Protein 5ZZ9 (pdb70)

Nearest PDB structures (foldseek):
  5zz9-assembly3_C  TM=1.000E+00  e=6.427E-20  Mus musculus
  2p8v-assembly1_A  TM=9.861E-01  e=2.280E-17  Homo sapiens
  1ddw-assembly1_A  TM=9.905E-01  e=2.159E-17  Rattus norvegicus
  1ddv-assembly1_A  TM=9.970E-01  e=4.533E-16  Rattus norvegicus
  1i2h-assembly1_A  TM=9.419E-01  e=3.851E-16  Rattus norvegicus

GO terms:
  GO:0032426 stereocilium tip (C, IDA)
  GO:0007605 sensory perception of sound (P, IMP)
  GO:0045177 apical part of cell (C, IDA)
  GO:0003779 actin binding (F, IDA)
  GO:0030160 synaptic receptor adaptor activity (F, IDA)
  GO:0008277 regulation of G protein-coupled receptor signaling pathway (P, IDA)
  GO:0007216 G protein-coupled glutamate receptor signaling pathway (P, TAS)
  GO:0005737 cytoplasm (C, IMP)
  GO:0019722 calcium-mediated signaling (P, IMP)
  GO:0048148 behavioral response to cocaine (P, IMP)
  GO:0005515 protein binding (F, IPI)
  GO:0098978 glutamatergic synapse (C, IDA)
  GO:0014069 postsynaptic density (C, IDA)

CATH classification: 2.30.29.30

Organism: Mus musculus (NCBI:txid10090)

Secondary structure (DSSP, 8-state):
-EEEEEEEEEEEEEE-TTTSS-EEES-SS-EEEEEEEETTTTEEEEEEEETTEEEEEEEE-TT--EEEEETTEEEEEETTTTEEEEEE-SSHHHHHHHHHHHHHHHHHHHHHH-/-EEEEEEEEEEEEEE-TTTSSSEEES-SS-EEEEEEEETTTTEEEEEEEETTEEEEEEEE-TT--EEE-SSSEEEEEETTTTEEEEEE-SSHHHHHHHHHHHHHHHHHHHHHH-/-EEEEEEEEEEEEE-TTTSS-EEES-SS-EEEEEEEETTTTEEEEEEEETTEEEEEEEE-TT--EEE-SSSEEEEEETTTTEEEEEE-SSHHHHHHHHHHHHHHHHHHHHHH-/---PPPPGGGPPPP-/----SSPPPPPGGGPPP--/-PPPPGGGS---

Structure (mmCIF, N/CA/C/O backbone):
data_5ZZ9
#
_entry.id   5ZZ9
#
_cell.length_a   45.337
_cell.length_b   47.808
_cell.length_c   50.415
_cell.angle_alpha   70.440
_cell.angle_beta   83.560
_cell.angle_gamma   90.390
#
_symmetry.space_group_name_H-M   'P 1'
#
loop_
_entity.id
_entity.type
_entity.pdbx_description
1 polymer 'Homer protein homolog 2'
2 polymer 'Peptide from Drebrin'
3 water water
#
loop_
_atom_site.group_PDB
_atom_site.id
_atom_site.type_symbol
_atom_site.label_atom_id
_atom_site.label_alt_id
_atom_site.label_comp_id
_atom_site.label_asym_id
_atom_site.label_entity_id
_atom_site.label_seq_id
_atom_site.pdbx_PDB_ins_code
_atom_site.Cartn_x
_atom_site.Cartn_y
_atom_site.Cartn_z
_atom_site.occupancy
_atom_site.B_iso_or_equiv
_atom_site.auth_seq_id
_atom_site.auth_comp_id
_atom_site.auth_asym_id
_atom_site.auth_atom_id
_atom_site.pdbx_PDB_model_num
ATOM 1 N N . GLY A 1 10 ? -2.457 42.188 -33.499 1.00 80.24 8 GLY A N 1
ATOM 2 C CA . GLY A 1 10 ? -3.804 41.989 -32.998 1.00 80.10 8 GLY A CA 1
ATOM 3 C C . GLY A 1 10 ? -3.858 41.528 -31.554 1.00 78.47 8 GLY A C 1
ATOM 4 O O . GLY A 1 10 ? -4.906 41.101 -31.072 1.00 79.24 8 GLY A O 1
ATOM 5 N N . GLU A 1 11 ? -2.723 41.597 -30.861 1.00 76.47 9 GLU A N 1
ATOM 6 C CA . GLU A 1 11 ? -2.643 41.140 -29.478 1.00 75.99 9 GLU A CA 1
ATOM 7 C C . GLU A 1 11 ? -1.744 42.085 -28.697 1.00 74.72 9 GLU A C 1
ATOM 8 O O . GLU A 1 11 ? -0.565 42.235 -29.032 1.00 77.15 9 GLU A O 1
ATOM 14 N N . GLN A 1 12 ? -2.294 42.723 -27.663 1.00 71.29 10 GLN A N 1
ATOM 15 C CA . GLN A 1 12 ? -1.531 43.688 -26.886 1.00 69.29 10 GLN A CA 1
ATOM 16 C C . GLN A 1 12 ? -1.177 43.126 -25.519 1.00 63.91 10 GLN A C 1
ATOM 17 O O . GLN A 1 12 ? -2.055 42.600 -24.822 1.00 61.10 10 GLN A O 1
ATOM 19 N N . PRO A 1 13 ? 0.090 43.206 -25.113 1.00 59.14 11 PRO A N 1
ATOM 20 C CA . PRO A 1 13 ? 0.466 42.740 -23.774 1.00 55.12 11 PRO A CA 1
ATOM 21 C C . PRO A 1 13 ? -0.002 43.715 -22.707 1.00 52.87 11 PRO A C 1
ATOM 22 O O . PRO A 1 13 ? 0.133 44.933 -22.846 1.00 55.87 11 PRO A O 1
ATOM 26 N N . ILE A 1 14 ? -0.561 43.163 -21.635 1.00 47.51 12 ILE A N 1
ATOM 27 C CA . ILE A 1 14 ? -1.156 43.956 -20.570 1.00 45.89 12 ILE A CA 1
ATOM 28 C C . ILE A 1 14 ? -0.246 44.024 -19.353 1.00 41.28 12 ILE A C 1
ATOM 29 O O . ILE A 1 14 ? -0.101 45.081 -18.738 1.00 41.55 12 ILE A O 1
ATOM 34 N N . PHE A 1 15 ? 0.400 42.911 -19.023 1.00 40.44 13 PHE A N 1
ATOM 35 C CA . PHE A 1 15 ? 1.179 42.774 -17.803 1.00 39.95 13 PHE A CA 1
ATOM 36 C C . PHE A 1 15 ? 2.055 41.545 -17.956 1.00 41.62 13 PHE A C 1
ATOM 37 O O . PHE A 1 15 ? 1.580 40.499 -18.401 1.00 42.70 13 PHE A O 1
ATOM 45 N N . THR A 1 16 ? 3.323 41.671 -17.585 1.00 42.83 14 THR A N 1
ATOM 46 C CA . THR A 1 16 ? 4.264 40.572 -17.724 1.00 42.49 14 THR A CA 1
ATOM 47 C C . THR A 1 16 ? 5.042 40.381 -16.433 1.00 42.19 14 THR A C 1
ATOM 48 O O . THR A 1 16 ? 5.428 41.352 -15.775 1.00 45.50 14 THR A O 1
ATOM 52 N N . THR A 1 17 ? 5.256 39.119 -16.077 1.00 38.60 15 THR A N 1
ATOM 53 C CA . THR A 1 17 ? 5.992 38.748 -14.881 1.00 37.35 15 THR A CA 1
ATOM 54 C C . THR A 1 17 ? 6.708 37.438 -15.169 1.00 36.17 15 THR A C 1
ATOM 55 O O . THR A 1 17 ? 6.596 36.875 -16.262 1.00 34.77 15 THR A O 1
ATOM 59 N N . ARG A 1 18 ? 7.454 36.946 -14.186 1.00 39.75 16 ARG A N 1
ATOM 60 C CA . ARG A 1 18 ? 8.099 35.653 -14.333 1.00 45.72 16 ARG A CA 1
ATOM 61 C C . ARG A 1 18 ? 7.819 34.795 -13.109 1.00 44.18 16 ARG A C 1
ATOM 62 O O . ARG A 1 18 ? 7.768 35.295 -11.981 1.00 44.98 16 ARG A O 1
ATOM 70 N N . ALA A 1 19 ? 7.616 33.502 -13.347 1.00 42.61 17 ALA A N 1
ATOM 71 C CA . ALA A 1 19 ? 7.228 32.578 -12.293 1.00 39.04 17 ALA A CA 1
ATOM 72 C C . ALA A 1 19 ? 7.598 31.164 -12.712 1.00 41.46 17 ALA A C 1
ATOM 73 O O . ALA A 1 19 ? 7.789 30.875 -13.897 1.00 42.57 17 ALA A O 1
ATOM 75 N N . HIS A 1 20 ? 7.700 30.288 -11.719 1.00 39.78 18 HIS A N 1
ATOM 76 C CA . HIS A 1 20 ? 7.722 28.858 -11.979 1.00 39.23 18 HIS A CA 1
ATOM 77 C C . HIS A 1 20 ? 6.292 28.359 -12.125 1.00 36.23 18 HIS A C 1
ATOM 78 O O . HIS A 1 20 ? 5.430 28.674 -11.301 1.00 32.47 18 HIS A O 1
ATOM 85 N N . VAL A 1 21 ? 6.044 27.578 -13.168 1.00 33.98 19 VAL A N 1
ATOM 86 C CA . VAL A 1 21 ? 4.695 27.136 -13.496 1.00 34.00 19 VAL A CA 1
ATOM 87 C C . VAL A 1 21 ? 4.534 25.685 -13.086 1.00 41.33 19 VAL A C 1
ATOM 88 O O . VAL A 1 21 ? 5.418 24.844 -13.329 1.00 41.98 19 VAL A O 1
ATOM 92 N N . PHE A 1 22 ? 3.395 25.390 -12.471 1.00 42.60 20 PHE A N 1
ATOM 93 C CA . PHE A 1 22 ? 3.047 24.048 -12.038 1.00 41.34 20 PHE A CA 1
ATOM 94 C C . PHE A 1 22 ? 1.623 23.741 -12.478 1.00 45.06 20 PHE A C 1
ATOM 95 O O . PHE A 1 22 ? 0.800 24.645 -12.684 1.00 38.12 20 PHE A O 1
ATOM 103 N N . GLN A 1 23 ? 1.333 22.452 -12.611 1.00 36.64 21 GLN A N 1
ATOM 104 C CA . GLN A 1 23 ? -0.020 21.970 -12.828 1.00 38.11 21 GLN A CA 1
ATOM 105 C C . GLN A 1 23 ? -0.309 20.880 -11.806 1.00 46.35 21 GLN A C 1
ATOM 106 O O . GLN A 1 23 ? 0.565 20.065 -11.496 1.00 43.80 21 GLN A O 1
ATOM 112 N N . ILE A 1 24 ? -1.536 20.860 -11.285 1.00 46.19 22 ILE A N 1
ATOM 113 C CA . ILE A 1 24 ? -1.893 19.852 -10.296 1.00 52.66 22 ILE A CA 1
ATOM 114 C C . ILE A 1 24 ? -1.956 18.483 -10.962 1.00 58.67 22 ILE A C 1
ATOM 115 O O . ILE A 1 24 ? -2.392 18.351 -12.115 1.00 58.07 22 ILE A O 1
ATOM 120 N N . ASP A 1 25 ? -1.476 17.466 -10.258 1.00 67.71 23 ASP A N 1
ATOM 121 C CA . ASP A 1 25 ? -1.546 16.101 -10.763 1.00 78.10 23 ASP A CA 1
ATOM 122 C C . ASP A 1 25 ? -3.016 15.702 -10.854 1.00 87.41 23 ASP A C 1
ATOM 123 O O . ASP A 1 25 ? -3.728 15.765 -9.840 1.00 89.88 23 ASP A O 1
ATOM 128 N N . PRO A 1 26 ? -3.512 15.311 -12.031 1.00 93.84 24 PRO A N 1
ATOM 129 C CA . PRO A 1 26 ? -4.951 15.015 -12.158 1.00 96.60 24 PRO A CA 1
ATOM 130 C C . PRO A 1 26 ? -5.439 13.908 -11.237 1.00 100.88 24 PRO A C 1
ATOM 131 O O . PRO A 1 26 ? -6.559 13.993 -10.718 1.00 102.05 24 PRO A O 1
ATOM 135 N N . SER A 1 27 ? -4.630 12.872 -11.011 1.00 100.93 25 SER A N 1
ATOM 136 C CA . SER A 1 27 ? -5.094 11.724 -10.239 1.00 104.15 25 SER A CA 1
ATOM 137 C C . SER A 1 27 ? -5.245 12.074 -8.762 1.00 102.19 25 SER A C 1
ATOM 138 O O . SER A 1 27 ? -6.347 12.011 -8.204 1.00 105.82 25 SER A O 1
ATOM 141 N N . THR A 1 28 ? -4.146 12.461 -8.112 1.00 96.93 26 THR A N 1
ATOM 142 C CA . THR A 1 28 ? -4.179 12.694 -6.671 1.00 93.36 26 THR A CA 1
ATOM 143 C C . THR A 1 28 ? -4.860 14.006 -6.299 1.00 86.89 26 THR A C 1
ATOM 144 O O . THR A 1 28 ? -5.428 14.109 -5.205 1.00 85.28 26 THR A O 1
ATOM 148 N N . LYS A 1 29 ? -4.800 15.016 -7.171 1.00 81.37 27 LYS A N 1
ATOM 149 C CA . LYS A 1 29 ? -5.312 16.359 -6.894 1.00 75.27 27 LYS A CA 1
ATOM 150 C C . LYS A 1 29 ? -4.635 17.002 -5.688 1.00 73.93 27 LYS A C 1
ATOM 151 O O . LYS A 1 29 ? -5.150 17.976 -5.129 1.00 75.23 27 LYS A O 1
ATOM 153 N N . LYS A 1 30 ? -3.487 16.468 -5.268 1.00 74.09 28 LYS A N 1
ATOM 154 C CA . LYS A 1 30 ? -2.791 16.962 -4.091 1.00 71.20 28 LYS A CA 1
ATOM 155 C C . LYS A 1 30 ? -1.326 17.292 -4.336 1.00 70.25 28 LYS A C 1
ATOM 156 O O . LYS A 1 30 ? -0.658 17.767 -3.411 1.00 70.30 28 LYS A O 1
ATOM 158 N N . ASN A 1 31 ? -0.802 17.057 -5.538 1.00 69.23 29 ASN A N 1
ATOM 159 C CA . ASN A 1 31 ? 0.611 17.261 -5.819 1.00 65.98 29 ASN A CA 1
ATOM 160 C C . ASN A 1 31 ? 0.786 18.199 -7.007 1.00 61.78 29 ASN A C 1
ATOM 161 O O . ASN A 1 31 ? -0.001 18.172 -7.959 1.00 60.77 29 ASN A O 1
ATOM 166 N N . TRP A 1 32 ? 1.835 19.017 -6.948 1.00 58.34 30 TRP A N 1
ATOM 167 C CA . TRP A 1 32 ? 2.166 19.975 -7.995 1.00 53.62 30 TRP A CA 1
ATOM 168 C C . TRP A 1 32 ? 3.240 19.395 -8.907 1.00 56.47 30 TRP A C 1
ATOM 169 O O . TRP A 1 32 ? 4.316 19.005 -8.440 1.00 61.08 30 TRP A O 1
ATOM 180 N N . VAL A 1 33 ? 2.946 19.345 -10.200 1.00 54.36 31 VAL A N 1
ATOM 181 C CA . VAL A 1 33 ? 3.878 18.862 -11.215 1.00 50.23 31 VAL A CA 1
ATOM 182 C C . VAL A 1 33 ? 4.483 20.077 -11.910 1.00 48.82 31 VAL A C 1
ATOM 183 O O . VAL A 1 33 ? 3.729 20.908 -12.440 1.00 47.00 31 VAL A O 1
ATOM 187 N N . PRO A 1 34 ? 5.808 20.230 -11.925 1.00 47.46 32 PRO A N 1
ATOM 188 C CA . PRO A 1 34 ? 6.401 21.405 -12.582 1.00 46.21 32 PRO A CA 1
ATOM 189 C C . PRO A 1 34 ? 6.148 21.376 -14.083 1.00 52.23 32 PRO A C 1
ATOM 190 O O . PRO A 1 34 ? 6.464 20.398 -14.765 1.00 57.00 32 PRO A O 1
ATOM 194 N N . ALA A 1 35 ? 5.573 22.463 -14.593 1.00 51.55 33 ALA A N 1
ATOM 195 C CA . ALA A 1 35 ? 5.294 22.608 -16.014 1.00 54.19 33 ALA A CA 1
ATOM 196 C C . ALA A 1 35 ? 6.399 23.349 -16.749 1.00 59.14 33 ALA A C 1
ATOM 197 O O . ALA A 1 35 ? 6.261 23.624 -17.945 1.00 63.14 33 ALA A O 1
ATOM 199 N N . SER A 1 36 ? 7.486 23.675 -16.056 1.00 63.38 34 SER A N 1
ATOM 200 C CA . SER A 1 36 ? 8.628 24.353 -16.643 1.00 67.74 34 SER A CA 1
ATOM 201 C C . SER A 1 36 ? 9.864 23.972 -15.844 1.00 70.65 34 SER A C 1
ATOM 202 O O . SER A 1 36 ? 9.787 23.749 -14.633 1.00 68.44 34 SER A O 1
ATOM 205 N N . LYS A 1 37 ? 11.006 23.899 -16.528 1.00 81.99 35 LYS A N 1
ATOM 206 C CA . LYS A 1 37 ? 12.245 23.560 -15.836 1.00 83.90 35 LYS A CA 1
ATOM 207 C C . LYS A 1 37 ? 12.742 24.740 -15.011 1.00 82.35 35 LYS A C 1
ATOM 208 O O . LYS A 1 37 ? 13.057 24.599 -13.823 1.00 83.06 35 LYS A O 1
ATOM 210 N N . GLN A 1 38 ? 12.818 25.910 -15.630 1.00 73.76 36 GLN A N 1
ATOM 211 C CA . GLN A 1 38 ? 13.191 27.158 -14.987 1.00 65.62 36 GLN A CA 1
ATOM 212 C C . GLN A 1 38 ? 11.968 28.067 -14.922 1.00 58.60 36 GLN A C 1
ATOM 213 O O . GLN A 1 38 ? 10.861 27.691 -15.318 1.00 58.83 36 GLN A O 1
ATOM 215 N N . ALA A 1 39 ? 12.174 29.273 -14.402 1.00 53.39 37 ALA A N 1
ATOM 216 C CA . ALA A 1 39 ? 11.135 30.288 -14.476 1.00 51.10 37 ALA A CA 1
ATOM 217 C C . ALA A 1 39 ? 10.861 30.650 -15.932 1.00 52.07 37 ALA A C 1
ATOM 218 O O . ALA A 1 39 ? 11.752 30.604 -16.785 1.00 56.34 37 ALA A O 1
ATOM 220 N N . VAL A 1 40 ? 9.610 31.009 -16.216 1.00 41.54 38 VAL A N 1
ATOM 221 C CA . VAL A 1 40 ? 9.186 31.348 -17.566 1.00 42.10 38 VAL A CA 1
ATOM 222 C C . VAL A 1 40 ? 8.408 32.653 -17.511 1.00 40.34 38 VAL A C 1
ATOM 223 O O . VAL A 1 40 ? 7.890 33.054 -16.468 1.00 41.69 38 VAL A O 1
ATOM 227 N N . THR A 1 41 ? 8.306 33.303 -18.663 1.00 41.00 39 THR A N 1
ATOM 228 C CA . THR A 1 41 ? 7.534 34.532 -18.759 1.00 39.37 39 THR A CA 1
ATOM 229 C C . THR A 1 41 ? 6.045 34.218 -18.766 1.00 37.61 39 THR A C 1
ATOM 230 O O . THR A 1 41 ? 5.589 33.328 -19.490 1.00 39.51 39 THR A O 1
ATOM 234 N N . VAL A 1 42 ? 5.291 34.949 -17.950 1.00 31.73 40 VAL A N 1
ATOM 235 C CA . VAL A 1 42 ? 3.841 34.830 -17.875 1.00 30.90 40 VAL A CA 1
ATOM 236 C C . VAL A 1 42 ? 3.250 36.212 -18.110 1.00 33.55 40 VAL A C 1
ATOM 237 O O . VAL A 1 42 ? 3.638 37.180 -17.445 1.00 35.13 40 VAL A O 1
ATOM 241 N N . SER A 1 43 ? 2.322 36.310 -19.057 1.00 33.57 41 SER A N 1
ATOM 242 C CA . SER A 1 43 ? 1.764 37.596 -19.440 1.00 34.30 41 SER A CA 1
ATOM 243 C C . SER A 1 43 ? 0.247 37.524 -19.532 1.00 34.53 41 SER A C 1
ATOM 244 O O . SER A 1 43 ? -0.325 36.495 -19.903 1.00 36.55 41 SER A O 1
ATOM 247 N N . TYR A 1 44 ? -0.395 38.640 -19.199 1.00 31.37 42 TYR A N 1
ATOM 248 C CA . TYR A 1 44 ? -1.788 38.863 -19.554 1.00 32.96 42 TYR A CA 1
ATOM 249 C C . TYR A 1 44 ? -1.848 39.547 -20.913 1.00 36.31 42 TYR A C 1
ATOM 250 O O . TYR A 1 44 ? -1.054 40.448 -21.203 1.00 33.98 42 TYR A O 1
ATOM 259 N N . PHE A 1 45 ? -2.789 39.114 -21.743 1.00 36.78 43 PHE A N 1
ATOM 260 C CA . PHE A 1 45 ? -2.999 39.701 -23.055 1.00 35.83 43 PHE A CA 1
ATOM 261 C C . PHE A 1 45 ? -4.469 40.045 -23.226 1.00 36.33 43 PHE A C 1
ATOM 262 O O . PHE A 1 45 ? -5.348 39.340 -22.725 1.00 37.89 43 PHE A O 1
ATOM 270 N N . TYR A 1 46 ? -4.731 41.132 -23.942 1.00 38.46 44 TYR A N 1
ATOM 271 C CA . TYR A 1 46 ? -6.062 41.410 -24.461 1.00 38.55 44 TYR A CA 1
ATOM 272 C C . TYR A 1 46 ? -6.071 41.036 -25.937 1.00 39.56 44 TYR A C 1
ATOM 273 O O . TYR A 1 46 ? -5.252 41.539 -26.715 1.00 38.18 44 TYR A O 1
ATOM 282 N N . ASP A 1 47 ? -6.999 40.162 -26.315 1.00 37.42 45 ASP A N 1
ATOM 283 C CA . ASP A 1 47 ? -7.124 39.688 -27.691 1.00 40.94 45 ASP A CA 1
ATOM 284 C C . ASP A 1 47 ? -8.146 40.581 -28.390 1.00 41.15 45 ASP A C 1
ATOM 285 O O . ASP A 1 47 ? -9.354 40.412 -28.211 1.00 42.88 45 ASP A O 1
ATOM 290 N N . VAL A 1 48 ? -7.661 41.543 -29.186 1.00 41.20 46 VAL A N 1
ATOM 291 C CA . VAL A 1 48 ? -8.573 42.472 -29.853 1.00 48.21 46 VAL A CA 1
ATOM 292 C C . VAL A 1 48 ? -9.452 41.753 -30.872 1.00 53.51 46 VAL A C 1
ATOM 293 O O . VAL A 1 48 ? -10.579 42.185 -31.140 1.00 56.26 46 VAL A O 1
ATOM 297 N N . THR A 1 49 ? -8.964 40.657 -31.457 1.00 55.70 47 THR A N 1
ATOM 298 C CA . THR A 1 49 ? -9.769 39.909 -32.418 1.00 54.93 47 THR A CA 1
ATOM 299 C C . THR A 1 49 ? -10.956 39.231 -31.734 1.00 50.07 47 THR A C 1
ATOM 300 O O . THR A 1 49 ? -12.073 39.247 -32.263 1.00 52.48 47 THR A O 1
ATOM 304 N N . ARG A 1 50 ? -10.742 38.633 -30.557 1.00 45.07 48 ARG A N 1
ATOM 305 C CA . ARG A 1 50 ? -11.779 37.859 -29.878 1.00 45.45 48 ARG A CA 1
ATOM 306 C C . ARG A 1 50 ? -12.461 38.621 -28.746 1.00 42.93 48 ARG A C 1
ATOM 307 O O . ARG A 1 50 ? -13.404 38.091 -28.149 1.00 44.46 48 ARG A O 1
ATOM 315 N N . ASN A 1 51 ? -12.019 39.844 -28.443 1.00 38.12 49 ASN A N 1
ATOM 316 C CA . ASN A 1 51 ? -12.520 40.615 -27.299 1.00 40.94 49 ASN A CA 1
ATOM 317 C C . ASN A 1 51 ? -12.460 39.800 -26.004 1.00 40.35 49 ASN A C 1
ATOM 318 O O . ASN A 1 51 ? -13.456 39.617 -25.300 1.00 39.90 49 ASN A O 1
ATOM 323 N N . SER A 1 52 ? -11.276 39.271 -25.708 1.00 40.18 50 SER A N 1
ATOM 324 C CA . SER A 1 52 ? -11.109 38.442 -24.524 1.00 41.26 50 SER A CA 1
ATOM 325 C C . SER A 1 52 ? -9.711 38.644 -23.963 1.00 38.69 50 SER A C 1
ATOM 326 O O . SER A 1 52 ? -8.794 39.087 -24.660 1.00 38.92 50 SER A O 1
ATOM 329 N N . TYR A 1 53 ? -9.564 38.319 -22.685 1.00 39.99 51 TYR A N 1
ATOM 330 C CA . TYR A 1 53 ? -8.292 38.413 -21.987 1.00 40.62 51 TYR A CA 1
ATOM 331 C C . TYR A 1 53 ? -7.734 37.013 -21.784 1.00 36.55 51 TYR A C 1
ATOM 332 O O . TYR A 1 53 ? -8.487 36.069 -21.531 1.00 35.55 51 TYR A O 1
ATOM 341 N N . ARG A 1 54 ? -6.415 36.878 -21.898 1.00 39.57 52 ARG A N 1
ATOM 342 C CA . ARG A 1 54 ? -5.786 35.574 -21.776 1.00 40.48 52 ARG A CA 1
ATOM 343 C C . ARG A 1 54 ? -4.503 35.688 -20.968 1.00 38.09 52 ARG A C 1
ATOM 344 O O . ARG A 1 54 ? -3.827 36.721 -20.982 1.00 34.57 52 ARG A O 1
ATOM 352 N N . ILE A 1 55 ? -4.180 34.609 -20.260 1.00 34.54 53 ILE A N 1
ATOM 353 C CA . ILE A 1 55 ? -2.871 34.428 -19.649 1.00 32.62 53 ILE A CA 1
ATOM 354 C C . ILE A 1 55 ? -2.085 33.486 -20.544 1.00 33.39 53 ILE A C 1
ATOM 355 O O . ILE A 1 55 ? -2.542 32.377 -20.848 1.00 30.70 53 ILE A O 1
ATOM 360 N N . ILE A 1 56 ? -0.906 33.925 -20.969 1.00 35.74 54 ILE A N 1
ATOM 361 C CA . ILE A 1 56 ? -0.102 33.191 -21.933 1.00 38.03 54 ILE A CA 1
ATOM 362 C C . ILE A 1 56 ? 1.296 33.022 -21.362 1.00 36.44 54 ILE A C 1
ATOM 363 O O . ILE A 1 56 ? 1.943 34.009 -20.993 1.00 36.17 54 ILE A O 1
ATOM 368 N N . SER A 1 57 ? 1.767 31.778 -21.311 1.00 36.84 55 SER A N 1
ATOM 369 C CA . SER A 1 57 ? 3.139 31.465 -20.944 1.00 37.03 55 SER A CA 1
ATOM 370 C C . SER A 1 57 ? 3.681 30.459 -21.945 1.00 36.94 55 SER A C 1
ATOM 371 O O . SER A 1 57 ? 3.014 29.468 -22.261 1.00 35.23 55 SER A O 1
ATOM 374 N N . VAL A 1 58 ? 4.879 30.729 -22.450 1.00 40.08 56 VAL A N 1
ATOM 375 C CA . VAL A 1 58 ? 5.476 29.968 -23.537 1.00 44.87 56 VAL A CA 1
ATOM 376 C C . VAL A 1 58 ? 6.932 29.708 -23.175 1.00 43.05 56 VAL A C 1
ATOM 377 O O . VAL A 1 58 ? 7.637 30.615 -22.719 1.00 40.51 56 VAL A O 1
ATOM 381 N N . ASP A 1 59 ? 7.385 28.475 -23.390 1.00 47.86 57 ASP A N 1
ATOM 382 C CA . ASP A 1 59 ? 8.781 28.092 -23.186 1.00 50.92 57 ASP A CA 1
ATOM 383 C C . ASP A 1 59 ? 9.303 27.548 -24.512 1.00 52.52 57 ASP A C 1
ATOM 384 O O . ASP A 1 59 ? 9.330 26.336 -24.736 1.00 56.30 57 ASP A O 1
ATOM 389 N N . GLY A 1 60 ? 9.713 28.455 -25.395 1.00 52.37 58 GLY A N 1
ATOM 390 C CA . GLY A 1 60 ? 10.152 28.070 -26.721 1.00 51.45 58 GLY A CA 1
ATOM 391 C C . GLY A 1 60 ? 8.971 27.700 -27.596 1.00 48.06 58 GLY A C 1
ATOM 392 O O . GLY A 1 60 ? 8.056 28.509 -27.773 1.00 48.06 58 GLY A O 1
ATOM 393 N N . ALA A 1 61 ? 8.979 26.498 -28.164 1.00 40.43 59 ALA A N 1
ATOM 394 C CA . ALA A 1 61 ? 7.871 26.033 -28.984 1.00 44.47 59 ALA A CA 1
ATOM 395 C C . ALA A 1 61 ? 6.821 25.282 -28.176 1.00 45.28 59 ALA A C 1
ATOM 396 O O . ALA A 1 61 ? 5.921 24.673 -28.766 1.00 46.15 59 ALA A O 1
ATOM 398 N N . LYS A 1 62 ? 6.916 25.306 -26.850 1.00 42.73 60 LYS A N 1
ATOM 399 C CA . LYS A 1 62 ? 5.954 24.647 -25.978 1.00 42.53 60 LYS A CA 1
ATOM 400 C C . LYS A 1 62 ? 5.095 25.704 -25.298 1.00 38.53 60 LYS A C 1
ATOM 401 O O . LYS A 1 62 ? 5.611 26.540 -24.548 1.00 36.27 60 LYS A O 1
ATOM 403 N N . VAL A 1 63 ? 3.793 25.661 -25.556 1.00 40.16 61 VAL A N 1
ATOM 404 C CA . VAL A 1 63 ? 2.838 26.582 -24.950 1.00 39.28 61 VAL A CA 1
ATOM 405 C C . 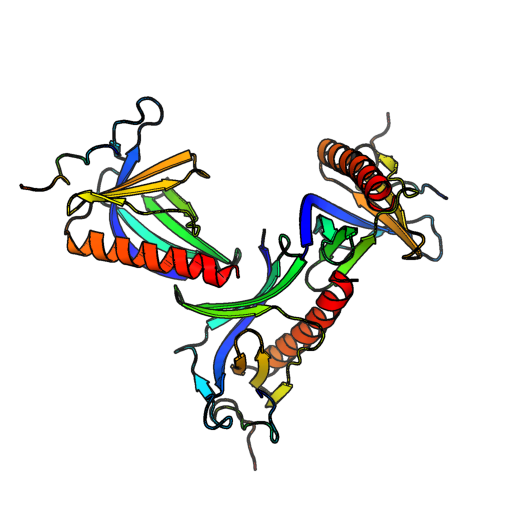VAL A 1 63 ? 2.417 25.990 -23.610 1.00 39.94 61 VAL A C 1
ATOM 406 O O . VAL A 1 63 ? 1.703 24.986 -23.564 1.00 43.73 61 VAL A O 1
ATOM 410 N N . ILE A 1 64 ? 2.855 26.610 -22.517 1.00 39.68 62 ILE A N 1
ATOM 411 C CA . ILE A 1 64 ? 2.586 26.062 -21.192 1.00 40.29 62 ILE A CA 1
ATOM 412 C C . ILE A 1 64 ? 1.243 26.534 -20.657 1.00 36.64 62 ILE A C 1
ATOM 413 O O . ILE A 1 64 ? 0.485 25.746 -20.084 1.00 37.05 62 ILE A O 1
ATOM 418 N N . ILE A 1 65 ? 0.915 27.809 -20.840 1.00 33.09 63 ILE A N 1
ATOM 419 C CA . ILE A 1 65 ? -0.363 28.353 -20.404 1.00 33.75 63 ILE A CA 1
ATOM 420 C C . ILE A 1 65 ? -0.980 29.130 -21.557 1.00 33.66 63 ILE A C 1
ATOM 421 O O . ILE A 1 65 ? -0.321 29.981 -22.164 1.00 36.38 63 ILE A O 1
ATOM 426 N N . ASN A 1 66 ? -2.248 28.837 -21.855 1.00 32.96 64 ASN A N 1
ATOM 427 C CA . ASN A 1 66 ? -3.077 29.670 -22.724 1.00 32.70 64 ASN A CA 1
ATOM 428 C C . ASN A 1 66 ? -4.476 29.608 -22.108 1.00 33.46 64 ASN A C 1
ATOM 429 O O . ASN A 1 66 ? -5.344 28.848 -22.543 1.00 36.74 64 ASN A O 1
ATOM 434 N N . SER A 1 67 ? -4.689 30.418 -21.076 1.00 29.06 65 SER A N 1
ATOM 435 C CA . SER A 1 67 ? -5.915 30.396 -20.292 1.00 32.26 65 SER A CA 1
ATOM 436 C C . SER A 1 67 ? -6.712 31.655 -20.598 1.00 37.49 65 SER A C 1
ATOM 437 O O . SER A 1 67 ? -6.226 32.770 -20.379 1.00 39.58 65 SER A O 1
ATOM 440 N N . THR A 1 68 ? -7.929 31.476 -21.103 1.00 34.72 66 THR A N 1
ATOM 441 C CA . THR A 1 68 ? -8.833 32.597 -21.303 1.00 38.27 66 THR A CA 1
ATOM 442 C C . THR A 1 68 ? -9.525 32.892 -19.981 1.00 39.45 66 THR A C 1
ATOM 443 O O . THR A 1 68 ? -10.063 31.985 -19.337 1.00 36.05 66 THR A O 1
ATOM 447 N N . ILE A 1 69 ? -9.510 34.158 -19.579 1.00 38.33 67 ILE A N 1
ATOM 448 C CA . ILE A 1 69 ? -9.958 34.574 -18.257 1.00 41.15 67 ILE A CA 1
ATOM 449 C C . ILE A 1 69 ? -11.409 35.025 -18.345 1.00 44.30 67 ILE A C 1
ATOM 450 O O . ILE A 1 69 ? -11.734 35.969 -19.076 1.00 43.75 67 ILE A O 1
ATOM 455 N N . THR A 1 70 ? -12.274 34.355 -17.597 1.00 42.12 68 THR A N 1
ATOM 456 C CA . THR A 1 70 ? -13.682 34.691 -17.477 1.00 41.66 68 THR A CA 1
ATOM 457 C C . THR A 1 70 ? -13.977 35.227 -16.080 1.00 40.46 68 THR A C 1
ATOM 458 O O . THR A 1 70 ? -13.179 35.037 -15.156 1.00 38.73 68 THR A O 1
ATOM 462 N N . PRO A 1 71 ? -15.108 35.918 -15.888 1.00 41.95 69 PRO A N 1
ATOM 463 C CA . PRO A 1 71 ? -15.384 36.492 -14.559 1.00 42.11 69 PRO A CA 1
ATOM 464 C C . PRO A 1 71 ? -15.442 35.466 -13.438 1.00 43.94 69 PRO A C 1
ATOM 465 O O . PRO A 1 71 ? -15.051 35.784 -12.308 1.00 46.28 69 PRO A O 1
ATOM 469 N N . ASN A 1 72 ? -15.907 34.243 -13.715 1.00 42.93 70 ASN A N 1
ATOM 470 C CA . ASN A 1 72 ? -16.056 33.235 -12.669 1.00 47.58 70 ASN A CA 1
ATOM 471 C C . ASN A 1 72 ? -14.727 32.678 -12.166 1.00 45.67 70 ASN A C 1
ATOM 472 O O . ASN A 1 72 ? -14.675 32.170 -11.040 1.00 49.80 70 ASN A O 1
ATOM 477 N N . MET A 1 73 ? -13.660 32.756 -12.955 1.00 39.06 71 MET A N 1
ATOM 478 C CA . MET A 1 73 ? -12.409 32.128 -12.551 1.00 40.43 71 MET A CA 1
ATOM 479 C C . MET A 1 73 ? -11.785 32.914 -11.406 1.00 41.10 71 MET A C 1
ATOM 480 O O . MET A 1 73 ? -11.919 34.135 -11.321 1.00 41.56 71 MET A O 1
ATOM 485 N N . THR A 1 74 ? -11.100 32.201 -10.516 1.00 41.99 72 THR A N 1
ATOM 486 C CA . THR A 1 74 ? -10.509 32.805 -9.332 1.00 46.53 72 THR A CA 1
ATOM 487 C C . THR A 1 74 ? -9.056 32.386 -9.180 1.00 43.37 72 THR A C 1
ATOM 488 O O . THR A 1 74 ? -8.701 31.225 -9.402 1.00 41.60 72 THR A O 1
ATOM 492 N N . PHE A 1 75 ? -8.230 33.343 -8.776 1.00 43.92 73 PHE A N 1
ATOM 493 C CA . PHE A 1 75 ? -6.843 33.100 -8.410 1.00 39.87 73 PHE A CA 1
ATOM 494 C C . PHE A 1 75 ? -6.778 33.024 -6.892 1.00 38.13 73 PHE A C 1
ATOM 495 O O . PHE A 1 75 ? -7.153 33.981 -6.208 1.00 39.04 73 PHE A O 1
ATOM 503 N N . THR A 1 76 ? -6.321 31.893 -6.364 1.00 35.69 74 THR A N 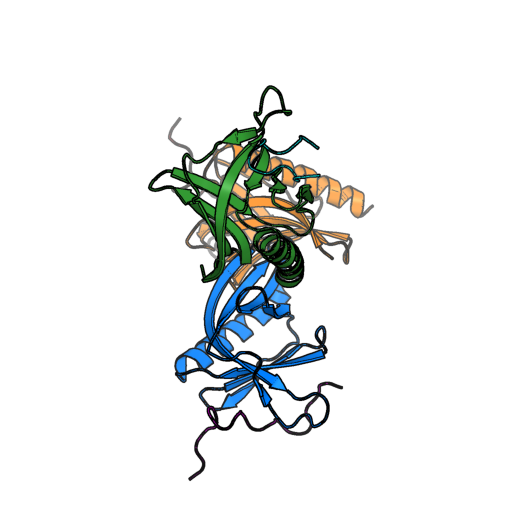1
ATOM 504 C CA . THR A 1 76 ? -6.297 31.678 -4.925 1.00 34.66 74 THR A CA 1
ATOM 505 C C . THR A 1 76 ? -4.845 31.621 -4.483 1.00 36.79 74 THR A C 1
ATOM 506 O O . THR A 1 76 ? -4.083 30.762 -4.940 1.00 37.34 74 THR A O 1
ATOM 510 N N . LYS A 1 77 ? -4.466 32.548 -3.610 1.00 36.43 75 LYS A N 1
ATOM 511 C CA . LYS A 1 77 ? -3.121 32.570 -3.061 1.00 36.69 75 LYS A CA 1
ATOM 512 C C . LYS A 1 77 ? -3.040 31.555 -1.928 1.00 37.91 75 LYS A C 1
ATOM 513 O O . LYS A 1 77 ? -3.844 31.592 -0.990 1.00 36.93 75 LYS A O 1
ATOM 519 N N . THR A 1 78 ? -2.074 30.647 -2.021 1.00 37.97 76 THR A N 1
ATOM 520 C CA . THR A 1 78 ? -1.881 29.608 -1.023 1.00 40.12 76 THR A CA 1
ATOM 521 C C . THR A 1 78 ? -0.576 29.764 -0.262 1.00 38.85 76 THR A C 1
ATOM 522 O O . THR A 1 78 ? -0.249 28.908 0.566 1.00 39.44 76 THR A O 1
ATOM 526 N N . SER A 1 79 ? 0.182 30.817 -0.538 1.00 39.59 77 SER A N 1
ATOM 527 C CA . SER A 1 79 ? 1.364 31.183 0.229 1.00 36.92 77 SER A CA 1
ATOM 528 C C . SER A 1 79 ? 1.697 32.618 -0.147 1.00 37.48 77 SER A C 1
ATOM 529 O O . SER A 1 79 ? 1.091 33.192 -1.054 1.00 36.98 77 SER A O 1
ATOM 532 N N . GLN A 1 80 ? 2.689 33.191 0.531 1.00 38.64 78 GLN A N 1
ATOM 533 C CA . GLN A 1 80 ? 3.076 34.551 0.188 1.00 44.12 78 GLN A CA 1
ATOM 534 C C . GLN A 1 80 ? 3.709 34.653 -1.192 1.00 45.50 78 GLN A C 1
ATOM 535 O O . GLN A 1 80 ? 3.876 35.771 -1.690 1.00 45.45 78 GLN A O 1
ATOM 541 N N . LYS A 1 81 ? 4.079 33.526 -1.811 1.00 41.13 79 LYS A N 1
ATOM 542 C CA . LYS A 1 81 ? 4.743 33.535 -3.109 1.00 36.64 79 LYS A CA 1
ATOM 543 C C . LYS A 1 81 ? 4.127 32.561 -4.109 1.00 38.18 79 LYS A C 1
ATOM 544 O O . LYS A 1 81 ? 4.723 32.326 -5.168 1.00 39.76 79 LYS A O 1
ATOM 550 N N . PHE A 1 82 ? 2.952 32.002 -3.824 1.00 37.97 80 PHE A N 1
ATOM 551 C CA . PHE A 1 82 ? 2.358 31.002 -4.697 1.00 33.05 80 PHE A CA 1
ATOM 552 C C . PHE A 1 82 ? 0.848 31.170 -4.722 1.00 32.05 80 PHE A C 1
ATOM 553 O O . PHE A 1 82 ? 0.227 31.429 -3.688 1.00 35.62 80 PHE A O 1
ATOM 561 N N . GLY A 1 83 ? 0.265 31.027 -5.912 1.00 33.82 81 GLY A N 1
ATOM 562 C CA . GLY A 1 83 ? -1.176 31.036 -6.062 1.00 35.75 81 GLY A CA 1
ATOM 563 C C . GLY A 1 83 ? -1.594 30.166 -7.226 1.00 34.34 81 GLY A C 1
ATOM 564 O O . GLY A 1 83 ? -0.773 29.752 -8.048 1.00 36.54 81 GLY A O 1
ATOM 565 N N . GLN A 1 84 ? -2.897 29.913 -7.305 1.00 34.42 82 GLN A N 1
ATOM 566 C CA . GLN A 1 84 ? -3.403 28.938 -8.256 1.00 33.34 82 GLN A CA 1
ATOM 567 C C . GLN A 1 84 ? -4.760 29.374 -8.782 1.00 33.03 82 GLN A C 1
ATOM 568 O O . GLN A 1 84 ? -5.514 30.072 -8.099 1.00 33.86 82 GLN A O 1
ATOM 574 N N . TRP A 1 85 ? -5.060 28.959 -10.012 1.00 29.60 83 TRP A N 1
ATOM 575 C CA . TRP A 1 85 ? -6.380 29.149 -10.594 1.00 31.37 83 TRP A CA 1
ATOM 576 C C . TRP A 1 85 ? -6.745 27.933 -11.429 1.00 33.58 83 TRP A C 1
ATOM 577 O O . TRP A 1 85 ? -5.886 27.342 -12.089 1.00 31.49 83 TRP A O 1
ATOM 588 N N . ALA A 1 86 ? -8.023 27.571 -11.403 1.00 32.51 84 ALA A N 1
ATOM 589 C CA . ALA A 1 86 ? -8.522 26.453 -12.187 1.00 36.47 84 ALA A CA 1
ATOM 590 C C . ALA A 1 86 ? -8.870 26.919 -13.593 1.00 41.18 84 ALA A C 1
ATOM 591 O O . ALA A 1 86 ? -9.392 28.020 -13.786 1.00 45.96 84 ALA A O 1
ATOM 593 N N . ASP A 1 87 ? -8.584 26.067 -14.574 1.00 41.27 85 ASP A N 1
ATOM 594 C CA . ASP A 1 87 ? -8.924 26.326 -15.971 1.00 39.11 85 ASP A CA 1
ATOM 595 C C . ASP A 1 87 ? -9.685 25.093 -16.443 1.00 41.27 85 ASP A C 1
ATOM 596 O O . ASP A 1 87 ? -9.080 24.069 -16.775 1.00 43.50 85 ASP A O 1
ATOM 601 N N . SER A 1 88 ? -11.015 25.201 -16.474 1.00 42.76 86 SER A N 1
ATOM 602 C CA . SER A 1 88 ? -11.843 24.064 -16.851 1.00 47.45 86 SER A CA 1
ATOM 603 C C . SER A 1 88 ? -11.703 23.727 -18.328 1.00 47.86 86 SER A C 1
ATOM 604 O O . SER A 1 88 ? -11.842 22.557 -18.705 1.00 51.56 86 SER A O 1
ATOM 607 N N . ARG A 1 89 ? -11.442 24.724 -19.179 1.00 45.66 87 ARG A N 1
ATOM 608 C CA . ARG A 1 89 ? -11.303 24.439 -20.603 1.00 48.10 87 ARG A CA 1
ATOM 609 C C . ARG A 1 89 ? -10.128 23.502 -20.862 1.00 47.73 87 ARG A C 1
ATOM 610 O O . ARG A 1 89 ? -10.230 22.575 -21.676 1.00 50.13 87 ARG A O 1
ATOM 618 N N . ALA A 1 90 ? -9.003 23.732 -20.185 1.00 44.37 88 ALA A N 1
ATOM 619 C CA . ALA A 1 90 ? -7.859 22.833 -20.262 1.00 42.43 88 ALA A CA 1
ATOM 620 C C . ALA A 1 90 ? -7.942 21.707 -19.244 1.00 42.32 88 ALA A C 1
ATOM 621 O O . ALA A 1 90 ? -7.070 20.833 -19.234 1.00 45.55 88 ALA A O 1
ATOM 623 N N . ASN A 1 91 ? -8.979 21.706 -18.409 1.00 40.15 89 ASN A N 1
ATOM 624 C CA . ASN A 1 91 ? -9.177 20.716 -17.355 1.00 41.97 89 ASN A CA 1
ATOM 625 C C . ASN A 1 91 ? -7.913 20.536 -16.516 1.00 41.88 89 ASN A C 1
ATOM 626 O O . ASN A 1 91 ? -7.353 19.442 -16.399 1.00 42.63 89 ASN A O 1
ATOM 631 N N . THR A 1 92 ? -7.457 21.642 -15.943 1.00 36.95 90 THR A N 1
ATOM 632 C CA . THR A 1 92 ? -6.275 21.608 -15.098 1.00 42.35 90 THR A CA 1
ATOM 633 C C . THR A 1 92 ? -6.315 22.806 -14.163 1.00 41.25 90 THR A C 1
ATOM 634 O O . THR A 1 92 ? -7.148 23.707 -14.303 1.00 41.66 90 THR A O 1
ATOM 638 N N . VAL A 1 93 ? -5.398 22.799 -13.202 1.00 37.69 91 VAL A N 1
ATOM 639 C CA . VAL A 1 93 ? -5.197 23.905 -12.279 1.00 35.53 91 VAL A CA 1
ATOM 640 C C . VAL A 1 93 ? -3.753 24.357 -12.417 1.00 35.60 91 VAL A C 1
ATOM 641 O O . VAL A 1 93 ? -2.829 23.550 -12.267 1.00 33.77 91 VAL A O 1
ATOM 645 N N . PHE A 1 94 ? -3.558 25.643 -12.678 1.00 30.89 92 PHE A N 1
ATOM 646 C CA . PHE A 1 94 ? -2.227 26.206 -12.829 1.00 33.94 92 PHE A CA 1
ATOM 647 C C . PHE A 1 94 ? -1.795 26.818 -11.509 1.00 35.32 92 PHE A C 1
ATOM 648 O O . PHE A 1 94 ? -2.580 27.492 -10.838 1.00 40.22 92 PHE A O 1
ATOM 656 N N . GLY A 1 95 ? -0.546 26.584 -11.146 1.00 35.23 93 GLY A N 1
ATOM 657 C CA . GLY A 1 95 ? 0.066 27.239 -10.001 1.00 34.96 93 GLY A CA 1
ATOM 658 C C . GLY A 1 95 ? 1.300 27.998 -10.445 1.00 32.00 93 GLY A C 1
ATOM 659 O O . GLY A 1 95 ? 2.047 27.527 -11.304 1.00 33.24 93 GLY A O 1
ATOM 660 N N . LEU A 1 96 ? 1.512 29.167 -9.851 1.00 30.07 94 LEU A N 1
ATOM 661 C CA . LEU A 1 96 ? 2.663 29.999 -10.170 1.00 30.66 94 LEU A CA 1
ATOM 662 C C . LEU A 1 96 ? 3.437 30.278 -8.894 1.00 30.79 94 LEU A C 1
ATOM 663 O O . LEU A 1 96 ? 2.858 30.721 -7.897 1.00 32.60 94 LEU A O 1
ATOM 668 N N . GLY A 1 97 ? 4.745 30.041 -8.937 1.00 32.44 95 GLY A N 1
ATOM 669 C CA . GLY A 1 97 ? 5.609 30.340 -7.815 1.00 37.40 95 GLY A CA 1
ATOM 670 C C . GLY A 1 97 ? 6.540 31.491 -8.131 1.00 41.96 95 GLY A C 1
ATOM 671 O O . GLY A 1 97 ? 7.283 31.446 -9.116 1.00 42.90 95 GLY A O 1
ATOM 672 N N . PHE A 1 98 ? 6.515 32.524 -7.295 1.00 39.63 96 PHE A N 1
ATOM 673 C CA . PHE A 1 98 ? 7.269 33.745 -7.527 1.00 42.10 96 PHE A CA 1
ATOM 674 C C . PHE A 1 98 ? 8.452 33.836 -6.573 1.00 45.28 96 PHE A C 1
ATOM 675 O O . PHE A 1 98 ? 8.468 33.221 -5.504 1.00 47.04 96 PHE A O 1
ATOM 683 N N . SER A 1 99 ? 9.443 34.635 -6.973 1.00 45.91 97 SER A N 1
ATOM 684 C CA . SER A 1 99 ? 10.633 34.847 -6.159 1.00 47.90 97 SER A CA 1
ATOM 685 C C . SER A 1 99 ? 10.467 35.947 -5.122 1.00 47.39 97 SER A C 1
ATOM 686 O O . SER A 1 99 ? 11.264 36.009 -4.179 1.00 53.11 97 SER A O 1
ATOM 689 N N . SER A 1 100 ? 9.456 36.804 -5.262 1.00 41.20 98 SER A N 1
ATOM 690 C CA . SER A 1 100 ? 9.163 37.816 -4.258 1.00 43.02 98 SER A CA 1
ATOM 69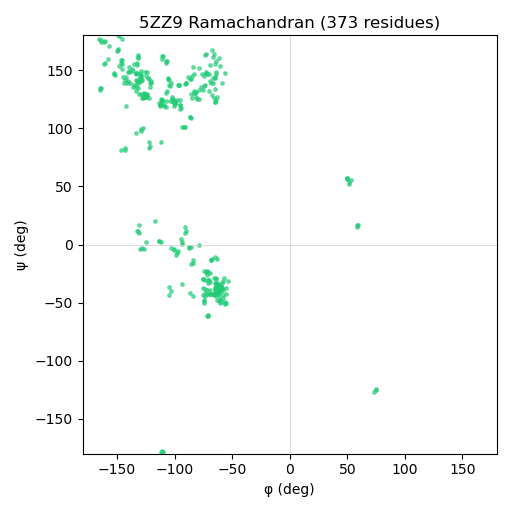1 C C . SER A 1 100 ? 7.664 37.864 -4.010 1.00 38.90 98 SER A C 1
ATOM 692 O O . SER A 1 100 ? 6.861 37.584 -4.904 1.00 36.62 98 SER A O 1
ATOM 695 N N . GLU A 1 101 ? 7.302 38.219 -2.775 1.00 37.66 99 GLU A N 1
ATOM 696 C CA . GLU A 1 101 ? 5.897 38.305 -2.392 1.00 35.28 99 GLU A CA 1
ATOM 697 C C . GLU A 1 101 ? 5.165 39.357 -3.213 1.00 35.12 99 GLU A C 1
ATOM 698 O O . GLU A 1 101 ? 3.983 39.194 -3.539 1.00 39.03 99 GLU A O 1
ATOM 704 N N . LEU A 1 102 ? 5.855 40.450 -3.548 1.00 35.91 100 LEU A N 1
ATOM 705 C CA . LEU A 1 102 ? 5.233 41.532 -4.304 1.00 34.47 100 LEU A CA 1
ATOM 706 C C . LEU A 1 102 ? 4.813 41.083 -5.699 1.00 38.93 100 LEU A C 1
ATOM 707 O O . LEU A 1 102 ? 3.764 41.504 -6.200 1.00 41.19 100 LEU A O 1
ATOM 709 N N . GLN A 1 103 ? 5.612 40.230 -6.347 1.00 39.98 101 GLN A N 1
ATOM 710 C CA . GLN A 1 103 ? 5.210 39.732 -7.660 1.00 34.97 101 GLN A CA 1
ATOM 711 C C . GLN A 1 103 ? 3.916 38.935 -7.570 1.00 38.44 101 GLN A C 1
ATOM 712 O O . GLN A 1 103 ? 3.052 39.037 -8.450 1.00 40.88 101 GLN A O 1
ATOM 718 N N . LEU A 1 104 ? 3.773 38.119 -6.525 1.00 41.47 102 LEU A N 1
ATOM 719 C CA . LEU A 1 104 ? 2.526 37.390 -6.324 1.00 38.73 102 LEU A CA 1
ATOM 720 C C . LEU A 1 104 ? 1.361 38.350 -6.133 1.00 35.59 102 LEU A C 1
ATOM 721 O O . LEU A 1 104 ? 0.304 38.198 -6.758 1.00 36.47 102 LEU A O 1
ATOM 726 N N . THR A 1 105 ? 1.539 39.342 -5.256 1.00 36.11 103 THR A N 1
ATOM 727 C CA . THR A 1 105 ? 0.495 40.331 -5.013 1.00 37.03 103 THR A CA 1
ATOM 728 C C . THR A 1 105 ? 0.088 41.020 -6.307 1.00 37.13 103 THR A C 1
ATOM 729 O O . THR A 1 105 ? -1.103 41.125 -6.622 1.00 40.30 103 THR A O 1
ATOM 733 N N . LYS A 1 106 ? 1.073 41.496 -7.072 1.00 36.78 104 LYS A N 1
ATOM 734 C CA . LYS A 1 106 ? 0.771 42.199 -8.313 1.00 39.89 104 LYS A CA 1
ATOM 735 C C . LYS A 1 106 ? 0.070 41.284 -9.308 1.00 39.66 104 LYS A C 1
ATOM 736 O O . LYS A 1 106 ? -0.844 41.715 -10.021 1.00 39.95 104 LYS A O 1
ATOM 738 N N . PHE A 1 107 ? 0.483 40.015 -9.377 1.00 37.64 105 PHE A N 1
ATOM 739 C CA . PHE A 1 107 ? -0.211 39.070 -10.247 1.00 37.64 105 PHE A CA 1
ATOM 740 C C . PHE A 1 107 ? -1.641 38.825 -9.796 1.00 36.09 105 PHE A C 1
ATOM 741 O O . PHE A 1 107 ? -2.558 38.754 -10.624 1.00 34.12 105 PHE A O 1
ATOM 749 N N . ALA A 1 108 ? -1.854 38.675 -8.492 1.00 34.85 106 ALA A N 1
ATOM 750 C CA . ALA A 1 108 ? -3.209 38.441 -8.007 1.00 33.73 106 ALA A CA 1
ATOM 751 C C . ALA A 1 108 ? -4.092 39.644 -8.249 1.00 33.46 106 ALA A C 1
ATOM 752 O O . ALA A 1 108 ? -5.255 39.511 -8.646 1.00 33.72 106 ALA A O 1
ATOM 754 N N . GLU A 1 109 ? -3.565 40.834 -7.986 1.00 34.37 107 GLU A N 1
ATOM 755 C CA . GLU A 1 109 ? -4.344 42.041 -8.245 1.00 38.80 107 GLU A CA 1
ATOM 756 C C . GLU A 1 109 ? -4.669 42.204 -9.716 1.00 37.29 107 GLU A C 1
ATOM 757 O O . GLU A 1 109 ? -5.755 42.675 -10.056 1.00 33.48 107 GLU A O 1
ATOM 763 N N . LYS A 1 110 ? -3.714 41.891 -10.602 1.00 35.26 108 LYS A N 1
ATOM 764 C CA . LYS A 1 110 ? -3.977 41.953 -12.039 1.00 36.80 108 LYS A CA 1
ATOM 765 C C . LYS A 1 110 ? -5.046 40.949 -12.438 1.00 37.67 108 LYS A C 1
ATOM 766 O O . LYS A 1 110 ? -5.887 41.224 -13.303 1.00 42.26 108 LYS A O 1
ATOM 772 N N . PHE A 1 111 ? -5.012 39.765 -11.823 1.00 38.65 109 PHE A N 1
ATOM 773 C CA . PHE A 1 111 ? -6.004 38.735 -12.110 1.00 34.29 109 PHE A CA 1
ATOM 774 C C . PHE A 1 111 ? -7.416 39.227 -11.816 1.00 35.28 109 PHE A C 1
ATOM 775 O O . PHE A 1 111 ? -8.322 39.089 -12.646 1.00 31.32 109 PHE A O 1
ATOM 783 N N . GLN A 1 112 ? -7.620 39.810 -10.630 1.00 37.04 110 GLN A N 1
ATOM 784 C CA . GLN A 1 112 ? -8.943 40.305 -10.265 1.00 46.26 110 GLN A CA 1
ATOM 785 C C . GLN A 1 112 ? -9.372 41.435 -11.190 1.00 41.66 110 GLN A C 1
ATOM 786 O O . GLN A 1 112 ? -10.542 41.519 -11.582 1.00 42.45 110 GLN A O 1
ATOM 792 N N . GLU A 1 113 ? -8.436 42.334 -11.518 1.00 41.96 111 GLU A N 1
ATOM 793 C CA . GLU A 1 113 ? -8.712 43.402 -12.473 1.00 44.86 111 GLU A CA 1
ATOM 794 C C . GLU A 1 113 ? -9.203 42.834 -13.795 1.00 40.16 111 GLU A C 1
ATOM 795 O O . GLU A 1 113 ? -10.140 43.366 -14.403 1.00 36.19 111 GLU A O 1
ATOM 801 N N . VAL A 1 114 ? -8.566 41.759 -14.261 1.00 33.62 112 VAL A N 1
ATOM 802 C CA . VAL A 1 114 ? -8.890 41.182 -15.559 1.00 34.46 112 VAL A CA 1
ATOM 803 C C . VAL A 1 114 ? -10.253 40.503 -15.511 1.00 38.15 112 VAL A C 1
ATOM 804 O O . VAL A 1 114 ? -10.995 40.514 -16.504 1.00 42.50 112 VAL A O 1
ATOM 808 N N . ARG A 1 115 ? -10.621 39.926 -14.361 1.00 37.80 113 ARG A N 1
ATOM 809 C CA . ARG A 1 115 ? -11.939 39.308 -14.239 1.00 33.91 113 ARG A CA 1
ATOM 810 C C . ARG A 1 115 ? -13.061 40.319 -14.441 1.00 36.21 113 ARG A C 1
ATOM 811 O O . ARG A 1 115 ? -14.067 40.013 -15.091 1.00 36.15 113 ARG A O 1
ATOM 819 N N . GLU A 1 116 ? -12.908 41.533 -13.911 1.00 39.85 114 GLU A N 1
ATOM 820 C CA . GLU A 1 116 ? -13.955 42.528 -14.115 1.00 44.84 114 GLU A CA 1
ATOM 821 C C . GLU A 1 116 ? -13.925 43.086 -15.528 1.00 40.79 114 GLU A C 1
ATOM 822 O O . GLU A 1 116 ? -14.980 43.363 -16.111 1.00 40.26 114 GLU A O 1
ATOM 828 N N . ALA A 1 117 ? -12.728 43.281 -16.079 1.00 36.17 115 ALA A N 1
ATOM 829 C CA . ALA A 1 117 ? -12.620 43.684 -17.474 1.00 34.58 115 ALA A CA 1
ATOM 830 C C . ALA A 1 117 ? -13.294 42.665 -18.379 1.00 36.85 115 ALA A C 1
ATOM 831 O O . ALA A 1 117 ? -13.944 43.028 -19.364 1.00 38.66 115 ALA A O 1
ATOM 833 N N . ALA A 1 118 ? -13.149 41.378 -18.054 1.00 35.72 116 ALA A N 1
ATOM 834 C CA . ALA A 1 118 ? -13.756 40.331 -18.866 1.00 37.32 116 ALA A CA 1
ATOM 835 C C . ALA A 1 118 ? -15.277 40.406 -18.818 1.00 40.77 116 ALA A C 1
ATOM 836 O O . ALA A 1 118 ? -15.949 40.176 -19.830 1.00 40.91 116 ALA A O 1
ATOM 838 N N . ARG A 1 119 ? -15.838 40.734 -17.651 1.00 41.27 117 ARG A N 1
ATOM 839 C CA . ARG A 1 119 ? -17.287 40.834 -17.529 1.00 46.91 117 ARG A CA 1
ATOM 840 C C . ARG A 1 119 ? -17.810 42.114 -18.165 1.00 49.73 117 ARG A C 1
ATOM 841 O O . ARG A 1 119 ? -18.828 42.092 -18.866 1.00 53.67 117 ARG A O 1
ATOM 843 N N . LEU A 1 120 ? -17.123 43.235 -17.927 1.00 50.44 118 LEU A N 1
ATOM 844 C CA . LEU A 1 120 ? -17.486 44.495 -18.568 1.00 50.46 118 LEU A CA 1
ATOM 845 C C . LEU A 1 120 ? -17.337 44.432 -20.083 1.00 49.22 118 LEU A C 1
ATOM 846 O O . LEU A 1 120 ? -18.119 45.059 -20.807 1.00 46.63 118 LEU A O 1
ATOM 851 N N . ALA A 1 121 ? -16.344 43.691 -20.582 1.00 49.15 119 ALA A N 1
ATOM 852 C CA . ALA A 1 121 ? -16.133 43.606 -22.023 1.00 49.08 119 ALA A CA 1
ATOM 853 C C . ALA A 1 121 ? -17.217 42.802 -22.723 1.00 54.04 119 ALA A C 1
ATOM 854 O O . ALA A 1 121 ? -17.437 43.000 -23.922 1.00 55.02 119 ALA A O 1
ATOM 856 N N . ARG A 1 122 ? -17.900 41.909 -22.009 1.00 56.46 120 ARG A N 1
ATOM 857 C CA . ARG A 1 122 ? -18.957 41.103 -22.601 1.00 60.88 120 ARG A CA 1
ATOM 858 C C . ARG A 1 122 ? -20.359 41.650 -22.358 1.00 68.11 120 ARG A C 1
ATOM 859 O O . ARG A 1 122 ? -21.316 41.098 -22.911 1.00 72.10 120 ARG A O 1
ATOM 861 N N . ASP A 1 123 ? -20.511 42.689 -21.537 1.00 72.14 121 ASP A N 1
ATOM 862 C CA . ASP A 1 123 ? -21.792 43.390 -21.389 1.00 80.17 121 ASP A CA 1
ATOM 863 C C . ASP A 1 123 ? -22.397 43.795 -22.733 1.00 85.36 121 ASP A C 1
ATOM 864 O O . ASP A 1 123 ? -23.137 43.032 -23.354 1.00 90.14 121 ASP A O 1
ATOM 869 N N . GLY B 1 10 ? -17.788 33.721 -30.980 1.00 90.04 8 GLY B N 1
ATOM 870 C CA . GLY B 1 10 ? -18.863 34.473 -30.362 1.00 89.67 8 GLY B CA 1
ATOM 871 C C . GLY B 1 10 ? -18.981 35.896 -30.871 1.00 88.47 8 GLY B C 1
ATOM 872 O O . GLY B 1 10 ? -20.083 36.385 -31.118 1.00 90.63 8 GLY B O 1
ATOM 873 N N . GLU B 1 11 ? -17.842 36.568 -31.021 1.00 84.29 9 GLU B N 1
ATOM 874 C CA . GLU B 1 11 ? -17.803 37.959 -31.453 1.00 78.54 9 GLU B CA 1
ATOM 875 C C . GLU B 1 11 ? -16.873 38.106 -32.647 1.00 76.25 9 GLU B C 1
ATOM 876 O O . GLU B 1 11 ? -15.723 37.657 -32.601 1.00 78.93 9 GLU B O 1
ATOM 882 N N . GLN B 1 12 ? -17.370 38.734 -33.712 1.00 73.41 10 GLN B N 1
ATOM 883 C CA . GLN B 1 12 ? -16.601 38.906 -34.935 1.00 73.09 10 GLN B CA 1
ATOM 884 C C . GLN B 1 12 ? -16.176 40.358 -35.082 1.00 68.80 10 GLN B C 1
ATOM 885 O O . GLN B 1 12 ? -17.033 41.256 -35.083 1.00 66.03 10 GLN B O 1
ATOM 887 N N . PRO B 1 13 ? -14.878 40.632 -35.205 1.00 68.28 11 PRO B N 1
ATOM 888 C CA . PRO B 1 13 ? -14.428 42.019 -35.370 1.00 62.64 11 PRO B CA 1
ATOM 889 C C . PRO B 1 13 ? -14.824 42.545 -36.742 1.00 61.91 11 PRO B C 1
ATOM 890 O O . PRO B 1 13 ? -14.622 41.880 -37.760 1.00 67.80 11 PRO B O 1
ATOM 894 N N . ILE B 1 14 ? -15.400 43.742 -36.758 1.00 55.84 12 ILE B N 1
ATOM 895 C CA . ILE B 1 14 ? -15.935 44.330 -37.976 1.00 54.97 12 ILE B CA 1
ATOM 896 C C . ILE B 1 14 ? -15.026 45.424 -38.514 1.00 51.37 12 ILE B C 1
ATOM 897 O O . ILE B 1 14 ? -14.843 45.545 -39.726 1.00 53.64 12 ILE B O 1
ATOM 902 N N . PHE B 1 15 ? -14.420 46.197 -37.618 1.00 46.41 13 PHE B N 1
ATOM 903 C CA . PHE B 1 15 ? -13.601 47.334 -38.002 1.00 45.08 13 PHE B CA 1
ATOM 904 C C . PHE B 1 15 ? -12.782 47.737 -36.786 1.00 42.56 13 PHE B C 1
ATOM 905 O O . PHE B 1 15 ? -13.327 47.855 -35.685 1.00 44.36 13 PHE B O 1
ATOM 913 N N . THR B 1 16 ? -11.484 47.956 -36.966 1.00 40.60 14 THR B N 1
ATOM 914 C CA . THR B 1 16 ? -10.603 48.284 -35.857 1.00 43.35 14 THR B CA 1
ATOM 915 C C . THR B 1 16 ? -9.796 49.523 -36.211 1.00 43.23 14 THR B C 1
ATOM 916 O O . THR B 1 16 ? -9.349 49.682 -37.351 1.00 45.15 14 THR B O 1
ATOM 920 N N . THR B 1 17 ? -9.612 50.398 -35.226 1.00 41.00 15 THR B N 1
ATOM 921 C CA . THR B 1 17 ? -8.882 51.641 -35.422 1.00 39.48 15 THR B CA 1
ATOM 922 C C . THR B 1 17 ? -8.193 52.024 -34.120 1.00 37.80 15 THR B C 1
ATOM 923 O O . THR B 1 17 ? -8.297 51.326 -33.107 1.00 39.76 15 THR B O 1
ATOM 927 N N . ARG B 1 18 ? -7.485 53.149 -34.159 1.00 40.08 16 ARG B N 1
ATOM 928 C CA . ARG B 1 18 ? -6.778 53.687 -33.007 1.00 44.32 16 ARG B CA 1
ATOM 929 C C . ARG B 1 18 ? -7.301 55.085 -32.711 1.00 42.68 16 ARG B C 1
ATOM 930 O O . ARG B 1 18 ? -7.540 55.872 -33.632 1.00 43.30 16 ARG B O 1
ATOM 938 N N . ALA B 1 19 ? -7.487 55.397 -31.431 1.00 39.55 17 ALA B N 1
ATOM 939 C CA . ALA B 1 19 ? -7.986 56.720 -31.084 1.00 37.69 17 ALA B CA 1
ATOM 940 C C . ALA B 1 19 ? -7.704 57.031 -29.624 1.00 39.78 17 ALA B C 1
ATOM 941 O O . ALA B 1 19 ? -7.560 56.132 -28.790 1.00 38.43 17 ALA B O 1
ATOM 943 N N . HIS B 1 20 ? -7.643 58.329 -29.329 1.00 37.06 18 HIS B N 1
ATOM 944 C CA . HIS B 1 20 ? -7.719 58.804 -27.956 1.00 36.47 18 HIS B CA 1
ATOM 945 C C . HIS B 1 20 ? -9.185 58.857 -27.553 1.00 35.48 18 HIS B C 1
ATOM 946 O O . HIS B 1 20 ? -10.016 59.410 -28.282 1.00 35.46 18 HIS B O 1
ATOM 953 N N . VAL B 1 21 ? -9.502 58.299 -26.393 1.00 33.93 19 VAL B N 1
ATOM 954 C CA . VAL B 1 21 ? -10.883 58.143 -25.952 1.00 36.36 19 VAL B CA 1
ATOM 955 C C . VAL B 1 21 ? -11.211 59.190 -24.903 1.00 38.01 19 VAL B C 1
ATOM 956 O O . VAL B 1 21 ? -10.402 59.478 -24.012 1.00 38.33 19 VAL B O 1
ATOM 960 N N . PHE B 1 22 ? -12.409 59.758 -25.008 1.00 38.38 20 PHE B N 1
ATOM 961 C CA . PHE B 1 22 ? -12.889 60.727 -24.042 1.00 38.01 20 PHE B CA 1
ATOM 962 C C . PHE B 1 22 ? -14.328 60.384 -23.691 1.00 38.23 20 PHE B C 1
ATOM 963 O O . PHE B 1 22 ? -15.043 59.742 -24.466 1.00 35.90 20 PHE B O 1
ATOM 971 N N . GLN B 1 23 ? -14.738 60.815 -22.504 1.00 35.34 21 GLN B N 1
ATOM 972 C CA . GLN B 1 23 ? -16.126 60.772 -22.076 1.00 37.39 21 GLN B CA 1
ATOM 973 C C . GLN B 1 23 ? -16.513 62.148 -21.570 1.00 39.50 21 GLN B C 1
ATOM 974 O O . GLN B 1 23 ? -15.688 62.850 -20.975 1.00 44.08 21 GLN B O 1
ATOM 980 N N . ILE B 1 24 ? -17.762 62.541 -21.812 1.00 38.19 22 ILE B N 1
ATOM 981 C CA . ILE B 1 24 ? -18.215 63.832 -21.323 1.00 44.52 22 ILE B CA 1
ATOM 982 C C . ILE B 1 24 ? -18.262 63.797 -19.802 1.00 48.36 22 ILE B C 1
ATOM 983 O O . ILE B 1 24 ? -18.631 62.784 -19.192 1.00 48.49 22 ILE B O 1
ATOM 988 N N . ASP B 1 25 ? -17.834 64.885 -19.185 1.00 55.59 23 ASP B N 1
ATOM 989 C CA . ASP B 1 25 ? -17.898 64.996 -17.739 1.00 61.98 23 ASP B CA 1
ATOM 990 C C . ASP B 1 25 ? -19.358 64.975 -17.305 1.00 65.67 23 ASP B C 1
ATOM 991 O O . ASP B 1 25 ? -20.154 65.779 -17.814 1.00 66.18 23 ASP B O 1
ATOM 996 N N . PRO B 1 26 ? -19.761 64.070 -16.410 1.00 68.36 24 PRO B N 1
ATOM 997 C CA . PRO B 1 26 ? -21.182 64.020 -16.025 1.00 73.30 24 PRO B CA 1
ATOM 998 C C . PRO B 1 26 ? -21.696 65.325 -15.440 1.00 77.77 24 PRO B C 1
ATOM 999 O O . PRO B 1 26 ? -22.845 65.703 -15.705 1.00 81.98 24 PRO B O 1
ATOM 1003 N N . SER B 1 27 ? -20.882 66.029 -14.651 1.00 80.87 25 SER B N 1
ATOM 1004 C CA . SER B 1 27 ? -21.365 67.232 -13.979 1.00 89.80 25 SER B CA 1
ATOM 1005 C C . SER B 1 27 ? -21.564 68.378 -14.968 1.00 93.24 25 SER B C 1
ATOM 1006 O O . SER B 1 27 ? -22.684 68.866 -15.152 1.00 97.66 25 SER B O 1
ATOM 1009 N N . THR B 1 28 ? -20.487 68.817 -15.626 1.00 90.49 26 THR B N 1
ATOM 1010 C CA . THR B 1 28 ? -20.608 69.973 -16.509 1.00 91.91 26 THR B CA 1
ATOM 1011 C C . THR B 1 28 ? -21.293 69.627 -17.826 1.00 88.91 26 THR B C 1
ATOM 1012 O O . THR B 1 28 ? -21.940 70.493 -18.425 1.00 90.17 26 THR B O 1
ATOM 1016 N N . LYS B 1 29 ? -21.149 68.387 -18.297 1.00 87.28 27 LYS B N 1
ATOM 1017 C CA . LYS B 1 29 ? -21.648 67.926 -19.590 1.00 82.47 27 LYS B CA 1
ATOM 1018 C C . LYS B 1 29 ? -21.082 68.726 -20.757 1.00 79.39 27 LYS B C 1
ATOM 1019 O O . LYS B 1 29 ? -21.618 68.655 -21.870 1.00 79.08 27 LYS B O 1
ATOM 1021 N N . LYS B 1 30 ? -20.017 69.497 -20.528 1.00 74.07 28 LYS B N 1
ATOM 1022 C CA . LYS B 1 30 ? -19.453 70.369 -21.544 1.00 68.54 28 LYS B CA 1
ATOM 1023 C C . LYS B 1 30 ? -17.961 70.160 -21.761 1.00 61.20 28 LYS B C 1
ATOM 1024 O O . LYS B 1 30 ? -17.385 70.812 -22.638 1.00 59.27 28 LYS B O 1
ATOM 1026 N N . ASN B 1 31 ? -17.317 69.290 -20.988 1.00 59.07 29 ASN B N 1
ATOM 1027 C CA . ASN B 1 31 ? -15.878 69.103 -21.069 1.00 53.91 29 ASN B CA 1
ATOM 1028 C C . ASN B 1 31 ? -15.580 67.629 -21.290 1.00 50.61 29 ASN B C 1
ATOM 1029 O O . ASN B 1 31 ? -16.319 66.751 -20.837 1.00 53.74 29 ASN B O 1
ATOM 1034 N N . TRP B 1 32 ? -14.486 67.370 -21.996 1.00 44.24 30 TRP B N 1
ATOM 1035 C CA . TRP B 1 32 ? -14.069 66.016 -22.328 1.00 40.25 30 TRP B CA 1
ATOM 1036 C C . TRP B 1 32 ? -13.048 65.522 -21.314 1.00 40.32 30 TRP B C 1
ATOM 1037 O O . TRP B 1 32 ? -12.007 66.157 -21.108 1.00 43.26 30 TRP B O 1
ATOM 1048 N N . VAL B 1 33 ? -13.348 64.390 -20.692 1.00 36.21 31 VAL B N 1
ATOM 1049 C CA . VAL B 1 33 ? -12.459 63.750 -19.728 1.00 35.34 31 VAL B CA 1
ATOM 1050 C C . VAL B 1 33 ? -11.739 62.614 -20.444 1.00 30.82 31 VAL B C 1
ATOM 1051 O O . VAL B 1 33 ? -12.405 61.691 -20.938 1.00 31.77 31 VAL B O 1
ATOM 1055 N N . PRO B 1 34 ? -10.412 62.640 -20.537 1.00 31.34 32 PRO B N 1
ATOM 1056 C CA . PRO B 1 34 ? -9.708 61.563 -21.245 1.00 34.22 32 PRO B CA 1
ATOM 1057 C C . PRO B 1 34 ? -9.837 60.248 -20.491 1.00 39.60 32 PRO B C 1
ATOM 1058 O O . PRO B 1 34 ? -9.546 60.171 -19.295 1.00 40.42 32 PRO B O 1
ATOM 1062 N N . ALA B 1 35 ? -10.266 59.211 -21.200 1.00 43.93 33 ALA B N 1
ATOM 1063 C CA . ALA B 1 35 ? -10.388 57.892 -20.603 1.00 50.29 33 ALA B CA 1
ATOM 1064 C C . ALA B 1 35 ? -9.145 57.044 -20.825 1.00 57.17 33 ALA B C 1
ATOM 1065 O O . ALA B 1 35 ? -9.109 55.888 -20.389 1.00 62.88 33 ALA B O 1
ATOM 1067 N N . SER B 1 36 ? -8.133 57.591 -21.496 1.00 58.71 34 SER B N 1
ATOM 1068 C CA . SER B 1 36 ? -6.902 56.871 -21.780 1.00 64.25 34 SER B CA 1
ATOM 1069 C C . SER B 1 36 ? -5.762 57.871 -21.903 1.00 64.43 34 SER B C 1
ATOM 1070 O O . SER B 1 36 ? -5.954 58.996 -22.371 1.00 63.20 34 SER B O 1
ATOM 1073 N N . LYS B 1 37 ? -4.568 57.445 -21.485 1.00 72.36 35 LYS B N 1
ATOM 1074 C CA . LYS B 1 37 ? -3.401 58.320 -21.555 1.00 74.28 35 LYS B CA 1
ATOM 1075 C C . LYS B 1 37 ? -2.908 58.467 -22.990 1.00 73.53 35 LYS B C 1
ATOM 1076 O O . LYS B 1 37 ? -2.662 59.582 -23.465 1.00 76.13 35 LYS B O 1
ATOM 1078 N N . GLN B 1 38 ? -2.763 57.353 -23.694 1.00 66.86 36 GLN B N 1
ATOM 1079 C CA . GLN B 1 38 ? -2.321 57.330 -25.078 1.00 62.81 36 GLN B CA 1
ATOM 1080 C C . GLN B 1 38 ? -3.485 56.914 -25.969 1.00 56.54 36 GLN B C 1
ATOM 1081 O O . GLN B 1 38 ? -4.603 56.680 -25.502 1.00 52.72 36 GLN B O 1
ATOM 1083 N N . ALA B 1 39 ? -3.212 56.825 -27.267 1.00 51.36 37 ALA B N 1
ATOM 1084 C CA . ALA B 1 39 ? -4.191 56.258 -28.179 1.00 45.84 37 ALA B CA 1
ATOM 1085 C C . ALA B 1 39 ? -4.413 54.788 -27.849 1.00 42.64 37 ALA B C 1
ATOM 1086 O O . ALA B 1 39 ? -3.484 54.073 -27.463 1.00 42.88 37 ALA B O 1
ATOM 1088 N N . VAL B 1 40 ? -5.656 54.333 -28.004 1.00 38.71 38 VAL B N 1
ATOM 1089 C CA . VAL B 1 40 ? -6.031 52.963 -27.687 1.00 38.43 38 VAL B CA 1
ATOM 1090 C C . VAL B 1 40 ? -6.823 52.408 -28.861 1.00 38.74 38 VAL B C 1
ATOM 1091 O O . VAL B 1 40 ? -7.323 53.147 -29.711 1.00 42.15 38 VAL B O 1
ATOM 1095 N N . THR B 1 41 ? -6.933 51.085 -28.897 1.00 37.49 39 THR B N 1
ATOM 1096 C CA . THR B 1 41 ? -7.685 50.417 -29.949 1.00 37.56 39 THR B CA 1
ATOM 1097 C C . THR B 1 41 ? -9.184 50.533 -29.699 1.00 34.64 39 THR B C 1
ATOM 1098 O O . THR B 1 41 ? -9.659 50.345 -28.576 1.00 35.61 39 THR B O 1
ATOM 1102 N N . VAL B 1 42 ? -9.924 50.853 -30.762 1.00 30.12 40 VAL B N 1
ATOM 1103 C CA . VAL B 1 42 ? -11.380 50.932 -30.751 1.00 30.37 40 VAL B CA 1
ATOM 1104 C C . VAL B 1 42 ? -11.882 50.042 -31.880 1.00 29.28 40 VAL B C 1
ATOM 1105 O O . VAL B 1 42 ? -11.412 50.157 -33.017 1.00 29.92 40 VAL B O 1
ATOM 1109 N N . SER B 1 43 ? -12.825 49.154 -31.574 1.00 30.39 41 SER B N 1
ATOM 1110 C CA . SER B 1 43 ? -13.295 48.186 -32.553 1.00 36.08 41 SER B CA 1
ATOM 1111 C C . SER B 1 43 ? -14.817 48.108 -32.565 1.00 35.08 41 SER B C 1
ATOM 1112 O O . SER B 1 43 ? -15.475 48.271 -31.534 1.00 34.23 41 SER B O 1
ATOM 1115 N N . TYR B 1 44 ? -15.363 47.845 -33.753 1.00 35.34 42 TYR B N 1
ATOM 1116 C CA . TYR B 1 44 ? -16.742 47.405 -33.910 1.00 36.40 42 TYR B CA 1
ATOM 1117 C C . TYR B 1 44 ? -16.801 45.885 -33.874 1.00 36.05 42 TYR B C 1
ATOM 1118 O O . TYR B 1 44 ? -15.956 45.204 -34.463 1.00 34.13 42 TYR B O 1
ATOM 1127 N N . PHE B 1 45 ? -17.805 45.357 -33.181 1.00 37.14 43 PHE B N 1
ATOM 1128 C CA . PHE B 1 45 ? -18.028 43.922 -33.091 1.00 37.51 43 PHE B CA 1
ATOM 1129 C C . PHE B 1 45 ? -19.481 43.614 -33.410 1.00 39.70 43 PHE B C 1
ATOM 1130 O O . PHE B 1 45 ? -20.380 44.402 -33.105 1.00 40.39 43 PHE B O 1
ATOM 1138 N N . TYR B 1 46 ? -19.706 42.459 -34.021 1.00 41.89 44 TYR B N 1
ATOM 1139 C CA . TYR B 1 46 ? -21.036 41.872 -34.075 1.00 39.97 44 TYR B CA 1
ATOM 1140 C C . TYR B 1 46 ? -21.076 40.768 -33.029 1.00 38.67 44 TYR B C 1
ATOM 1141 O O . TYR B 1 46 ? -20.253 39.848 -33.063 1.00 37.78 44 TYR B O 1
ATOM 1150 N N . ASP B 1 47 ? -22.033 40.853 -32.114 1.00 39.61 45 ASP B N 1
ATOM 1151 C CA . ASP B 1 47 ? -22.169 39.862 -31.052 1.00 41.15 45 ASP B CA 1
ATOM 1152 C C . ASP B 1 47 ? -23.121 38.789 -31.569 1.00 43.13 45 ASP B C 1
ATOM 1153 O O . ASP B 1 47 ? -24.341 38.976 -31.580 1.00 44.41 45 ASP B O 1
ATOM 1158 N N . VAL B 1 48 ? -22.556 37.660 -32.012 1.00 45.89 46 VAL B N 1
ATOM 1159 C CA . VAL B 1 48 ? -23.368 36.594 -32.597 1.00 52.73 46 VAL B CA 1
ATOM 1160 C C . VAL B 1 48 ? -24.322 36.016 -31.562 1.00 58.45 46 VAL B C 1
ATOM 1161 O O . VAL B 1 48 ? -25.421 35.558 -31.902 1.00 61.63 46 VAL B O 1
ATOM 1165 N N . THR B 1 49 ? -23.940 36.058 -30.283 1.00 60.00 47 THR B N 1
ATOM 1166 C CA . THR B 1 49 ? -24.789 35.506 -29.233 1.00 60.73 47 THR B CA 1
ATOM 1167 C C . THR B 1 49 ? -26.054 36.339 -29.041 1.00 59.58 47 THR B C 1
ATOM 1168 O O . THR B 1 49 ? -27.150 35.782 -28.911 1.00 62.83 47 THR B O 1
ATOM 1172 N N . ARG B 1 50 ? -25.931 37.667 -29.044 1.00 53.43 48 ARG B N 1
ATOM 1173 C CA . ARG B 1 50 ? -27.044 38.562 -28.747 1.00 54.11 48 ARG B CA 1
ATOM 1174 C C . ARG B 1 50 ? -27.656 39.221 -29.978 1.00 54.26 48 ARG B C 1
ATOM 1175 O O . ARG B 1 50 ? -28.651 39.943 -29.838 1.00 56.17 48 ARG B O 1
ATOM 1177 N N . ASN B 1 51 ? -27.107 38.989 -31.169 1.00 51.40 49 ASN B N 1
ATOM 1178 C CA . ASN B 1 51 ? -27.547 39.664 -32.395 1.00 48.57 49 ASN B CA 1
ATOM 1179 C C . ASN B 1 51 ? -27.547 41.183 -32.211 1.00 48.01 49 ASN B C 1
ATOM 1180 O O . ASN B 1 51 ? -28.554 41.869 -32.399 1.00 50.01 49 ASN B O 1
ATOM 1185 N N . SER B 1 52 ? -26.388 41.707 -31.822 1.00 46.39 50 SER B N 1
ATOM 1186 C CA . SER B 1 52 ? -26.266 43.136 -31.584 1.00 44.91 50 SER B CA 1
ATOM 1187 C C . SER B 1 52 ? -24.869 43.588 -31.976 1.00 44.21 50 SER B C 1
ATOM 1188 O O . SER B 1 52 ? -23.923 42.797 -32.017 1.00 42.42 50 SER B O 1
ATOM 1191 N N . TYR B 1 53 ? -24.756 44.877 -32.278 1.00 43.01 51 TYR B N 1
ATOM 1192 C CA . TYR B 1 53 ? -23.491 45.489 -32.655 1.00 39.64 51 TYR B CA 1
ATOM 1193 C C . TYR B 1 53 ? -22.971 46.323 -31.495 1.00 40.82 51 TYR B C 1
ATOM 1194 O O . TYR B 1 53 ? -23.746 46.981 -30.793 1.00 39.96 51 TYR B O 1
ATOM 1203 N N . ARG B 1 54 ? -21.656 46.290 -31.293 1.00 36.90 52 ARG B N 1
ATOM 1204 C CA . ARG B 1 54 ? -21.037 46.987 -30.177 1.00 37.57 52 ARG B CA 1
ATOM 1205 C C . ARG B 1 54 ? -19.724 47.633 -30.596 1.00 33.23 52 ARG B C 1
ATOM 1206 O O . ARG B 1 54 ? -19.005 47.127 -31.462 1.00 26.98 52 ARG B O 1
ATOM 1214 N N . ILE B 1 55 ? -19.426 48.762 -29.955 1.00 33.13 53 ILE B N 1
ATOM 1215 C CA . ILE B 1 55 ? -18.113 49.396 -29.991 1.00 31.16 53 ILE B CA 1
ATOM 1216 C C . ILE B 1 55 ? -17.405 49.087 -28.681 1.00 29.44 53 ILE B C 1
ATOM 1217 O O . ILE B 1 55 ? -17.953 49.333 -27.599 1.00 30.17 53 ILE B O 1
ATOM 1222 N N . ILE B 1 56 ? -16.195 48.547 -28.769 1.00 28.72 54 ILE B N 1
ATOM 1223 C CA . ILE B 1 56 ? -15.459 48.106 -27.591 1.00 31.28 54 ILE B CA 1
ATOM 1224 C C . ILE B 1 56 ? -14.079 48.742 -27.626 1.00 34.88 54 ILE B C 1
ATOM 1225 O O . ILE B 1 56 ? -13.352 48.609 -28.617 1.00 37.98 54 ILE B O 1
ATOM 1230 N N . SER B 1 57 ? -13.713 49.411 -26.536 1.00 35.23 55 SER B N 1
ATOM 1231 C CA . SER B 1 57 ? -12.379 49.960 -26.363 1.00 35.10 55 SER B CA 1
ATOM 1232 C C . SER B 1 57 ? -11.852 49.601 -24.986 1.00 34.89 55 SER B C 1
ATOM 1233 O O . SER B 1 57 ? -12.576 49.666 -23.986 1.00 34.27 55 SER B O 1
ATOM 1236 N N . VAL B 1 58 ? -10.580 49.221 -24.954 1.00 32.82 56 VAL B N 1
ATOM 1237 C CA . VAL B 1 58 ? -9.931 48.666 -23.778 1.00 38.47 56 VAL B CA 1
ATOM 1238 C C . VAL B 1 58 ? -8.569 49.327 -23.628 1.00 41.12 56 VAL B C 1
ATOM 1239 O O . VAL B 1 58 ? -7.839 49.494 -24.611 1.00 39.82 56 VAL B O 1
ATOM 1243 N N . ASP B 1 59 ? -8.224 49.693 -22.396 1.00 40.95 57 ASP B N 1
ATOM 1244 C CA . ASP B 1 59 ? -6.912 50.243 -22.065 1.00 42.94 57 ASP B CA 1
ATOM 1245 C C . ASP B 1 59 ? -6.298 49.322 -21.021 1.00 48.23 57 ASP B C 1
ATOM 1246 O O . ASP B 1 59 ? -6.388 49.574 -19.817 1.00 53.62 57 ASP B O 1
ATOM 1251 N N . GLY B 1 60 ? -5.666 48.252 -21.488 1.00 48.50 58 GLY B N 1
ATOM 1252 C CA . GLY B 1 60 ? -5.130 47.278 -20.555 1.00 48.12 58 GLY B CA 1
ATOM 1253 C C . GLY B 1 60 ? -6.266 46.477 -19.953 1.00 46.04 58 GLY B C 1
ATOM 1254 O O . GLY B 1 60 ? -7.062 45.862 -20.668 1.00 43.28 58 GLY B O 1
ATOM 1255 N N . ALA B 1 61 ? -6.317 46.430 -18.625 1.00 41.43 59 ALA B N 1
ATOM 1256 C CA . ALA B 1 61 ? -7.365 45.715 -17.912 1.00 44.56 59 ALA B CA 1
ATOM 1257 C C . ALA B 1 61 ? -8.563 46.607 -17.597 1.00 49.34 59 ALA B C 1
ATOM 1258 O O . ALA B 1 61 ? -9.402 46.237 -16.765 1.00 56.61 59 ALA B O 1
ATOM 1260 N N . LYS B 1 62 ? -8.658 47.768 -18.240 1.00 51.20 60 LYS B N 1
ATOM 1261 C CA . LYS B 1 62 ? -9.757 48.710 -18.054 1.00 52.10 60 LYS B CA 1
ATOM 1262 C C . LYS B 1 62 ? -10.598 48.791 -19.322 1.00 48.98 60 LYS B C 1
ATOM 1263 O O . LYS B 1 62 ? -10.083 49.139 -20.390 1.00 52.79 60 LYS B O 1
ATOM 1269 N N . VAL B 1 63 ? -11.880 48.456 -19.210 1.00 41.44 61 VAL B N 1
ATOM 1270 C CA . VAL B 1 63 ? -12.811 48.586 -20.325 1.00 38.61 61 VAL B CA 1
ATOM 1271 C C . VAL B 1 63 ? -13.327 50.020 -20.313 1.00 41.73 61 VAL B C 1
ATOM 1272 O O . VAL B 1 63 ? -14.123 50.393 -19.447 1.00 44.26 61 VAL B O 1
ATOM 1276 N N . ILE B 1 64 ? -12.902 50.819 -21.289 1.00 43.95 62 ILE B N 1
ATOM 1277 C CA . ILE B 1 64 ? -13.306 52.221 -21.315 1.00 43.74 62 ILE B CA 1
ATOM 1278 C C . ILE B 1 64 ? -14.559 52.468 -22.162 1.00 44.25 62 ILE B C 1
ATOM 1279 O O . ILE B 1 64 ? -15.359 53.348 -21.825 1.00 51.21 62 ILE B O 1
ATOM 1284 N N . ILE B 1 65 ? -14.762 51.721 -23.249 1.00 39.37 63 ILE B N 1
ATOM 1285 C CA . ILE B 1 65 ? -15.988 51.817 -24.038 1.00 38.53 63 ILE B CA 1
ATOM 1286 C C . ILE B 1 65 ? -16.571 50.426 -24.245 1.00 41.21 63 ILE B C 1
ATOM 1287 O O . ILE B 1 65 ? -15.862 49.501 -24.659 1.00 43.23 63 ILE B O 1
ATOM 1292 N N . ASN B 1 66 ? -17.874 50.288 -23.947 1.00 42.37 64 ASN B N 1
ATOM 1293 C CA . ASN B 1 66 ? -18.695 49.134 -24.323 1.00 40.85 64 ASN B CA 1
ATOM 1294 C C . ASN B 1 66 ? -20.076 49.691 -24.665 1.00 43.09 64 ASN B C 1
ATOM 1295 O O . ASN B 1 66 ? -20.992 49.696 -23.839 1.00 45.23 64 ASN B O 1
ATOM 1300 N N . SER B 1 67 ? -20.220 50.161 -25.897 1.00 40.40 65 SER B N 1
ATOM 1301 C CA . SER B 1 67 ? -21.430 50.833 -26.344 1.00 38.98 65 SER B CA 1
ATOM 1302 C C . SER B 1 67 ? -22.141 49.946 -27.359 1.00 37.92 65 SER B C 1
ATOM 1303 O O . SER B 1 67 ? -21.554 49.564 -28.377 1.00 36.06 65 SER B O 1
ATOM 1306 N N . THR B 1 68 ? -23.404 49.626 -27.083 1.00 38.28 66 THR B N 1
ATOM 1307 C CA . THR B 1 68 ? -24.249 48.903 -28.024 1.00 41.70 66 THR B CA 1
ATOM 1308 C C . THR B 1 68 ? -24.909 49.887 -28.979 1.00 41.19 66 THR B C 1
ATOM 1309 O O . THR B 1 68 ? -25.499 50.882 -28.546 1.00 40.29 66 THR B O 1
ATOM 1313 N N . ILE B 1 69 ? -24.805 49.604 -30.275 1.00 42.06 67 ILE B N 1
ATOM 1314 C CA . ILE B 1 69 ? -25.233 50.532 -31.314 1.00 42.92 67 ILE B CA 1
ATOM 1315 C C . ILE B 1 69 ? -26.660 50.191 -31.720 1.00 46.31 67 ILE B C 1
ATOM 1316 O O . ILE B 1 69 ? -26.929 49.094 -32.220 1.00 49.94 67 ILE B O 1
ATOM 1321 N N . THR B 1 70 ? -27.566 51.132 -31.508 1.00 44.65 68 THR B N 1
ATOM 1322 C CA . THR B 1 70 ? -28.968 51.023 -31.863 1.00 44.30 68 THR B CA 1
ATOM 1323 C C . THR B 1 70 ? -29.296 51.976 -33.009 1.00 46.24 68 THR B C 1
ATOM 1324 O O . THR B 1 70 ? -28.556 52.934 -33.258 1.00 45.03 68 THR B O 1
ATOM 1328 N N . PRO B 1 71 ? -30.393 51.743 -33.739 1.00 48.40 69 PRO B N 1
ATOM 1329 C CA . PRO B 1 71 ? -30.648 52.561 -34.940 1.00 49.20 69 PRO B CA 1
ATOM 1330 C C . PRO B 1 71 ? -30.740 54.055 -34.677 1.00 49.08 69 PRO B C 1
ATOM 1331 O O . PRO B 1 71 ? -30.380 54.848 -35.556 1.00 50.13 69 PRO B O 1
ATOM 1335 N N . ASN B 1 72 ? -31.217 54.468 -33.502 1.00 54.06 70 ASN B N 1
ATOM 1336 C CA . ASN B 1 72 ? -31.399 55.889 -33.220 1.00 59.15 70 ASN B CA 1
ATOM 1337 C C . ASN B 1 72 ? -30.085 56.638 -32.990 1.00 57.02 70 ASN B C 1
ATOM 1338 O O . ASN B 1 72 ? -30.047 57.858 -33.191 1.00 59.02 70 ASN B O 1
ATOM 1343 N N . MET B 1 73 ? -29.016 55.953 -32.587 1.00 51.02 71 MET B N 1
ATOM 1344 C CA . MET B 1 73 ? -27.779 56.636 -32.222 1.00 47.78 71 MET B CA 1
ATOM 1345 C C . MET B 1 73 ? -27.057 57.171 -33.458 1.00 44.85 71 MET B C 1
ATOM 1346 O O . MET B 1 73 ? -27.107 56.578 -34.538 1.00 48.13 71 MET B O 1
ATOM 1351 N N . THR B 1 74 ? -26.373 58.306 -33.284 1.00 40.58 72 THR B N 1
ATOM 1352 C CA . THR B 1 74 ? -25.650 58.972 -34.362 1.00 44.00 72 THR B CA 1
ATOM 1353 C C . THR B 1 74 ? -24.256 59.379 -33.906 1.00 42.77 72 THR B C 1
ATOM 1354 O O . THR B 1 74 ? -24.060 59.798 -32.761 1.00 43.98 72 THR B O 1
ATOM 1358 N N . PHE B 1 75 ? -23.290 59.247 -34.812 1.00 37.97 73 PHE B N 1
ATOM 1359 C CA . PHE B 1 75 ? -21.924 59.709 -34.599 1.00 40.13 73 PHE B CA 1
ATOM 1360 C C . PHE B 1 75 ? -21.752 61.052 -35.297 1.00 44.20 73 PHE B C 1
ATOM 1361 O O . PHE B 1 75 ? -21.977 61.157 -36.507 1.00 46.25 73 PHE B O 1
ATOM 1369 N N . THR B 1 76 ? -21.351 62.069 -34.540 1.00 44.11 74 THR B N 1
ATOM 1370 C CA . THR B 1 76 ? -21.217 63.427 -35.051 1.00 46.55 74 THR B CA 1
ATOM 1371 C C . THR B 1 76 ? -19.750 63.833 -35.085 1.00 43.88 74 THR B C 1
ATOM 1372 O O . THR B 1 76 ? -19.072 63.808 -34.053 1.00 40.41 74 THR B O 1
ATOM 1376 N N . LYS B 1 77 ? -19.266 64.204 -36.266 1.00 43.41 75 LYS B N 1
ATOM 1377 C CA . LYS B 1 77 ? -17.925 64.757 -36.385 1.00 43.40 75 LYS B CA 1
ATOM 1378 C C . LYS B 1 77 ? -17.954 66.221 -35.964 1.00 44.56 75 LYS B C 1
ATOM 1379 O O . LYS B 1 77 ? -18.738 67.013 -36.497 1.00 48.37 75 LYS B O 1
ATOM 1381 N N . THR B 1 78 ? -17.097 66.582 -35.012 1.00 41.38 76 THR B N 1
ATOM 1382 C CA . THR B 1 78 ? -17.044 67.941 -34.492 1.00 44.94 76 THR B CA 1
ATOM 1383 C C . THR B 1 78 ? -15.744 68.649 -34.834 1.00 43.64 76 THR B C 1
ATOM 1384 O O . THR B 1 78 ? -15.538 69.788 -34.406 1.00 45.20 76 THR B O 1
ATOM 1388 N N . SER B 1 79 ? -14.869 68.003 -35.589 1.00 43.37 77 SER B N 1
ATOM 1389 C CA . SER B 1 79 ? -13.650 68.600 -36.123 1.00 42.90 77 SER B CA 1
ATOM 1390 C C . SER B 1 79 ? -13.157 67.645 -37.200 1.00 40.36 77 SER B C 1
ATOM 1391 O O . SER B 1 79 ? -13.739 66.578 -37.414 1.00 40.84 77 SER B O 1
ATOM 1394 N N . GLN B 1 80 ? -12.080 68.028 -37.884 1.00 38.57 78 GLN B N 1
ATOM 1395 C CA . GLN B 1 80 ? -11.531 67.127 -38.889 1.00 42.74 78 GLN B CA 1
ATOM 1396 C C . GLN B 1 80 ? -10.915 65.867 -38.296 1.00 41.20 78 GLN B C 1
ATOM 1397 O O . GLN B 1 80 ? -10.638 64.928 -39.049 1.00 42.43 78 GLN B O 1
ATOM 1403 N N . LYS B 1 81 ? -10.686 65.821 -36.980 1.00 36.35 79 LYS B N 1
ATOM 1404 C CA . LYS B 1 81 ? -10.042 64.673 -36.353 1.00 38.07 79 LYS B CA 1
ATOM 1405 C C . LYS B 1 81 ? -10.764 64.192 -35.097 1.00 36.37 79 LYS B C 1
ATOM 1406 O O . LYS B 1 81 ? -10.211 63.363 -34.363 1.00 35.56 79 LYS B O 1
ATOM 1412 N N . PHE B 1 82 ? -11.978 64.675 -34.832 1.00 35.77 80 PHE B N 1
ATOM 1413 C CA . PHE B 1 82 ? -12.685 64.353 -33.599 1.00 33.45 80 PHE B CA 1
ATOM 1414 C C . PHE B 1 82 ? -14.171 64.164 -33.868 1.00 35.15 80 PHE B C 1
ATOM 1415 O O . PHE B 1 82 ? -14.768 64.909 -34.650 1.00 37.41 80 PHE B O 1
ATOM 1423 N N . GLY B 1 83 ? -14.760 63.155 -33.220 1.00 38.65 81 GLY B N 1
ATOM 1424 C CA . GLY B 1 83 ? -16.189 62.929 -33.295 1.00 36.13 81 GLY B CA 1
ATOM 1425 C C . GLY B 1 83 ? -16.724 62.304 -32.023 1.00 33.56 81 GLY B C 1
ATOM 1426 O O . GLY B 1 83 ? -15.970 61.822 -31.175 1.00 31.89 81 GLY B O 1
ATOM 1427 N N . GLN B 1 84 ? -18.052 62.304 -31.907 1.00 37.85 82 GLN B N 1
ATOM 1428 C CA . GLN B 1 84 ? -18.708 61.878 -30.678 1.00 35.49 82 GLN B CA 1
ATOM 1429 C C . GLN B 1 84 ? -20.027 61.187 -30.992 1.00 36.40 82 GLN B C 1
ATOM 1430 O O . GLN B 1 84 ? -20.645 61.425 -32.033 1.00 39.63 82 GLN B O 1
ATOM 1436 N N . TRP B 1 85 ? -20.456 60.325 -30.070 1.00 36.37 83 TRP B N 1
ATOM 1437 C CA . TRP B 1 85 ? -21.795 59.756 -30.117 1.00 36.68 83 TRP B CA 1
ATOM 1438 C C . TRP B 1 85 ? -22.339 59.626 -28.702 1.00 38.40 83 TRP B C 1
ATOM 1439 O O . TRP B 1 85 ? -21.599 59.298 -27.770 1.00 39.29 83 TRP B O 1
ATOM 1450 N N . ALA B 1 86 ? -23.634 59.898 -28.548 1.00 37.17 84 ALA B N 1
ATOM 1451 C CA . ALA B 1 86 ? -24.307 59.767 -27.263 1.00 35.45 84 ALA B CA 1
ATOM 1452 C C . ALA B 1 86 ? -24.805 58.340 -27.073 1.00 40.38 84 ALA B C 1
ATOM 1453 O O . ALA B 1 86 ? -25.270 57.699 -28.019 1.00 42.57 84 ALA B O 1
ATOM 1455 N N . ASP B 1 87 ? -24.709 57.847 -25.841 1.00 42.15 85 ASP B N 1
ATOM 1456 C CA . ASP B 1 87 ? -25.178 56.507 -25.488 1.00 40.61 85 ASP B CA 1
ATOM 1457 C C . ASP B 1 87 ? -26.068 56.655 -24.257 1.00 40.66 85 ASP B C 1
ATOM 1458 O O . ASP B 1 87 ? -25.566 56.725 -23.131 1.00 41.18 85 ASP B O 1
ATOM 1463 N N . SER B 1 88 ? -27.386 56.702 -24.470 1.00 45.96 86 SER B N 1
ATOM 1464 C CA . SER B 1 88 ? -28.307 56.908 -23.356 1.00 52.69 86 SER B CA 1
ATOM 1465 C C . SER B 1 88 ? -28.383 55.686 -22.448 1.00 55.74 86 SER B C 1
ATOM 1466 O O . SER B 1 88 ? -28.600 55.829 -21.238 1.00 60.21 86 SER B O 1
ATOM 1469 N N . ARG B 1 89 ? -28.197 54.484 -23.002 1.00 57.37 87 ARG B N 1
ATOM 1470 C CA . ARG B 1 89 ? -28.197 53.284 -22.172 1.00 58.80 87 ARG B CA 1
ATOM 1471 C C . ARG B 1 89 ? -27.034 53.292 -21.190 1.00 59.27 87 ARG B C 1
ATOM 1472 O O . ARG B 1 89 ? -27.192 52.900 -20.028 1.00 59.89 87 ARG B O 1
ATOM 1474 N N . ALA B 1 90 ? -25.858 53.723 -21.636 1.00 55.69 88 ALA B N 1
ATOM 1475 C CA . ALA B 1 90 ? -24.709 53.864 -20.754 1.00 55.15 88 ALA B CA 1
ATOM 1476 C C . ALA B 1 90 ? -24.678 55.209 -20.040 1.00 55.46 88 ALA B C 1
ATOM 1477 O O . ALA B 1 90 ? -23.785 55.437 -19.218 1.00 58.05 88 ALA B O 1
ATOM 1479 N N . ASN B 1 91 ? -25.643 56.083 -20.323 1.00 55.30 89 ASN B N 1
ATOM 1480 C CA . ASN B 1 91 ? -25.759 57.412 -19.722 1.00 60.40 89 ASN B CA 1
ATOM 1481 C C . ASN B 1 91 ? -24.437 58.184 -19.786 1.00 60.19 89 ASN B C 1
ATOM 1482 O O . ASN B 1 91 ? -23.890 58.628 -18.774 1.00 63.90 89 ASN B O 1
ATOM 1487 N N . THR B 1 92 ? -23.916 58.330 -21.003 1.00 52.64 90 THR B N 1
ATOM 1488 C CA . THR B 1 92 ? -22.692 59.095 -21.212 1.00 50.15 90 THR B CA 1
ATOM 1489 C C . THR B 1 92 ? -22.599 59.481 -22.685 1.00 44.70 90 THR B C 1
ATOM 1490 O O . THR B 1 92 ? -23.416 59.067 -23.512 1.00 44.96 90 THR B O 1
ATOM 1494 N N . VAL B 1 93 ? -21.586 60.286 -23.005 1.00 35.52 91 VAL B N 1
ATOM 1495 C CA . VAL B 1 93 ? -21.245 60.641 -24.377 1.00 33.31 91 VAL B CA 1
ATOM 1496 C C . VAL B 1 93 ? -19.783 60.290 -24.603 1.00 35.39 91 VAL B C 1
ATOM 1497 O O . VAL B 1 93 ? -18.913 60.710 -23.832 1.00 37.87 91 VAL B O 1
ATOM 1501 N N . PHE B 1 94 ? -19.513 59.525 -25.655 1.00 33.41 92 PHE B N 1
ATOM 1502 C CA . PHE B 1 94 ? -18.161 59.118 -26.007 1.00 32.73 92 PHE B CA 1
ATOM 1503 C C . PHE B 1 94 ? -17.590 60.051 -27.065 1.00 36.54 92 PHE B C 1
ATOM 1504 O O . PHE B 1 94 ? -18.279 60.413 -28.021 1.00 36.50 92 PHE B O 1
ATOM 1512 N N . GLY B 1 95 ? -16.331 60.432 -26.890 1.00 38.67 93 GLY B N 1
ATOM 1513 C CA . GLY B 1 95 ? -15.600 61.190 -27.896 1.00 38.72 93 GLY B CA 1
ATOM 1514 C C . GLY B 1 95 ? -14.332 60.475 -28.320 1.00 39.29 93 GLY B C 1
ATOM 1515 O O . GLY B 1 95 ? -13.662 59.845 -27.499 1.00 41.42 93 GLY B O 1
ATOM 1516 N N . LEU B 1 96 ? -14.006 60.574 -29.608 1.00 37.72 94 LEU B N 1
ATOM 1517 C CA . LEU B 1 96 ? -12.801 59.958 -30.151 1.00 34.28 94 LEU B CA 1
ATOM 1518 C C . LEU B 1 96 ? -11.975 60.990 -30.903 1.00 30.96 94 LEU B C 1
ATOM 1519 O O . LEU B 1 96 ? -12.504 61.716 -31.751 1.00 34.20 94 LEU B O 1
ATOM 1524 N N . GLY B 1 97 ? -10.681 61.044 -30.598 1.00 32.19 95 GLY B N 1
ATOM 1525 C CA . GLY B 1 97 ? -9.739 61.876 -31.323 1.00 38.54 95 GLY B CA 1
ATOM 1526 C C . GLY B 1 97 ? -8.762 61.016 -32.115 1.00 41.36 95 GLY B C 1
ATOM 1527 O O . GLY B 1 97 ? -8.094 60.147 -31.554 1.00 45.21 95 GLY B O 1
ATOM 1528 N N . PHE B 1 98 ? -8.693 61.275 -33.415 1.00 40.45 96 PHE B N 1
ATOM 1529 C CA . PHE B 1 98 ? -7.876 60.485 -34.323 1.00 41.67 96 PHE B CA 1
ATOM 1530 C C . PHE B 1 98 ? -6.651 61.282 -34.754 1.00 45.10 96 PHE B C 1
ATOM 1531 O O . PHE B 1 98 ? -6.642 62.517 -34.718 1.00 49.71 96 PHE B O 1
ATOM 1539 N N . SER B 1 99 ? -5.608 60.557 -35.164 1.00 39.66 97 SER B N 1
ATOM 1540 C CA . SER B 1 99 ? -4.376 61.203 -35.600 1.00 43.90 97 SER B CA 1
ATOM 1541 C C . SER B 1 99 ? -4.418 61.632 -37.060 1.00 42.39 97 SER B C 1
ATOM 1542 O O . SER B 1 99 ? -3.584 62.443 -37.479 1.00 44.50 97 SER B O 1
ATOM 1545 N N . SER B 1 100 ? -5.370 61.121 -37.838 1.00 41.19 98 SER B N 1
ATOM 1546 C CA . SER B 1 100 ? -5.527 61.528 -39.225 1.00 41.70 98 SER B CA 1
ATOM 1547 C C . SER B 1 100 ? -7.003 61.730 -39.534 1.00 38.48 98 SER B C 1
ATOM 1548 O O . SER B 1 100 ? -7.873 61.094 -38.933 1.00 32.13 98 SER B O 1
ATOM 1551 N N . GLU B 1 101 ? -7.272 62.635 -40.479 1.00 40.22 99 GLU B N 1
ATOM 1552 C CA . GLU B 1 101 ? -8.649 62.931 -40.860 1.00 36.96 99 GLU B CA 1
ATOM 1553 C C . GLU B 1 101 ? -9.334 61.708 -41.451 1.00 38.10 99 GLU B C 1
ATOM 1554 O O . GLU B 1 101 ? -10.541 61.511 -41.268 1.00 37.06 99 GLU B O 1
ATOM 1560 N N . LEU B 1 102 ? -8.581 60.887 -42.186 1.00 41.12 100 LEU B N 1
ATOM 1561 C CA . LEU B 1 102 ? -9.161 59.698 -42.800 1.00 41.69 100 LEU B CA 1
ATOM 1562 C C . LEU B 1 102 ? -9.694 58.731 -41.747 1.00 44.03 100 LEU B C 1
ATOM 1563 O O . LEU B 1 102 ? -10.744 58.108 -41.947 1.00 44.55 100 LEU B O 1
ATOM 1568 N N . GLN B 1 103 ? -8.978 58.574 -40.627 1.00 45.03 101 GLN B N 1
ATOM 1569 C CA . GLN B 1 103 ? -9.439 57.656 -39.587 1.00 42.48 101 GLN B CA 1
ATOM 1570 C C . GLN B 1 103 ? -10.791 58.082 -39.025 1.00 40.83 101 GLN B C 1
ATOM 1571 O O . GLN B 1 103 ? -11.662 57.238 -38.782 1.00 40.60 101 GLN B O 1
ATOM 1577 N N . LEU B 1 104 ? -10.988 59.386 -38.811 1.00 42.12 102 LEU B N 1
ATOM 1578 C CA . LEU B 1 104 ? -12.293 59.869 -38.365 1.00 41.07 102 LEU B CA 1
ATOM 1579 C C . LEU B 1 104 ? -13.354 59.598 -39.421 1.00 41.68 102 LEU B C 1
ATOM 1580 O O . LEU B 1 104 ? -14.443 59.097 -39.117 1.00 42.69 102 LEU B O 1
ATOM 1585 N N . THR B 1 105 ? -13.050 59.937 -40.675 1.00 42.87 103 THR B N 1
ATOM 1586 C CA . THR B 1 105 ? -13.993 59.701 -41.762 1.00 38.91 103 THR B CA 1
ATOM 1587 C C . THR B 1 105 ? -14.395 58.233 -41.824 1.00 38.05 103 THR B C 1
ATOM 1588 O O . THR B 1 105 ? -15.586 57.905 -41.877 1.00 33.04 103 THR B O 1
ATOM 1592 N N . LYS B 1 106 ? -13.408 57.336 -41.840 1.00 39.26 104 LYS B N 1
ATOM 1593 C CA . LYS B 1 106 ? -13.695 55.908 -41.934 1.00 41.20 104 LYS B CA 1
ATOM 1594 C C . LYS B 1 106 ? -14.455 55.403 -40.712 1.00 39.30 104 LYS B C 1
ATOM 1595 O O . LYS B 1 106 ? -15.334 54.541 -40.833 1.00 44.09 104 LYS B O 1
ATOM 1601 N N . PHE B 1 107 ? -14.106 55.894 -39.519 1.00 37.00 105 PHE B N 1
ATOM 1602 C CA . PHE B 1 107 ? -14.857 55.508 -38.327 1.00 35.29 105 PHE B CA 1
ATOM 1603 C C . PHE B 1 107 ? -16.301 55.988 -38.406 1.00 38.85 105 PHE B C 1
ATOM 1604 O O . PHE B 1 107 ? -17.231 55.242 -38.078 1.00 37.61 105 PHE B O 1
ATOM 1612 N N . ALA B 1 108 ? -16.508 57.236 -38.836 1.00 37.27 106 ALA B N 1
ATOM 1613 C CA . ALA B 1 108 ? -17.861 57.779 -38.913 1.00 33.83 106 ALA B CA 1
ATOM 1614 C C . ALA B 1 108 ? -18.712 57.044 -39.942 1.00 36.37 106 ALA B C 1
ATOM 1615 O O . ALA B 1 108 ? -19.885 56.754 -39.685 1.00 37.81 106 ALA B O 1
ATOM 1617 N N . GLU B 1 109 ? -18.143 56.731 -41.109 1.00 38.64 107 GLU B N 1
ATOM 1618 C CA . GLU B 1 109 ? -18.899 55.990 -42.115 1.00 40.30 107 GLU B CA 1
ATOM 1619 C C . GLU B 1 109 ? -19.235 54.589 -41.621 1.00 41.60 107 GLU B C 1
ATOM 1620 O O . GLU B 1 109 ? -20.316 54.063 -41.910 1.00 44.94 107 GLU B O 1
ATOM 1626 N N . LYS B 1 110 ? -18.308 53.959 -40.896 1.00 39.88 108 LYS B N 1
ATOM 1627 C CA . LYS B 1 110 ? -18.591 5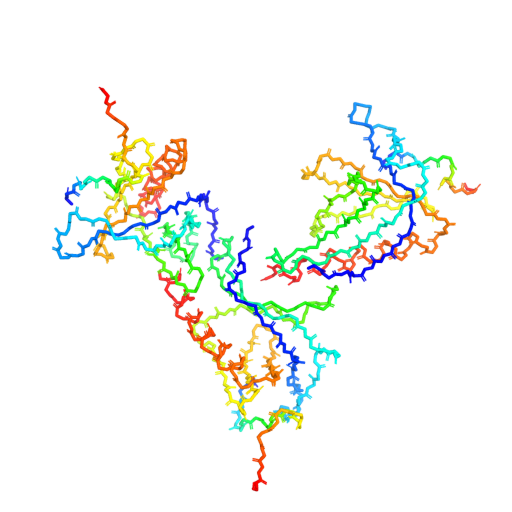2.659 -40.298 1.00 39.09 108 LYS B CA 1
ATOM 1628 C C . LYS B 1 110 ? -19.742 52.752 -39.304 1.00 39.88 108 LYS B C 1
ATOM 1629 O O . LYS B 1 110 ? -20.584 51.850 -39.232 1.00 41.33 108 LYS B O 1
ATOM 1635 N N . PHE B 1 111 ? -19.796 53.841 -38.532 1.00 36.97 109 PHE B N 1
ATOM 1636 C CA . PHE B 1 111 ? -20.867 54.014 -37.556 1.00 34.96 109 PHE B CA 1
ATOM 1637 C C . PHE B 1 111 ? -22.232 54.039 -38.233 1.00 40.44 109 PHE B C 1
ATOM 1638 O O . PHE B 1 111 ? -23.156 53.331 -37.816 1.00 43.07 109 PHE B O 1
ATOM 1646 N N . GLN B 1 112 ? -22.383 54.861 -39.276 1.00 43.60 110 GLN B N 1
ATOM 1647 C CA . GLN B 1 112 ? -23.658 54.910 -39.985 1.00 43.29 110 GLN B CA 1
ATOM 1648 C C . GLN B 1 112 ? -23.966 53.565 -40.628 1.00 44.35 110 GLN B C 1
ATOM 1649 O O . GLN B 1 112 ? -25.121 53.124 -40.647 1.00 44.04 110 GLN B O 1
ATOM 1651 N N . GLU B 1 113 ? -22.945 52.912 -41.183 1.00 44.55 111 GLU B N 1
ATOM 1652 C CA . GLU B 1 113 ? -23.123 51.561 -41.701 1.00 45.64 111 GLU B CA 1
ATOM 1653 C C . GLU B 1 113 ? -23.624 50.609 -40.621 1.00 44.67 111 GLU B C 1
ATOM 1654 O O . GLU B 1 113 ? -24.528 49.801 -40.864 1.00 47.77 111 GLU B O 1
ATOM 1660 N N . VAL B 1 114 ? -23.046 50.691 -39.418 1.00 43.67 112 VAL B N 1
ATOM 1661 C CA . VAL B 1 114 ? -23.368 49.719 -38.375 1.00 41.92 112 VAL B CA 1
ATOM 1662 C C . VAL B 1 114 ? -24.756 49.967 -37.792 1.00 41.95 112 VAL B C 1
ATOM 1663 O O . VAL B 1 114 ? -25.491 49.016 -37.497 1.00 38.96 112 VAL B O 1
ATOM 1667 N N . ARG B 1 115 ? -25.151 51.237 -37.623 1.00 39.59 113 ARG B N 1
ATOM 1668 C CA . ARG B 1 115 ? -26.516 51.497 -37.170 1.00 43.60 113 ARG B CA 1
ATOM 1669 C C . ARG B 1 115 ? -27.530 50.996 -38.186 1.00 45.92 113 ARG B C 1
ATOM 1670 O O . ARG B 1 115 ? -28.626 50.565 -37.811 1.00 46.82 113 ARG B O 1
ATOM 1678 N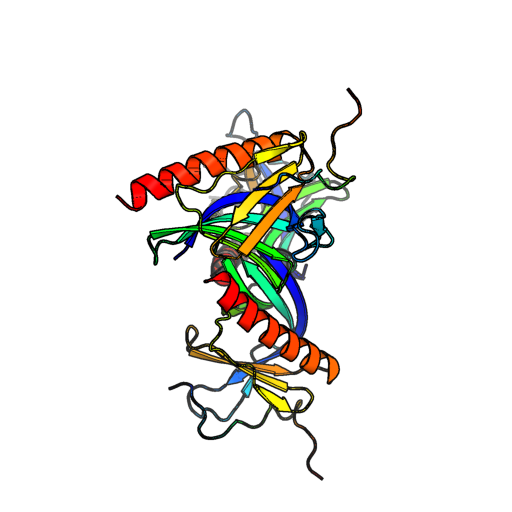 N . GLU B 1 116 ? -27.188 51.048 -39.476 1.00 47.52 114 GLU B N 1
ATOM 1679 C CA . GLU B 1 116 ? -28.101 50.530 -40.487 1.00 49.32 114 GLU B CA 1
ATOM 1680 C C . GLU B 1 116 ? -28.193 49.014 -40.392 1.00 47.99 114 GLU B C 1
ATOM 1681 O O . GLU B 1 116 ? -29.273 48.439 -40.567 1.00 47.58 114 GLU B O 1
ATOM 1687 N N . ALA B 1 117 ? -27.065 48.350 -40.130 1.00 42.64 115 ALA B N 1
ATOM 1688 C CA . ALA B 1 117 ? -27.095 46.920 -39.847 1.00 45.26 115 ALA B CA 1
ATOM 1689 C C . ALA B 1 117 ? -27.931 46.626 -38.608 1.00 45.07 115 ALA B C 1
ATOM 1690 O O . ALA B 1 117 ? -28.670 45.635 -38.565 1.00 45.12 115 ALA B O 1
ATOM 1692 N N . ALA B 1 118 ? -27.822 47.481 -37.586 1.00 42.81 116 ALA B N 1
ATOM 1693 C CA . ALA B 1 118 ? -28.578 47.280 -36.355 1.00 41.01 116 ALA B CA 1
ATOM 1694 C C . ALA B 1 118 ? -30.079 47.358 -36.604 1.00 42.77 116 ALA B C 1
ATOM 1695 O O . ALA B 1 118 ? -30.856 46.627 -35.980 1.00 45.73 116 ALA B O 1
ATOM 1697 N N . ARG B 1 119 ? -30.509 48.240 -37.509 1.00 44.43 117 ARG B N 1
ATOM 1698 C CA . ARG B 1 119 ? -31.935 48.361 -37.792 1.00 49.55 117 ARG B CA 1
ATOM 1699 C C . ARG B 1 119 ? -32.439 47.152 -38.569 1.00 53.20 117 ARG B C 1
ATOM 1700 O O . ARG B 1 119 ? -33.523 46.628 -38.286 1.00 53.82 117 ARG B O 1
ATOM 1708 N N . LEU B 1 120 ? -31.664 46.706 -39.559 1.00 53.49 118 LEU B N 1
ATOM 1709 C CA . LEU B 1 120 ? -32.024 45.520 -40.327 1.00 52.34 118 LEU B CA 1
ATOM 1710 C C . LEU B 1 120 ? -32.032 44.271 -39.455 1.00 50.78 118 LEU B C 1
ATOM 1711 O O . LEU B 1 120 ? -32.850 43.369 -39.667 1.00 53.63 118 LEU B O 1
ATOM 1716 N N . ALA B 1 121 ? -31.135 44.208 -38.467 1.00 50.22 119 ALA B N 1
ATOM 1717 C CA . ALA B 1 121 ? -31.011 43.044 -37.594 1.00 52.89 119 ALA B CA 1
ATOM 1718 C C . ALA B 1 121 ? -32.132 42.927 -36.569 1.00 59.35 119 ALA B C 1
ATOM 1719 O O . ALA B 1 121 ? -32.392 41.822 -36.082 1.00 61.61 119 ALA B O 1
ATOM 1721 N N . ARG B 1 122 ? -32.801 44.026 -36.231 1.00 62.62 120 ARG B N 1
ATOM 1722 C CA . ARG B 1 122 ? -33.852 44.007 -35.222 1.00 67.75 120 ARG B CA 1
ATOM 1723 C C . ARG B 1 122 ? -35.257 43.902 -35.801 1.00 74.14 120 ARG B C 1
ATOM 1724 O O . ARG B 1 122 ? -36.214 43.788 -35.027 1.00 75.99 120 ARG B O 1
ATOM 1726 N N . ASP B 1 123 ? -35.406 43.957 -37.121 1.00 80.30 121 ASP B N 1
ATOM 1727 C CA . ASP B 1 123 ? -36.716 43.857 -37.765 1.00 88.59 121 ASP B CA 1
ATOM 1728 C C . ASP B 1 123 ? -37.513 42.643 -37.291 1.00 91.71 121 ASP B C 1
ATOM 1729 O O . ASP B 1 123 ? -36.947 41.593 -36.985 1.00 91.74 121 ASP B O 1
ATOM 1734 N N . GLU C 1 11 ? 12.281 38.647 -26.663 1.00 73.21 9 GLU C N 1
ATOM 1735 C CA . GLU C 1 11 ? 12.347 37.639 -27.716 1.00 71.07 9 GLU C CA 1
ATOM 1736 C C . GLU C 1 11 ? 13.305 36.510 -27.362 1.00 73.01 9 GLU C C 1
ATOM 1737 O O . GLU C 1 11 ? 14.497 36.732 -27.146 1.00 75.47 9 GLU C O 1
ATOM 1743 N N . GLN C 1 12 ? 12.779 35.292 -27.315 1.00 71.83 10 GLN C N 1
ATOM 1744 C CA . GLN C 1 12 ? 13.582 34.151 -26.920 1.00 71.54 10 GLN C CA 1
ATOM 1745 C C . GLN C 1 12 ? 13.914 33.285 -28.126 1.00 63.40 10 GLN C C 1
ATOM 1746 O O . GLN C 1 12 ? 13.026 32.972 -28.931 1.00 54.88 10 GLN C O 1
ATOM 1752 N N . PRO C 1 13 ? 15.182 32.895 -28.284 1.00 60.43 11 PRO C N 1
ATOM 1753 C CA . PRO C 1 13 ? 15.555 31.991 -29.382 1.00 56.60 11 PRO C CA 1
ATOM 1754 C C . PRO C 1 13 ? 15.098 30.563 -29.130 1.00 53.86 11 PRO C C 1
ATOM 1755 O O . PRO C 1 13 ? 15.230 30.031 -28.026 1.00 57.28 11 PRO C O 1
ATOM 1759 N N . ILE C 1 14 ? 14.575 29.938 -30.181 1.00 54.01 12 ILE C N 1
ATOM 1760 C CA . ILE C 1 14 ? 14.026 28.595 -30.106 1.00 53.94 12 ILE C CA 1
ATOM 1761 C C . ILE C 1 14 ? 14.947 27.559 -30.738 1.00 52.79 12 ILE C C 1
ATOM 1762 O O . ILE C 1 14 ? 15.155 26.483 -30.174 1.00 53.17 12 ILE C O 1
ATOM 1767 N N . PHE C 1 15 ? 15.517 27.871 -31.898 1.00 49.28 13 PHE C N 1
ATOM 1768 C CA . PHE C 1 15 ? 16.261 26.904 -32.693 1.00 46.95 13 PHE C CA 1
ATOM 1769 C C . PHE C 1 15 ? 17.085 27.686 -33.698 1.00 44.52 13 PHE C C 1
ATOM 1770 O O . PHE C 1 15 ? 16.569 28.608 -34.333 1.00 43.92 13 PHE C O 1
ATOM 1778 N N . THR C 1 16 ? 18.352 27.321 -33.846 1.00 45.68 14 THR C N 1
ATOM 1779 C CA . THR C 1 16 ? 19.238 28.038 -34.747 1.00 51.97 14 THR C CA 1
ATOM 1780 C C . THR C 1 16 ? 19.945 27.057 -35.667 1.00 54.83 14 THR C C 1
ATOM 1781 O O . THR C 1 16 ? 20.304 25.951 -35.255 1.00 56.61 14 THR C O 1
ATOM 1785 N N . THR C 1 17 ? 20.140 27.469 -36.919 1.00 52.20 15 THR C N 1
ATOM 1786 C CA . THR C 1 17 ? 20.809 26.639 -37.908 1.00 53.07 15 THR C CA 1
ATOM 1787 C C . THR C 1 17 ? 21.613 27.534 -38.842 1.00 52.08 15 THR C C 1
ATOM 1788 O O . THR C 1 17 ? 21.577 28.765 -38.746 1.00 50.36 15 THR C O 1
ATOM 1792 N N . ARG C 1 18 ? 22.331 26.902 -39.762 1.00 55.66 16 ARG C N 1
ATOM 1793 C CA . ARG C 1 18 ? 23.106 27.592 -40.778 1.00 57.83 16 ARG C CA 1
ATOM 1794 C C . ARG C 1 18 ? 22.602 27.149 -42.143 1.00 58.24 16 ARG C C 1
ATOM 1795 O O . ARG C 1 18 ? 22.365 25.957 -42.366 1.00 60.73 16 ARG C O 1
ATOM 1803 N N . ALA C 1 19 ? 22.420 28.102 -43.051 1.00 49.77 17 ALA C N 1
ATOM 1804 C CA . ALA C 1 19 ? 21.921 27.762 -44.374 1.00 47.13 17 ALA C CA 1
ATOM 1805 C C . ALA C 1 19 ? 22.257 28.889 -45.336 1.00 47.80 17 ALA C C 1
ATOM 1806 O O . ALA C 1 19 ? 22.444 30.040 -44.933 1.00 51.00 17 ALA C O 1
ATOM 1808 N N . HIS C 1 20 ? 22.325 28.539 -46.615 1.00 45.16 18 HIS C N 1
ATOM 1809 C CA . HIS C 1 20 ? 22.337 29.541 -47.667 1.00 46.03 18 HIS C CA 1
ATOM 1810 C C . HIS C 1 20 ? 20.898 29.951 -47.941 1.00 44.25 18 HIS C C 1
ATOM 1811 O O . HIS C 1 20 ? 20.028 29.095 -48.132 1.00 45.40 18 HIS C O 1
ATOM 1818 N N . VAL C 1 21 ? 20.644 31.253 -47.975 1.00 42.41 19 VAL C N 1
ATOM 1819 C CA . VAL C 1 21 ? 19.291 31.774 -48.104 1.00 44.53 19 VAL C CA 1
ATOM 1820 C C . VAL C 1 21 ? 19.084 32.286 -49.520 1.00 44.47 19 VAL C C 1
ATOM 1821 O O . VAL C 1 21 ? 19.957 32.952 -50.089 1.00 46.73 19 VAL C O 1
ATOM 1825 N N . PHE C 1 22 ? 17.922 31.971 -50.082 1.00 42.72 20 PHE C N 1
ATOM 1826 C CA . PHE C 1 22 ? 17.532 32.411 -51.408 1.00 41.66 20 PHE C CA 1
ATOM 1827 C C . PHE C 1 22 ? 16.118 32.963 -51.330 1.00 43.89 20 PHE C C 1
ATOM 1828 O O . PHE C 1 22 ? 15.337 32.589 -50.450 1.00 41.23 20 PHE C O 1
ATOM 1836 N N . GLN C 1 23 ? 15.795 33.857 -52.258 1.00 46.71 21 GLN C N 1
ATOM 1837 C CA . GLN C 1 23 ? 14.428 34.309 -52.454 1.00 46.40 21 GLN C CA 1
ATOM 1838 C C . GLN C 1 23 ? 14.097 34.197 -53.930 1.00 45.94 21 GLN C C 1
ATOM 1839 O O . GLN C 1 23 ? 14.956 34.425 -54.787 1.00 48.56 21 GLN C O 1
ATOM 1845 N N . ILE C 1 24 ? 12.848 33.839 -54.220 1.00 46.03 22 ILE C N 1
ATOM 1846 C CA . ILE C 1 24 ? 12.420 33.706 -55.603 1.00 50.72 22 ILE C CA 1
ATOM 1847 C C . ILE C 1 24 ? 12.394 35.083 -56.254 1.00 50.93 22 ILE C C 1
ATOM 1848 O O . ILE C 1 24 ? 12.015 36.085 -55.629 1.00 49.42 22 ILE C O 1
ATOM 1853 N N . ASP C 1 25 ? 12.850 35.150 -57.497 1.00 74.85 23 ASP C N 1
ATOM 1854 C CA . ASP C 1 25 ? 12.853 36.410 -58.224 1.00 80.18 23 ASP C CA 1
ATOM 1855 C C . ASP C 1 25 ? 11.420 36.880 -58.446 1.00 81.79 23 ASP C C 1
ATOM 1856 O O . ASP C 1 25 ? 10.617 36.133 -59.025 1.00 83.61 23 ASP C O 1
ATOM 1861 N N . PRO C 1 26 ? 11.049 38.080 -57.985 1.00 78.51 24 PRO C N 1
ATOM 1862 C CA . PRO C 1 26 ? 9.641 38.501 -58.099 1.00 80.97 24 PRO C CA 1
ATOM 1863 C C . PRO C 1 26 ? 9.131 38.528 -59.529 1.00 89.28 24 PRO C C 1
ATOM 1864 O O . PRO C 1 26 ? 7.969 38.182 -59.773 1.00 93.95 24 PRO C O 1
ATOM 1868 N N . SER C 1 27 ? 9.969 38.939 -60.483 1.00 93.12 25 SER C N 1
ATOM 1869 C CA . SER C 1 27 ? 9.517 39.072 -61.864 1.00 99.88 25 SER C CA 1
ATOM 1870 C C . SER C 1 27 ? 9.275 37.705 -62.491 1.00 101.18 25 SER C C 1
ATOM 1871 O O . SER C 1 27 ? 8.158 37.388 -62.917 1.00 104.63 25 SER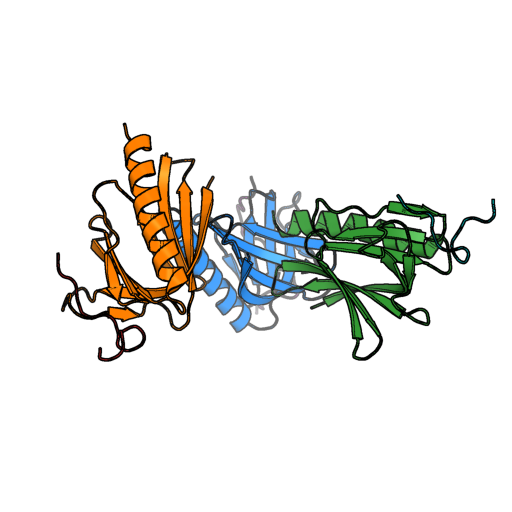 C O 1
ATOM 1874 N N . THR C 1 28 ? 10.322 36.878 -62.559 1.00 101.02 26 THR C N 1
ATOM 1875 C CA . THR C 1 28 ? 10.221 35.600 -63.255 1.00 104.48 26 THR C CA 1
ATOM 1876 C C . THR C 1 28 ? 9.407 34.585 -62.466 1.00 102.08 26 THR C C 1
ATOM 1877 O O . THR C 1 28 ? 8.765 33.713 -63.062 1.00 103.75 26 THR C O 1
ATOM 1881 N N . LYS C 1 29 ? 9.436 34.668 -61.136 1.00 98.24 27 LYS C N 1
ATOM 1882 C CA . LYS C 1 29 ? 8.779 33.712 -60.247 1.00 95.02 27 LYS C CA 1
ATOM 1883 C C . LYS C 1 29 ? 9.278 32.283 -60.448 1.00 96.01 27 LYS C C 1
ATOM 1884 O O . LYS C 1 29 ? 8.603 31.328 -60.049 1.00 97.15 27 LYS C O 1
ATOM 1886 N N . LYS C 1 30 ? 10.427 32.106 -61.109 1.00 100.33 28 LYS C N 1
ATOM 1887 C CA . LYS C 1 30 ? 10.940 30.776 -61.399 1.00 101.06 28 LYS C CA 1
ATOM 1888 C C . LYS C 1 30 ? 12.400 30.564 -61.013 1.00 98.05 28 LYS C C 1
ATOM 1889 O O . LYS C 1 30 ? 12.900 29.442 -61.166 1.00 99.77 28 LYS C O 1
ATOM 1891 N N . ASN C 1 31 ? 13.100 31.588 -60.523 1.00 90.20 29 ASN C N 1
ATOM 1892 C CA . ASN C 1 31 ? 14.532 31.491 -60.267 1.00 82.73 29 ASN C CA 1
ATOM 1893 C C . ASN C 1 31 ? 14.842 31.839 -58.817 1.00 73.76 29 ASN C C 1
ATOM 1894 O O . ASN C 1 31 ? 14.152 32.658 -58.200 1.00 71.77 29 ASN C O 1
ATOM 1899 N N . TRP C 1 32 ? 15.883 31.213 -58.271 1.00 67.36 30 TRP C N 1
ATOM 1900 C CA . TRP C 1 32 ? 16.338 31.510 -56.925 1.00 62.95 30 TRP C CA 1
ATOM 1901 C C . TRP C 1 32 ? 17.464 32.531 -57.006 1.00 62.70 30 TRP C C 1
ATOM 1902 O O . TRP C 1 32 ? 18.497 32.262 -57.632 1.00 65.70 30 TRP C O 1
ATOM 1913 N N . VAL C 1 33 ? 17.276 33.680 -56.380 1.00 61.70 31 VAL C N 1
ATOM 1914 C CA . VAL C 1 33 ? 18.296 34.720 -56.279 1.00 60.48 31 VAL C CA 1
ATOM 1915 C C . VAL C 1 33 ? 18.941 34.613 -54.915 1.00 59.49 31 VAL C C 1
ATOM 1916 O O . VAL C 1 33 ? 18.221 34.687 -53.891 1.00 55.68 31 VAL C O 1
ATOM 1920 N N . PRO C 1 34 ? 20.253 34.408 -54.813 1.00 61.98 32 PRO C N 1
ATOM 1921 C CA . PRO C 1 34 ? 20.883 34.261 -53.500 1.00 59.21 32 PRO C CA 1
ATOM 1922 C C . PRO C 1 34 ? 20.758 35.528 -52.673 1.00 62.17 32 PRO C C 1
ATOM 1923 O O . PRO C 1 34 ? 21.114 36.615 -53.127 1.00 65.74 32 PRO C O 1
ATOM 1927 N N . ALA C 1 35 ? 20.241 35.384 -51.454 1.00 62.07 33 ALA C N 1
ATOM 1928 C CA . ALA C 1 35 ? 20.086 36.496 -50.527 1.00 63.83 33 ALA C CA 1
ATOM 1929 C C . ALA C 1 35 ? 21.273 36.622 -49.590 1.00 66.88 33 ALA C C 1
ATOM 1930 O O . ALA C 1 35 ? 21.266 37.481 -48.702 1.00 70.22 33 ALA C O 1
ATOM 1932 N N . SER C 1 36 ? 22.280 35.771 -49.764 1.00 68.82 34 SER C N 1
ATOM 1933 C CA . SER C 1 36 ? 23.490 35.805 -48.963 1.00 70.71 34 SER C CA 1
ATOM 1934 C C . SER C 1 36 ? 24.633 35.249 -49.797 1.00 67.81 34 SER C C 1
ATOM 1935 O O . SER C 1 36 ? 24.439 34.353 -50.623 1.00 63.56 34 SER C O 1
ATOM 1938 N N . LYS C 1 37 ? 25.827 35.801 -49.578 1.00 71.08 35 LYS C N 1
ATOM 1939 C CA . LYS C 1 37 ? 27.001 35.328 -50.303 1.00 75.53 35 LYS C CA 1
ATOM 1940 C C . LYS C 1 37 ? 27.463 33.981 -49.764 1.00 76.29 35 LYS C C 1
ATOM 1941 O O . LYS C 1 37 ? 27.705 33.038 -50.528 1.00 77.36 35 LYS C O 1
ATOM 1943 N N . GLN C 1 38 ? 27.581 33.873 -48.449 1.00 74.92 36 GLN C N 1
ATOM 1944 C CA . GLN C 1 38 ? 27.953 32.645 -47.768 1.00 69.89 36 GLN C CA 1
ATOM 1945 C C . GLN C 1 38 ? 26.754 32.135 -46.980 1.00 63.53 36 GLN C C 1
ATOM 1946 O O . GLN C 1 38 ? 25.665 32.716 -47.010 1.00 60.47 36 GLN C O 1
ATOM 1948 N N . ALA C 1 39 ? 26.955 31.024 -46.281 1.00 60.16 37 ALA C N 1
ATOM 1949 C CA . ALA C 1 39 ? 25.936 30.552 -45.360 1.00 56.66 37 ALA C CA 1
ATOM 1950 C C . ALA C 1 39 ? 25.739 31.566 -44.239 1.00 57.48 37 ALA C C 1
ATOM 1951 O O . ALA C 1 39 ? 26.679 32.238 -43.806 1.00 61.38 37 ALA C O 1
ATOM 1953 N N . VAL C 1 40 ? 24.499 31.672 -43.765 1.00 50.29 38 VAL C N 1
ATOM 1954 C CA . VAL C 1 40 ? 24.143 32.617 -42.717 1.00 46.81 38 VAL C CA 1
ATOM 1955 C C . VAL C 1 40 ? 23.344 31.876 -41.658 1.00 43.34 38 VAL C C 1
ATOM 1956 O O . VAL C 1 40 ? 22.794 30.798 -41.895 1.00 46.05 38 VAL C O 1
ATOM 1960 N N . THR C 1 41 ? 23.274 32.483 -40.481 1.00 44.02 39 THR C N 1
ATOM 1961 C CA . THR C 1 41 ? 22.515 31.913 -39.381 1.00 46.26 39 THR C CA 1
ATOM 1962 C C . THR C 1 41 ? 21.028 32.188 -39.566 1.00 45.77 39 THR C C 1
ATOM 1963 O O . THR C 1 41 ? 20.627 33.320 -39.851 1.00 47.51 39 THR C O 1
ATOM 1967 N N . VAL C 1 42 ? 20.215 31.149 -39.391 1.00 46.83 40 VAL C N 1
ATOM 1968 C CA . VAL C 1 42 ? 18.761 31.236 -39.478 1.00 42.56 40 VAL C CA 1
ATOM 1969 C C . VAL C 1 42 ? 18.184 30.713 -38.171 1.00 42.92 40 VAL C C 1
ATOM 1970 O O . VAL C 1 42 ? 18.532 29.611 -37.734 1.00 45.43 40 VAL C O 1
ATOM 1974 N N . SER C 1 43 ? 17.305 31.496 -37.548 1.00 41.16 41 SER C N 1
ATOM 1975 C CA . SER C 1 43 ? 16.792 31.155 -36.231 1.00 40.37 41 SER C CA 1
ATOM 1976 C C . SER C 1 43 ? 15.275 31.288 -36.184 1.00 39.09 41 SER C C 1
ATOM 1977 O O . SER C 1 43 ? 14.685 32.144 -36.849 1.00 33.21 41 SER C O 1
ATOM 1980 N N . TYR C 1 44 ? 14.655 30.428 -35.377 1.00 40.36 42 TYR C N 1
ATOM 1981 C CA . TYR C 1 44 ? 13.276 30.609 -34.947 1.00 36.80 42 TYR C CA 1
ATOM 1982 C C . TYR C 1 44 ? 13.255 31.410 -33.654 1.00 33.21 42 TYR C C 1
ATOM 1983 O O . TYR C 1 44 ? 14.090 31.207 -32.769 1.00 36.84 42 TYR C O 1
ATOM 1992 N N . PHE C 1 45 ? 12.301 32.331 -33.554 1.00 35.25 43 PHE C N 1
ATOM 1993 C CA . PHE C 1 45 ? 12.124 33.137 -32.357 1.00 35.79 43 PHE C CA 1
ATOM 1994 C C . PHE C 1 45 ? 10.671 33.076 -31.916 1.00 36.76 43 PHE C C 1
ATOM 1995 O O . PHE C 1 45 ? 9.759 32.943 -32.737 1.00 37.73 43 PHE C O 1
ATOM 2003 N N . TYR C 1 46 ? 10.465 33.181 -30.608 1.00 37.50 44 TYR C N 1
ATOM 2004 C CA . TYR C 1 46 ? 9.157 33.490 -30.049 1.00 35.29 44 TYR C CA 1
ATOM 2005 C C . TYR C 1 46 ? 9.154 34.944 -29.598 1.00 36.61 44 TYR C C 1
ATOM 2006 O O . TYR C 1 46 ? 9.995 35.351 -28.788 1.00 36.30 44 TYR C O 1
ATOM 2015 N N . ASP C 1 47 ? 8.211 35.719 -30.125 1.00 38.36 45 ASP C N 1
ATOM 2016 C CA . ASP C 1 47 ? 8.095 37.141 -29.820 1.00 41.63 45 ASP C CA 1
ATOM 2017 C C . ASP C 1 47 ? 7.147 37.281 -28.636 1.00 40.90 45 ASP C C 1
ATOM 2018 O O . ASP C 1 47 ? 5.926 37.199 -28.791 1.00 44.07 45 ASP C O 1
ATOM 2023 N N . VAL C 1 48 ? 7.713 37.475 -27.441 1.00 40.94 46 VAL C N 1
ATOM 2024 C CA . VAL C 1 48 ? 6.900 37.523 -26.229 1.00 45.37 46 VAL C CA 1
ATOM 2025 C C . VAL C 1 48 ? 5.948 38.714 -26.247 1.00 48.85 46 VAL C C 1
ATOM 2026 O O . VAL C 1 48 ? 4.849 38.648 -25.683 1.00 51.04 46 VAL C O 1
ATOM 2030 N N . THR C 1 49 ? 6.333 39.807 -26.914 1.00 53.32 47 THR C N 1
ATOM 2031 C CA . THR C 1 49 ? 5.480 40.993 -26.959 1.00 59.05 47 THR C CA 1
ATOM 2032 C C . THR C 1 49 ? 4.229 40.758 -27.799 1.00 57.52 47 THR C C 1
ATOM 2033 O O . THR C 1 49 ? 3.124 41.147 -27.402 1.00 58.28 47 THR C O 1
ATOM 2037 N N . ARG C 1 50 ? 4.378 40.103 -28.949 1.00 54.37 48 ARG C N 1
ATOM 2038 C CA . ARG C 1 50 ? 3.299 39.934 -29.916 1.00 57.95 48 ARG C CA 1
ATOM 2039 C C . ARG C 1 50 ? 2.637 38.563 -29.838 1.00 52.68 48 ARG C C 1
ATOM 2040 O O . ARG C 1 50 ? 1.644 38.330 -30.537 1.00 52.12 48 ARG C O 1
ATOM 2048 N N . ASN C 1 51 ? 3.151 37.665 -28.995 1.00 46.13 49 ASN C N 1
ATOM 2049 C CA . ASN C 1 51 ? 2.670 36.287 -28.887 1.00 42.43 49 ASN C CA 1
ATOM 2050 C C . ASN C 1 51 ? 2.621 35.619 -30.263 1.00 37.97 49 ASN C C 1
ATOM 2051 O O . ASN C 1 51 ? 1.599 35.076 -30.692 1.00 36.68 49 ASN C O 1
ATOM 2056 N N . SER C 1 52 ? 3.746 35.691 -30.972 1.00 35.50 50 SER C N 1
ATOM 2057 C CA . SER C 1 52 ? 3.854 35.136 -32.312 1.00 40.46 50 SER C CA 1
ATOM 2058 C C . SER C 1 52 ? 5.263 34.593 -32.505 1.00 39.81 50 SER C C 1
ATOM 2059 O O . SER C 1 52 ? 6.202 34.981 -31.807 1.00 42.34 50 SER C O 1
ATOM 2062 N N . TYR C 1 53 ? 5.394 33.684 -33.467 1.00 41.95 51 TYR C N 1
ATOM 2063 C CA . TYR C 1 53 ? 6.658 33.048 -33.810 1.00 37.70 51 TYR C CA 1
ATOM 2064 C C . TYR C 1 53 ? 7.196 33.604 -35.124 1.00 36.13 51 TYR C C 1
ATOM 2065 O O . TYR C 1 53 ? 6.423 33.903 -36.039 1.00 36.60 51 TYR C O 1
ATOM 2074 N N . ARG C 1 54 ? 8.521 33.747 -35.216 1.00 35.09 52 ARG C N 1
ATOM 2075 C CA . ARG C 1 54 ? 9.149 34.318 -36.402 1.00 38.26 52 ARG C CA 1
ATOM 2076 C C . ARG C 1 54 ? 10.426 33.556 -36.743 1.00 36.53 52 ARG C C 1
ATOM 2077 O O . ARG C 1 54 ? 11.115 33.037 -35.859 1.00 37.26 52 ARG C O 1
ATOM 2085 N N . ILE C 1 55 ? 10.734 33.498 -38.042 1.00 35.69 53 ILE C N 1
ATOM 2086 C CA . ILE C 1 55 ? 12.038 33.062 -38.535 1.00 37.41 53 ILE C CA 1
ATOM 2087 C C . ILE C 1 55 ? 12.822 34.303 -38.932 1.00 39.10 53 ILE C C 1
ATOM 2088 O O . ILE C 1 55 ? 12.348 35.113 -39.740 1.00 38.95 53 ILE C O 1
ATOM 2093 N N . ILE C 1 56 ? 14.017 34.461 -38.368 1.00 40.24 54 ILE C N 1
ATOM 2094 C CA . ILE C 1 56 ? 14.818 35.659 -38.580 1.00 42.36 54 ILE C CA 1
ATOM 2095 C C . ILE C 1 56 ? 16.214 35.256 -39.029 1.00 40.59 54 ILE C C 1
ATOM 2096 O O . ILE C 1 56 ? 16.873 34.448 -38.365 1.00 41.87 54 ILE C O 1
ATOM 2101 N N . SER C 1 57 ? 16.659 35.811 -40.157 1.00 39.22 55 SER C N 1
ATOM 2102 C CA . SER C 1 57 ? 18.036 35.667 -40.601 1.00 42.33 55 SER C CA 1
ATOM 2103 C C . SER C 1 57 ? 18.572 37.024 -41.038 1.00 46.68 55 SER C C 1
ATOM 2104 O O . SER C 1 57 ? 17.890 37.779 -41.739 1.00 47.37 55 SER C O 1
ATOM 2107 N N . VAL C 1 58 ? 19.797 37.323 -40.613 1.00 45.55 56 VAL C N 1
ATOM 2108 C CA . VAL C 1 58 ? 20.427 38.632 -40.769 1.00 48.89 56 VAL C CA 1
ATOM 2109 C C . VAL C 1 58 ? 21.878 38.387 -41.164 1.00 48.94 56 VAL C C 1
ATOM 2110 O O . VAL C 1 58 ? 22.526 37.469 -40.647 1.00 47.56 56 VAL C O 1
ATOM 2114 N N . ASP C 1 59 ? 22.384 39.184 -42.094 1.00 51.23 57 ASP C N 1
ATOM 2115 C CA . ASP C 1 59 ? 23.796 39.141 -42.473 1.00 52.87 57 ASP C CA 1
ATOM 2116 C C . ASP C 1 59 ? 24.365 40.539 -42.249 1.00 54.77 57 ASP C C 1
ATOM 2117 O O . ASP C 1 59 ? 24.377 41.378 -43.152 1.00 57.64 57 ASP C O 1
ATOM 2122 N N . GLY C 1 60 ? 24.839 40.773 -41.026 1.00 53.66 58 GLY C N 1
ATOM 2123 C CA . GLY C 1 60 ? 25.353 42.087 -40.659 1.00 55.59 58 GLY C CA 1
ATOM 2124 C C . GLY C 1 60 ? 24.216 43.065 -40.445 1.00 53.79 58 GLY C C 1
ATOM 2125 O O . GLY C 1 60 ? 23.308 42.824 -39.642 1.00 52.90 58 GLY C O 1
ATOM 2126 N N . ALA C 1 61 ? 24.259 44.188 -41.155 1.00 52.32 59 ALA C N 1
ATOM 2127 C CA . ALA C 1 61 ? 23.212 45.199 -41.075 1.00 51.17 59 ALA C CA 1
ATOM 2128 C C . ALA C 1 61 ? 22.115 44.967 -42.100 1.00 50.31 59 ALA C C 1
ATOM 2129 O O . ALA C 1 61 ? 21.279 45.853 -42.318 1.00 51.32 59 ALA C O 1
ATOM 2131 N N . LYS C 1 62 ? 22.117 43.802 -42.743 1.00 48.70 60 LYS C N 1
ATOM 2132 C CA . LYS C 1 62 ? 21.116 43.413 -43.728 1.00 50.28 60 LYS C CA 1
ATOM 2133 C C . LYS C 1 62 ? 20.240 42.314 -43.136 1.00 49.93 60 LYS C C 1
ATOM 2134 O O . LYS C 1 62 ? 20.738 41.233 -42.796 1.00 50.51 60 LYS C O 1
ATOM 2136 N N . VAL C 1 63 ? 18.950 42.593 -43.018 1.00 49.02 61 VAL C N 1
ATOM 2137 C CA . VAL C 1 63 ? 17.971 41.639 -42.526 1.00 49.50 61 VAL C CA 1
ATOM 2138 C C . VAL C 1 63 ? 17.521 40.819 -43.727 1.00 51.19 61 VAL C C 1
ATOM 2139 O O . VAL C 1 63 ? 16.802 41.317 -44.602 1.00 54.74 61 VAL C O 1
ATOM 2143 N N . ILE C 1 64 ? 17.925 39.553 -43.754 1.00 51.50 62 ILE C N 1
ATOM 2144 C CA . ILE C 1 64 ? 17.633 38.675 -44.879 1.00 52.21 62 ILE C CA 1
ATOM 2145 C C . ILE C 1 64 ? 16.251 38.047 -44.784 1.00 50.09 62 ILE C C 1
ATOM 2146 O O . ILE C 1 64 ? 15.501 38.043 -45.762 1.00 48.82 62 ILE C O 1
ATOM 2151 N N . ILE C 1 65 ? 15.863 37.563 -43.613 1.00 48.26 63 ILE C N 1
ATOM 2152 C CA . ILE C 1 65 ? 14.547 36.962 -43.423 1.00 45.21 63 ILE C CA 1
ATOM 2153 C C . ILE C 1 65 ? 13.895 37.544 -42.178 1.00 43.88 63 ILE C C 1
ATOM 2154 O O . ILE C 1 65 ? 14.549 37.690 -41.140 1.00 43.38 63 ILE C O 1
ATOM 2159 N N . ASN C 1 66 ? 12.611 37.903 -42.289 1.00 45.05 64 ASN C N 1
ATOM 2160 C CA . ASN C 1 66 ? 11.814 38.299 -41.130 1.00 42.67 64 ASN C CA 1
ATOM 2161 C C . ASN C 1 66 ? 10.411 37.795 -41.465 1.00 38.92 64 ASN C C 1
ATOM 2162 O O . ASN C 1 66 ? 9.536 38.536 -41.926 1.00 40.62 64 ASN C O 1
ATOM 2167 N N . SER C 1 67 ? 10.202 36.506 -41.221 1.00 34.94 65 SER C N 1
ATOM 2168 C CA . SER C 1 67 ? 8.983 35.808 -41.607 1.00 33.69 65 SER C CA 1
ATOM 2169 C C . SER C 1 67 ? 8.217 35.391 -40.361 1.00 34.07 65 SER C C 1
ATOM 2170 O O . SER C 1 67 ? 8.745 34.650 -39.527 1.00 33.52 65 SER C O 1
ATOM 2173 N N . THR C 1 68 ? 6.978 35.853 -40.240 1.00 31.74 66 THR C N 1
ATOM 2174 C CA . THR C 1 68 ? 6.109 35.419 -39.156 1.00 35.27 66 THR C CA 1
ATOM 2175 C C . THR C 1 68 ? 5.418 34.125 -39.557 1.00 38.25 66 THR C C 1
ATOM 2176 O O . THR C 1 68 ? 4.771 34.066 -40.599 1.00 39.52 66 THR C O 1
ATOM 2180 N N . ILE C 1 69 ? 5.536 33.099 -38.725 1.00 36.89 67 ILE C N 1
ATOM 2181 C CA . ILE C 1 69 ? 5.045 31.768 -39.057 1.00 40.46 67 ILE C CA 1
ATOM 2182 C C . ILE C 1 69 ? 3.658 31.607 -38.461 1.00 41.93 67 ILE C C 1
ATOM 2183 O O . ILE C 1 69 ? 3.478 31.677 -37.242 1.00 43.88 67 ILE C O 1
ATOM 2188 N N . THR C 1 70 ? 2.678 31.429 -39.320 1.00 43.66 68 THR C N 1
ATOM 2189 C CA . THR C 1 70 ? 1.283 31.213 -38.957 1.00 44.97 68 THR C CA 1
ATOM 2190 C C . THR C 1 70 ? 0.863 29.788 -39.296 1.00 44.39 68 THR C C 1
ATOM 2191 O O . THR C 1 70 ? 1.538 29.111 -40.075 1.00 40.95 68 THR C O 1
ATOM 2195 N N . PRO C 1 71 ? -0.237 29.293 -38.719 1.00 45.46 69 PRO C N 1
ATOM 2196 C CA . PRO C 1 71 ? -0.626 27.882 -38.934 1.00 49.12 69 PRO C CA 1
ATOM 2197 C C . PRO C 1 71 ? -0.827 27.502 -40.400 1.00 53.48 69 PRO C C 1
ATOM 2198 O O . PRO C 1 71 ? -0.582 26.342 -40.761 1.00 55.58 69 PRO C O 1
ATOM 2202 N N . ASN C 1 72 ? -1.226 28.448 -41.257 1.00 57.76 70 ASN C N 1
ATOM 2203 C CA . ASN C 1 72 ? -1.501 28.116 -42.646 1.00 60.42 70 ASN C CA 1
ATOM 2204 C C . ASN C 1 72 ? -0.227 27.818 -43.425 1.00 53.26 70 ASN C C 1
ATOM 2205 O O . ASN C 1 72 ? -0.269 27.145 -44.465 1.00 55.32 70 ASN C O 1
ATOM 2210 N N . MET C 1 73 ? 0.892 28.382 -42.989 1.00 41.65 71 MET C N 1
ATOM 2211 C CA . MET C 1 73 ? 2.114 28.325 -43.775 1.00 42.17 71 MET C CA 1
ATOM 2212 C C . MET C 1 73 ? 2.719 26.918 -43.764 1.00 43.33 71 MET C C 1
ATOM 2213 O O . MET C 1 73 ? 2.568 26.150 -42.797 1.00 43.92 71 MET C O 1
ATOM 2218 N N . THR C 1 74 ? 3.386 26.567 -44.872 1.00 43.28 72 THR C N 1
ATOM 2219 C CA . THR C 1 74 ? 3.966 25.248 -45.036 1.00 45.09 72 THR C CA 1
ATOM 2220 C C . THR C 1 74 ? 5.399 25.347 -45.534 1.00 42.48 72 THR C C 1
ATOM 2221 O O . THR C 1 74 ? 5.719 26.175 -46.394 1.00 40.74 72 THR C O 1
ATOM 2225 N N . PHE C 1 75 ? 6.249 24.475 -45.001 1.00 42.74 73 PHE C N 1
ATOM 2226 C CA . PHE C 1 75 ? 7.614 24.317 -45.477 1.00 41.52 73 PHE C CA 1
ATOM 2227 C C . PHE C 1 75 ? 7.675 23.102 -46.388 1.00 44.31 73 PHE C C 1
ATOM 2228 O O . PHE C 1 75 ? 7.331 21.993 -45.969 1.00 44.87 73 PHE C O 1
ATOM 2236 N N . THR C 1 76 ? 8.113 23.311 -47.624 1.00 44.53 74 THR C N 1
ATOM 2237 C CA . THR C 1 76 ? 8.167 22.252 -48.621 1.00 42.66 74 THR C CA 1
ATOM 2238 C C . THR C 1 76 ? 9.617 21.917 -48.939 1.00 39.89 74 THR C C 1
ATOM 2239 O O . THR C 1 76 ? 10.376 22.789 -49.376 1.00 40.24 74 THR C O 1
ATOM 2243 N N . LYS C 1 77 ? 9.996 20.659 -48.725 1.00 36.33 75 LYS C N 1
ATOM 2244 C CA . LYS C 1 77 ? 11.319 20.203 -49.126 1.00 42.15 75 LYS C CA 1
ATOM 2245 C C . LYS C 1 77 ? 11.297 19.873 -50.612 1.00 44.18 75 LYS C C 1
ATOM 2246 O O . LYS C 1 77 ? 10.453 19.098 -51.070 1.00 46.59 75 LYS C O 1
ATOM 2252 N N . THR C 1 78 ? 12.225 20.452 -51.364 1.00 43.94 76 THR C N 1
ATOM 2253 C CA . THR C 1 78 ? 12.294 20.227 -52.797 1.00 47.06 76 THR C CA 1
ATOM 2254 C C . THR C 1 78 ? 13.533 19.445 -53.193 1.00 50.03 76 THR C C 1
ATOM 2255 O O . THR C 1 78 ? 13.750 19.199 -54.387 1.00 53.66 76 THR C O 1
ATOM 2259 N N . SER C 1 79 ? 14.343 19.049 -52.218 1.00 50.73 77 SER C N 1
ATOM 2260 C CA . SER C 1 79 ? 15.468 18.147 -52.426 1.00 50.05 77 SER C CA 1
ATOM 2261 C C . SER C 1 79 ? 15.877 17.637 -51.050 1.00 53.04 77 SER C C 1
ATOM 2262 O O . SER C 1 79 ? 15.333 18.065 -50.032 1.00 54.19 77 SER C O 1
ATOM 2265 N N . GLN C 1 80 ? 16.844 16.721 -51.016 1.00 48.94 78 GLN C N 1
ATOM 2266 C CA . GLN C 1 80 ? 17.321 16.251 -49.728 1.00 50.59 78 GLN C CA 1
ATOM 2267 C C . GLN C 1 80 ? 18.075 17.330 -48.970 1.00 52.08 78 GLN C C 1
ATOM 2268 O O . GLN C 1 80 ? 18.274 17.175 -47.764 1.00 55.03 78 GLN C O 1
ATOM 2270 N N . LYS C 1 81 ? 18.457 18.437 -49.626 1.00 51.16 79 LYS C N 1
ATOM 2271 C CA . LYS C 1 81 ? 19.246 19.445 -48.937 1.00 48.67 79 LYS C CA 1
ATOM 2272 C C . LYS C 1 81 ? 18.673 20.854 -49.124 1.00 48.35 79 LYS C C 1
ATOM 2273 O O . LYS C 1 81 ? 19.337 21.833 -48.749 1.00 48.87 79 LYS C O 1
ATOM 2279 N N . PHE C 1 82 ? 17.465 20.991 -49.685 1.00 50.60 80 PHE C N 1
ATOM 2280 C CA . PHE C 1 82 ? 16.881 22.303 -49.975 1.00 42.23 80 PHE C CA 1
ATOM 2281 C C . PHE C 1 82 ? 15.383 22.301 -49.661 1.00 37.64 80 PHE C C 1
ATOM 2282 O O . PHE C 1 82 ? 14.683 21.312 -49.925 1.00 38.41 80 PHE C O 1
ATOM 2290 N N . GLY C 1 83 ? 14.892 23.407 -49.090 1.00 34.58 81 GLY C N 1
ATOM 2291 C CA . GLY C 1 83 ? 13.471 23.553 -48.839 1.00 36.83 81 GLY C CA 1
ATOM 2292 C C . GLY C 1 83 ? 13.048 25.005 -48.906 1.00 41.19 81 GLY C C 1
ATOM 2293 O O . GLY C 1 83 ? 13.880 25.915 -48.911 1.00 41.94 81 GLY C O 1
ATOM 2294 N N . GLN C 1 84 ? 11.730 25.213 -48.970 1.00 40.61 82 GLN C N 1
ATOM 2295 C CA . GLN C 1 84 ? 11.189 26.539 -49.244 1.00 42.00 82 GLN C CA 1
ATOM 2296 C C . GLN C 1 84 ? 9.860 26.718 -48.530 1.00 41.17 82 GLN C C 1
ATOM 2297 O O . GLN C 1 84 ? 9.156 25.743 -48.250 1.00 45.91 82 GLN C O 1
ATOM 2303 N N . TRP C 1 85 ? 9.522 27.974 -48.232 1.00 35.26 83 TRP C N 1
ATOM 2304 C CA . TRP C 1 85 ? 8.193 28.310 -47.740 1.00 37.01 83 TRP C CA 1
ATOM 2305 C C . TRP C 1 85 ? 7.793 29.675 -48.279 1.00 37.67 83 TRP C C 1
ATOM 2306 O O . TRP C 1 85 ? 8.634 30.570 -48.411 1.00 40.32 83 TRP C O 1
ATOM 2317 N N . ALA C 1 86 ? 6.504 29.825 -48.582 1.00 33.46 84 ALA C N 1
ATOM 2318 C CA . ALA C 1 86 ? 5.938 31.083 -49.055 1.00 35.20 84 ALA C CA 1
ATOM 2319 C C . ALA C 1 86 ? 5.491 31.949 -47.885 1.00 39.08 84 ALA C C 1
ATOM 2320 O O . ALA C 1 86 ? 5.005 31.439 -46.871 1.00 36.04 84 ALA C O 1
ATOM 2322 N N . ASP C 1 87 ? 5.660 33.263 -48.028 1.00 43.46 85 ASP C N 1
ATOM 2323 C CA . ASP C 1 87 ? 5.190 34.232 -47.038 1.00 41.89 85 ASP C CA 1
ATOM 2324 C C . ASP C 1 87 ? 4.380 35.286 -47.790 1.00 45.52 85 ASP C C 1
ATOM 2325 O O . ASP C 1 87 ? 4.950 36.201 -48.393 1.00 43.69 85 ASP C O 1
ATOM 2330 N N . SER C 1 88 ? 3.050 35.156 -47.756 1.00 47.10 86 SER C N 1
ATOM 2331 C CA . SER C 1 88 ? 2.199 36.098 -48.475 1.00 53.30 86 SER C CA 1
ATOM 2332 C C . SER C 1 88 ? 2.228 37.481 -47.837 1.00 55.58 86 SER C C 1
ATOM 2333 O O . SER C 1 88 ? 2.090 38.488 -48.541 1.00 61.62 86 SER C O 1
ATOM 2336 N N . ARG C 1 89 ? 2.393 37.552 -46.511 1.00 54.69 87 ARG C N 1
ATOM 2337 C CA . ARG C 1 89 ? 2.490 38.850 -45.851 1.00 55.39 87 ARG C CA 1
ATOM 2338 C C . ARG C 1 89 ? 3.719 39.611 -46.328 1.00 59.49 87 ARG C C 1
ATOM 2339 O O . ARG C 1 89 ? 3.667 40.829 -46.537 1.00 65.72 87 ARG C O 1
ATOM 2341 N N . ALA C 1 90 ? 4.834 38.909 -46.504 1.00 55.95 88 ALA C N 1
ATOM 2342 C CA . ALA C 1 90 ? 6.038 39.499 -47.066 1.00 57.78 88 ALA C CA 1
ATOM 2343 C C . ALA C 1 90 ? 6.064 39.432 -48.588 1.00 57.74 88 ALA C C 1
ATOM 2344 O O . ALA C 1 90 ? 7.000 39.957 -49.199 1.00 58.19 88 ALA C O 1
ATOM 2346 N N . ASN C 1 91 ? 5.054 38.814 -49.201 1.00 59.38 89 ASN C N 1
ATOM 2347 C CA . ASN C 1 91 ? 4.946 38.664 -50.653 1.00 62.45 89 ASN C CA 1
ATOM 2348 C C . ASN C 1 91 ? 6.242 38.125 -51.265 1.00 59.84 89 ASN C C 1
ATOM 2349 O O . ASN C 1 91 ? 6.851 38.736 -52.145 1.00 64.18 89 ASN C O 1
ATOM 2354 N N . THR C 1 92 ? 6.672 36.964 -50.780 1.00 54.20 90 THR C N 1
ATOM 2355 C CA . THR C 1 92 ? 7.874 36.339 -51.320 1.00 51.89 90 THR C CA 1
ATOM 2356 C C . THR C 1 92 ? 7.882 34.859 -50.964 1.00 46.23 90 THR C C 1
ATOM 2357 O O . THR C 1 92 ? 7.022 34.366 -50.228 1.00 40.67 90 THR C O 1
ATOM 2361 N N . VAL C 1 93 ? 8.879 34.155 -51.496 1.00 42.93 91 VAL C N 1
ATOM 2362 C CA . VAL C 1 93 ? 9.155 32.765 -51.162 1.00 38.52 91 VAL C CA 1
ATOM 2363 C C . VAL C 1 93 ? 10.609 32.670 -50.724 1.00 36.98 91 VAL C C 1
ATOM 2364 O O . VAL C 1 93 ? 11.509 33.112 -51.446 1.00 38.78 91 VAL C O 1
ATOM 2368 N N . PHE C 1 94 ? 10.838 32.103 -49.546 1.00 35.36 92 PHE C N 1
ATOM 2369 C CA . PHE C 1 94 ? 12.183 31.924 -49.024 1.00 40.11 92 PHE C CA 1
ATOM 2370 C C . PHE C 1 94 ? 12.660 30.512 -49.318 1.00 38.77 92 PHE C C 1
ATOM 2371 O O . PHE C 1 94 ? 11.908 29.549 -49.151 1.00 39.72 92 PHE C O 1
ATOM 2379 N N . GLY C 1 95 ? 13.907 30.392 -49.747 1.00 37.35 93 GLY C N 1
ATOM 2380 C CA . GLY C 1 95 ? 14.543 29.095 -49.936 1.00 37.02 93 GLY C CA 1
ATOM 2381 C C . GLY C 1 95 ? 15.778 28.950 -49.068 1.00 40.61 93 GLY C C 1
ATOM 2382 O O . GLY C 1 95 ? 16.551 29.898 -48.916 1.00 46.76 93 GLY C O 1
ATOM 2383 N N . LEU C 1 96 ? 15.969 27.753 -48.518 1.00 36.19 94 LEU C N 1
ATOM 2384 C CA . LEU C 1 96 ? 17.117 27.463 -47.670 1.00 33.62 94 LEU C CA 1
ATOM 2385 C C . LEU C 1 96 ? 17.861 26.244 -48.193 1.00 36.56 94 LEU C C 1
ATOM 2386 O O . LEU C 1 96 ? 17.253 25.197 -48.439 1.00 37.16 94 LEU C O 1
ATOM 2391 N N . GLY C 1 97 ? 19.174 26.383 -48.354 1.00 35.53 95 GLY C N 1
ATOM 2392 C CA . GLY C 1 97 ? 20.011 25.262 -48.726 1.00 40.96 95 GLY C CA 1
ATOM 2393 C C . GLY C 1 97 ? 20.916 24.854 -47.583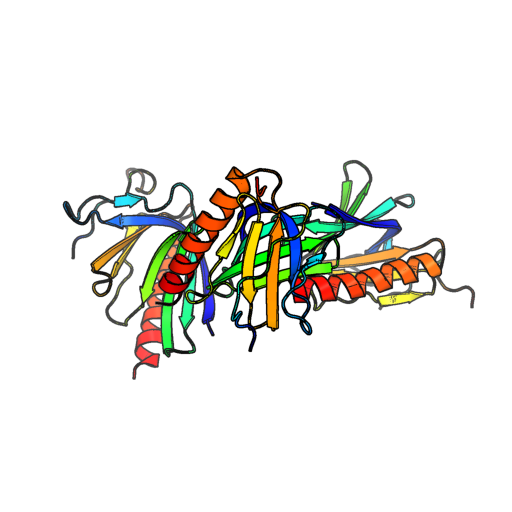 1.00 44.11 95 GLY C C 1
ATOM 2394 O O . GLY C 1 97 ? 21.673 25.676 -47.060 1.00 44.59 95 GLY C O 1
ATOM 2395 N N . PHE C 1 98 ? 20.851 23.587 -47.190 1.00 46.99 96 PHE C N 1
ATOM 2396 C CA . PHE C 1 98 ? 21.589 23.075 -46.047 1.00 45.05 96 PHE C CA 1
ATOM 2397 C C . PHE C 1 98 ? 22.760 22.214 -46.499 1.00 49.22 96 PHE C C 1
ATOM 2398 O O . PHE C 1 98 ? 22.783 21.684 -47.614 1.00 51.70 96 PHE C O 1
ATOM 2406 N N . SER C 1 99 ? 23.745 22.086 -45.607 1.00 50.86 97 SER C N 1
ATOM 2407 C CA . SER C 1 99 ? 24.936 21.302 -45.902 1.00 53.25 97 SER C CA 1
ATOM 2408 C C . SER C 1 99 ? 24.755 19.814 -45.629 1.00 57.14 97 SER C C 1
ATOM 2409 O O . SER C 1 99 ? 25.582 19.018 -46.087 1.00 69.19 97 SER C O 1
ATOM 2412 N N . SER C 1 100 ? 23.699 19.417 -44.918 1.00 52.49 98 SER C N 1
ATOM 2413 C CA . SER C 1 100 ? 23.372 18.010 -44.730 1.00 55.78 98 SER C CA 1
ATOM 2414 C C . SER C 1 100 ? 21.865 17.827 -44.841 1.00 55.47 98 SER C C 1
ATOM 2415 O O . SER C 1 100 ? 21.090 18.745 -44.561 1.00 53.88 98 SER C O 1
ATOM 2418 N N . GLU C 1 101 ? 21.458 16.624 -45.255 1.00 57.08 99 GLU C N 1
ATOM 2419 C CA . GLU C 1 101 ? 20.035 16.312 -45.331 1.00 53.62 99 GLU C CA 1
ATOM 2420 C C . GLU C 1 101 ? 19.388 16.344 -43.952 1.00 56.93 99 GLU C C 1
ATOM 2421 O O . GLU C 1 101 ? 18.225 16.741 -43.812 1.00 56.84 99 GLU C O 1
ATOM 2423 N N . LEU C 1 102 ? 20.124 15.917 -42.922 1.00 58.85 100 LEU C N 1
ATOM 2424 C CA . LEU C 1 102 ? 19.579 15.918 -41.568 1.00 58.50 100 LEU C CA 1
ATOM 2425 C C . LEU C 1 102 ? 19.274 17.335 -41.090 1.00 55.22 100 LEU C C 1
ATOM 2426 O O . LEU C 1 102 ? 18.274 17.559 -40.398 1.00 57.18 100 LEU C O 1
ATOM 2431 N N . GLN C 1 103 ? 20.123 18.307 -41.444 1.00 54.29 101 GLN C N 1
ATOM 2432 C CA . GLN C 1 103 ? 19.851 19.690 -41.056 1.00 53.20 101 GLN C CA 1
ATOM 2433 C C . GLN C 1 103 ? 18.547 20.185 -41.665 1.00 50.11 101 GLN C C 1
ATOM 2434 O O . GLN C 1 103 ? 17.786 20.909 -41.011 1.00 50.94 101 GLN C O 1
ATOM 2440 N N . LEU C 1 104 ? 18.282 19.828 -42.926 1.00 46.58 102 LEU C N 1
ATOM 2441 C CA . LEU C 1 104 ? 17.005 20.189 -43.534 1.00 41.51 102 LEU C CA 1
ATOM 2442 C C . LEU C 1 104 ? 15.860 19.571 -42.750 1.00 43.21 102 LEU C C 1
ATOM 2443 O O . LEU C 1 104 ? 14.872 20.243 -42.432 1.00 41.58 102 LEU C O 1
ATOM 2448 N N . THR C 1 105 ? 15.977 18.278 -42.443 1.00 44.01 103 THR C N 1
ATOM 2449 C CA . THR C 1 105 ? 14.951 17.584 -41.674 1.00 45.15 103 THR C CA 1
ATOM 2450 C C . THR C 1 105 ? 14.683 18.289 -40.350 1.00 45.31 103 THR C C 1
ATOM 2451 O O . THR C 1 105 ? 13.533 18.593 -40.020 1.00 42.07 103 THR C O 1
ATOM 2455 N N . LYS C 1 106 ? 15.743 18.589 -39.592 1.00 44.15 104 LYS C N 1
ATOM 2456 C CA . LYS C 1 106 ? 15.558 19.233 -38.295 1.00 41.33 104 LYS C CA 1
ATOM 2457 C C . LYS C 1 106 ? 14.920 20.608 -38.443 1.00 40.13 104 LYS C C 1
ATOM 2458 O O . LYS C 1 106 ? 14.075 20.994 -37.629 1.00 36.83 104 LYS C O 1
ATOM 2460 N N . PHE C 1 107 ? 15.318 21.370 -39.465 1.00 39.42 105 PHE C N 1
ATOM 2461 C CA . PHE C 1 107 ? 14.642 22.635 -39.735 1.00 40.65 105 PHE C CA 1
ATOM 2462 C C . PHE C 1 107 ? 13.179 22.414 -40.102 1.00 37.20 105 PHE C C 1
ATOM 2463 O O . PHE C 1 107 ? 12.300 23.163 -39.663 1.00 35.90 105 PHE C O 1
ATOM 2471 N N . ALA C 1 108 ? 12.899 21.391 -40.911 1.00 34.22 106 ALA C N 1
ATOM 2472 C CA . ALA C 1 108 ? 11.527 21.132 -41.331 1.00 34.82 106 ALA C CA 1
ATOM 2473 C C . ALA C 1 108 ? 10.665 20.713 -40.151 1.00 38.49 106 ALA C C 1
ATOM 2474 O O . ALA C 1 108 ? 9.510 21.145 -40.023 1.00 36.43 106 ALA C O 1
ATOM 2476 N N . GLU C 1 109 ? 11.205 19.852 -39.281 1.00 36.08 107 GLU C N 1
ATOM 2477 C CA . GLU C 1 109 ? 10.442 19.392 -38.121 1.00 38.95 107 GLU C CA 1
ATOM 2478 C C . GLU C 1 109 ? 10.157 20.551 -37.169 1.00 40.46 107 GLU C C 1
ATOM 2479 O O . GLU C 1 109 ? 9.071 20.642 -36.590 1.00 36.78 107 GLU C O 1
ATOM 2485 N N . LYS C 1 110 ? 11.133 21.452 -36.991 1.00 44.56 108 LYS C N 1
ATOM 2486 C CA . LYS C 1 110 ? 10.902 22.640 -36.173 1.00 46.41 108 LYS C CA 1
ATOM 2487 C C . LYS C 1 110 ? 9.815 23.517 -36.783 1.00 41.96 108 LYS C C 1
ATOM 2488 O O . LYS C 1 110 ? 9.026 24.135 -36.057 1.00 41.14 108 LYS C O 1
ATOM 2494 N N . PHE C 1 111 ? 9.759 23.583 -38.116 1.00 40.94 109 PHE C N 1
ATOM 2495 C CA . PHE C 1 111 ? 8.715 24.361 -38.777 1.00 37.66 109 PHE C CA 1
ATOM 2496 C C . PHE C 1 111 ? 7.337 23.819 -38.415 1.00 42.90 109 PHE C C 1
ATOM 2497 O O . PHE C 1 111 ? 6.426 24.583 -38.075 1.00 40.55 109 PHE C O 1
ATOM 2505 N N . GLN C 1 112 ? 7.170 22.494 -38.486 1.00 47.73 110 GLN C N 1
ATOM 2506 C CA . GLN C 1 112 ? 5.908 21.873 -38.094 1.00 47.13 110 GLN C CA 1
ATOM 2507 C C . GLN C 1 112 ? 5.600 22.137 -36.625 1.00 43.25 110 GLN C C 1
ATOM 2508 O O . GLN C 1 112 ? 4.450 22.415 -36.264 1.00 40.22 110 GLN C O 1
ATOM 2514 N N . GLU C 1 113 ? 6.610 22.015 -35.760 1.00 38.62 111 GLU C N 1
ATOM 2515 C CA . GLU C 1 113 ? 6.432 22.330 -34.346 1.00 44.23 111 GLU C CA 1
ATOM 2516 C C . GLU C 1 113 ? 5.969 23.767 -34.149 1.00 46.15 111 GLU C C 1
ATOM 2517 O O . GLU C 1 113 ? 5.035 24.036 -33.385 1.00 48.05 111 GLU C O 1
ATOM 2523 N N . VAL C 1 114 ? 6.612 24.704 -34.847 1.00 42.43 112 VAL C N 1
ATOM 2524 C CA . VAL C 1 114 ? 6.354 26.120 -34.613 1.00 40.66 112 VAL C CA 1
ATOM 2525 C C . VAL C 1 114 ? 4.987 26.529 -35.146 1.00 40.24 112 VAL C C 1
ATOM 2526 O O . VAL C 1 114 ? 4.267 27.305 -34.503 1.00 47.06 112 VAL C O 1
ATOM 2530 N N . ARG C 1 115 ? 4.586 26.000 -36.306 1.00 35.85 113 ARG C N 1
ATOM 2531 C CA . ARG C 1 115 ? 3.251 26.320 -36.803 1.00 38.71 113 ARG C CA 1
ATOM 2532 C C . ARG C 1 115 ? 2.177 25.769 -35.874 1.00 40.58 113 ARG C C 1
ATOM 2533 O O . ARG C 1 115 ? 1.105 26.370 -35.739 1.00 37.63 113 ARG C O 1
ATOM 2541 N N . GLU C 1 116 ? 2.438 24.627 -35.232 1.00 41.78 114 GLU C N 1
ATOM 2542 C CA . GLU C 1 116 ? 1.477 24.098 -34.270 1.00 43.01 114 GLU C CA 1
ATOM 2543 C C . GLU C 1 116 ? 1.484 24.916 -32.982 1.00 39.76 114 GLU C C 1
ATOM 2544 O O . GLU C 1 116 ? 0.424 25.185 -32.406 1.00 39.63 114 GLU C O 1
ATOM 2550 N N . ALA C 1 117 ? 2.673 25.305 -32.508 1.00 35.14 115 ALA C N 1
ATOM 2551 C CA . ALA C 1 117 ? 2.760 26.213 -31.367 1.00 32.52 115 ALA C CA 1
ATOM 2552 C C . ALA C 1 117 ? 2.067 27.537 -31.658 1.00 33.34 115 ALA C C 1
ATOM 2553 O O . ALA C 1 117 ? 1.421 28.112 -30.774 1.00 38.94 115 ALA C O 1
ATOM 2555 N N . ALA C 1 118 ? 2.218 28.052 -32.884 1.00 28.11 116 ALA C N 1
ATOM 2556 C CA . ALA C 1 118 ? 1.592 29.323 -33.237 1.00 32.04 116 ALA C CA 1
ATOM 2557 C C . ALA C 1 118 ? 0.079 29.226 -33.123 1.00 34.47 116 ALA C C 1
ATOM 2558 O O . ALA C 1 118 ? -0.587 30.194 -32.738 1.00 37.85 116 ALA C O 1
ATOM 2560 N N . ARG C 1 119 ? -0.482 28.064 -33.461 1.00 34.42 117 ARG C N 1
ATOM 2561 C CA . ARG C 1 119 ? -1.923 27.869 -33.340 1.00 37.37 117 ARG C CA 1
ATOM 2562 C C . ARG C 1 119 ? -2.330 27.727 -31.879 1.00 38.94 117 ARG C C 1
ATOM 2563 O O . ARG C 1 119 ? -3.322 28.322 -31.439 1.00 37.85 117 ARG C O 1
ATOM 2571 N N . LEU C 1 120 ? -1.575 26.933 -31.112 1.00 39.48 118 LEU C N 1
ATOM 2572 C CA . LEU C 1 120 ? -1.858 26.776 -29.688 1.00 39.89 118 LEU C CA 1
ATOM 2573 C C . LEU C 1 120 ? -1.675 28.081 -28.923 1.00 42.64 118 LEU C C 1
ATOM 2574 O O . LEU C 1 120 ? -2.407 28.343 -27.962 1.00 42.37 118 LEU C O 1
ATOM 2579 N N . ALA C 1 121 ? -0.715 28.911 -29.331 1.00 41.69 119 ALA C N 1
ATOM 2580 C CA . ALA C 1 121 ? -0.476 30.170 -28.639 1.00 46.54 119 ALA C CA 1
ATOM 2581 C C . ALA C 1 121 ? -1.573 31.194 -28.893 1.00 53.13 119 ALA C C 1
ATOM 2582 O O . ALA C 1 121 ? -1.757 32.101 -28.075 1.00 56.60 119 ALA C O 1
ATOM 2584 N N . ARG C 1 122 ? -2.303 31.074 -30.001 1.00 53.43 120 ARG C N 1
ATOM 2585 C CA . ARG C 1 122 ? -3.376 32.006 -30.315 1.00 55.38 120 ARG C CA 1
ATOM 2586 C C . ARG C 1 122 ? -4.763 31.491 -29.957 1.00 52.88 120 ARG C C 1
ATOM 2587 O O . ARG C 1 122 ? -5.725 32.260 -30.047 1.00 52.89 120 ARG C O 1
ATOM 2595 N N . ASP C 1 123 ? -4.895 30.224 -29.574 1.00 53.63 121 ASP C N 1
ATOM 2596 C CA . ASP C 1 123 ? -6.186 29.671 -29.172 1.00 56.91 121 ASP C CA 1
ATOM 2597 C C . ASP C 1 123 ? -6.848 30.506 -28.073 1.00 58.56 121 ASP C C 1
ATOM 2598 O O . ASP C 1 123 ? -8.048 30.388 -27.819 1.00 62.38 121 ASP C O 1
ATOM 2603 N N . ASP D 2 5 ? -27.670 65.485 -26.371 1.00 108.62 997 ASP D N 1
ATOM 2604 C CA . ASP D 2 5 ? -28.184 66.754 -26.872 1.00 115.97 997 ASP D CA 1
ATOM 2605 C C . ASP D 2 5 ? -27.047 67.682 -27.296 1.00 117.69 997 ASP D C 1
ATOM 2606 O O . ASP D 2 5 ? -26.983 68.106 -28.450 1.00 123.61 997 ASP D O 1
ATOM 2608 N N . GLU D 2 6 ? -26.161 68.003 -26.355 1.00 115.93 998 GLU D N 1
ATOM 2609 C CA . GLU D 2 6 ? -25.188 69.069 -26.547 1.00 110.78 998 GLU D CA 1
ATOM 2610 C C . GLU D 2 6 ? -23.945 68.564 -27.272 1.00 104.43 998 GLU D C 1
ATOM 2611 O O . GLU D 2 6 ? -23.520 67.419 -27.089 1.00 102.08 998 GLU D O 1
ATOM 2613 N N . LEU D 2 7 ? -23.371 69.432 -28.107 1.00 95.08 999 LEU D N 1
ATOM 2614 C CA . LEU D 2 7 ? -22.126 69.184 -28.831 1.00 83.19 999 LEU D CA 1
ATOM 2615 C C . LEU D 2 7 ? -21.039 70.100 -28.283 1.00 73.04 999 LEU D C 1
ATOM 2616 O O . LEU D 2 7 ? -20.848 71.220 -28.781 1.00 72.17 999 LEU D O 1
ATOM 2621 N N . PRO D 2 8 ? -20.315 69.676 -27.252 1.00 65.30 1000 PRO D N 1
ATOM 2622 C CA . PRO D 2 8 ? -19.219 70.492 -26.721 1.00 63.08 1000 PRO D CA 1
ATOM 2623 C C . PRO D 2 8 ? -18.079 70.609 -27.718 1.00 58.72 1000 PRO D C 1
ATOM 2624 O O . PRO D 2 8 ? -17.955 69.834 -28.668 1.00 58.29 1000 PRO D O 1
ATOM 2628 N N . GLU D 2 9 ? -17.241 71.610 -27.487 1.00 58.18 1001 GLU D N 1
ATOM 2629 C CA . GLU D 2 9 ? -16.062 71.792 -28.315 1.00 54.76 1001 GLU D CA 1
ATOM 2630 C C . GLU D 2 9 ? -15.092 70.631 -28.101 1.00 53.44 1001 GLU D C 1
ATOM 2631 O O . GLU D 2 9 ? -14.977 70.113 -26.985 1.00 43.89 1001 GLU D O 1
ATOM 2633 N N . PRO D 2 10 ? -14.409 70.181 -29.151 1.00 52.30 1002 PRO D N 1
ATOM 2634 C CA . PRO D 2 10 ? -13.432 69.099 -28.995 1.00 46.43 1002 PRO D CA 1
ATOM 2635 C C . PRO D 2 10 ? -12.320 69.515 -28.051 1.00 47.71 1002 PRO D C 1
ATOM 2636 O O . PRO D 2 10 ? -12.118 70.714 -27.807 1.00 52.63 1002 PRO D O 1
ATOM 2640 N N . PRO D 2 11 ? -11.588 68.557 -27.486 1.00 41.27 1003 PRO D N 1
ATOM 2641 C CA . PRO D 2 11 ? -10.393 68.918 -26.720 1.00 37.18 1003 PRO D CA 1
ATOM 2642 C C . PRO D 2 11 ? -9.391 69.634 -27.611 1.00 35.28 1003 PRO D C 1
ATOM 2643 O O . PRO D 2 11 ? -9.367 69.445 -28.830 1.00 35.81 1003 PRO D O 1
ATOM 2647 N N . ALA D 2 12 ? -8.559 70.470 -26.984 1.00 40.56 1004 ALA D N 1
ATOM 2648 C CA . ALA D 2 12 ? -7.628 71.298 -27.746 1.00 39.36 1004 ALA D CA 1
ATOM 2649 C C . ALA D 2 12 ? -6.743 70.459 -28.660 1.00 38.11 1004 ALA D C 1
ATOM 2650 O O . ALA D 2 12 ? -6.421 70.880 -29.776 1.00 38.46 1004 ALA D O 1
ATOM 2652 N N . THR D 2 13 ? -6.328 69.278 -28.204 1.00 38.45 1005 THR D N 1
ATOM 2653 C CA . THR D 2 13 ? -5.444 68.442 -29.006 1.00 42.11 1005 THR D CA 1
ATOM 2654 C C . THR D 2 13 ? -6.091 67.938 -30.291 1.00 44.61 1005 THR D C 1
ATOM 2655 O O . THR D 2 13 ? -5.391 67.357 -31.128 1.00 50.13 1005 THR D O 1
ATOM 2659 N N . PHE D 2 14 ? -7.409 68.103 -30.462 1.00 42.49 1006 PHE D N 1
ATOM 2660 C CA . PHE D 2 14 ? -8.091 67.589 -31.648 1.00 42.18 1006 PHE D CA 1
ATOM 2661 C C . PHE D 2 14 ? -8.994 68.626 -32.309 1.00 37.59 1006 PHE D C 1
ATOM 2662 O O . PHE D 2 14 ? -9.870 68.259 -33.099 1.00 36.36 1006 PHE D O 1
ATOM 2670 N N . CYS D 2 15 ? -8.813 69.907 -31.996 1.00 38.87 1007 CYS D N 1
ATOM 2671 C CA . CYS D 2 15 ? -9.571 70.968 -32.644 1.00 40.62 1007 CYS D CA 1
ATOM 2672 C C . CYS D 2 15 ? -8.924 71.369 -33.966 1.00 41.96 1007 CYS D C 1
ATOM 2673 O O . CYS D 2 15 ? -7.714 71.226 -34.162 1.00 38.46 1007 CYS D O 1
ATOM 2676 N N . ASP D 2 16 ? -9.751 71.873 -34.878 1.00 44.29 1008 ASP D N 1
ATOM 2677 C CA . ASP D 2 16 ? -9.248 72.374 -36.145 1.00 43.43 1008 ASP D CA 1
ATOM 2678 C C . ASP D 2 16 ? -8.444 73.655 -35.927 1.00 42.90 1008 ASP D C 1
ATOM 2679 O O . ASP D 2 16 ? -8.661 74.374 -34.948 1.00 44.43 1008 ASP D O 1
ATOM 2684 N N . PRO D 2 17 ? -7.512 73.965 -36.825 1.00 42.85 1009 PRO D N 1
ATOM 2685 C CA . PRO D 2 17 ? -6.901 75.299 -36.823 1.00 44.44 1009 PRO D CA 1
ATOM 2686 C C . PRO D 2 17 ? -7.905 76.374 -37.217 1.00 49.85 1009 PRO D C 1
ATOM 2687 O O . PRO D 2 17 ? -9.002 76.103 -37.710 1.00 51.76 1009 PRO D O 1
ATOM 2691 N N . GLU D 2 18 ? -7.504 77.625 -36.989 1.00 56.72 1010 GLU D N 1
ATOM 2692 C CA . GLU D 2 18 ? -8.309 78.759 -37.425 1.00 64.68 1010 GLU D CA 1
ATOM 2693 C C . GLU D 2 18 ? -8.398 78.797 -38.946 1.00 72.72 1010 GLU D C 1
ATOM 2694 O O . GLU D 2 18 ? -7.391 78.645 -39.643 1.00 73.90 1010 GLU D O 1
ATOM 2696 N N . GLU D 2 19 ? -9.610 78.995 -39.457 1.00 81.89 1011 GLU D N 1
ATOM 2697 C CA . GLU D 2 19 ? -9.853 78.965 -40.896 1.00 89.06 1011 GLU D CA 1
ATOM 2698 C C . GLU D 2 19 ? -10.203 80.352 -41.427 1.00 97.54 1011 GLU D C 1
ATOM 2699 O O . GLU D 2 19 ? -9.597 81.350 -41.036 1.00 98.70 1011 GLU D O 1
ATOM 2701 N N . LEU E 2 1 ? -14.750 16.360 -10.987 1.00 92.68 993 LEU E N 1
ATOM 2702 C CA . LEU E 2 1 ? -14.634 17.809 -11.108 1.00 88.99 993 LEU E CA 1
ATOM 2703 C C . LEU E 2 1 ? -13.224 18.280 -10.755 1.00 88.67 993 LEU E C 1
ATOM 2704 O O . LEU E 2 1 ? -12.469 17.565 -10.097 1.00 88.29 993 LEU E O 1
ATOM 2709 N N . LEU E 2 2 ? -12.877 19.486 -11.202 1.00 88.46 994 LEU E N 1
ATOM 2710 C CA . LEU E 2 2 ? -11.613 20.116 -10.838 1.00 83.37 994 LEU E CA 1
ATOM 2711 C C . LEU E 2 2 ? -11.643 20.733 -9.448 1.00 82.79 994 LEU E C 1
ATOM 2712 O O . LEU E 2 2 ? -10.630 21.291 -9.013 1.00 79.87 994 LEU E O 1
ATOM 2717 N N . ASN E 2 3 ? -12.769 20.647 -8.748 1.00 83.84 995 ASN E N 1
ATOM 2718 C CA . ASN E 2 3 ? -12.911 21.314 -7.466 1.00 81.73 995 ASN E CA 1
ATOM 2719 C C . ASN E 2 3 ? -12.042 20.654 -6.402 1.00 77.42 995 ASN E C 1
ATOM 2720 O O . ASN E 2 3 ? -11.816 19.442 -6.411 1.00 78.26 995 ASN E O 1
ATOM 2725 N N . PHE E 2 4 ? -11.553 21.476 -5.480 1.00 72.87 996 PHE E N 1
ATOM 2726 C CA . PHE E 2 4 ? -10.768 21.014 -4.345 1.00 68.33 996 PHE E CA 1
ATOM 2727 C C . PHE E 2 4 ? -11.666 20.985 -3.117 1.00 69.91 996 PHE E C 1
ATOM 2728 O O . PHE E 2 4 ? -12.249 22.011 -2.750 1.00 71.66 996 PHE E O 1
ATOM 2736 N N . ASP E 2 5 ? -11.787 19.814 -2.489 1.00 71.13 997 ASP E N 1
ATOM 2737 C CA . ASP E 2 5 ? -12.357 19.789 -1.147 1.00 73.96 997 ASP E CA 1
ATOM 2738 C C . ASP E 2 5 ? -11.436 20.508 -0.172 1.00 69.33 997 ASP E C 1
ATOM 2739 O O . ASP E 2 5 ? -11.894 21.301 0.658 1.00 68.62 997 ASP E O 1
ATOM 2744 N N . GLU E 2 6 ? -10.135 20.250 -0.271 1.00 65.65 998 GLU E N 1
ATOM 2745 C CA . GLU E 2 6 ? -9.112 20.982 0.459 1.00 62.88 998 GLU E CA 1
ATOM 2746 C C . GLU E 2 6 ? -8.164 21.631 -0.536 1.00 56.78 998 GLU E C 1
ATOM 2747 O O . GLU E 2 6 ? -7.802 21.020 -1.547 1.00 57.31 998 GLU E O 1
ATOM 2753 N N . LEU E 2 7 ? -7.774 22.870 -0.257 1.00 50.00 999 LEU E N 1
ATOM 2754 C CA . LEU E 2 7 ? -6.704 23.484 -1.025 1.00 46.25 999 LEU E CA 1
ATOM 2755 C C . LEU E 2 7 ? -5.436 22.640 -0.910 1.00 47.83 999 LEU E C 1
ATOM 2756 O O . LEU E 2 7 ? -5.115 22.142 0.176 1.00 44.31 999 LEU E O 1
ATOM 2761 N N . PRO E 2 8 ? -4.699 22.453 -1.999 1.00 42.24 1000 PRO E N 1
ATOM 2762 C CA . PRO E 2 8 ? -3.438 21.716 -1.912 1.00 42.69 1000 PRO E CA 1
ATOM 2763 C C . PRO E 2 8 ? -2.326 22.583 -1.351 1.00 45.46 1000 PRO E C 1
ATOM 2764 O O . PRO E 2 8 ? -2.328 23.810 -1.482 1.00 43.33 1000 PRO E O 1
ATOM 2768 N N . GLU E 2 9 ? -1.373 21.923 -0.708 1.00 45.92 1001 GLU E N 1
ATOM 2769 C CA . GLU E 2 9 ? -0.180 22.619 -0.262 1.00 45.89 1001 GLU E CA 1
ATOM 2770 C C . GLU E 2 9 ? 0.604 23.113 -1.476 1.00 45.43 1001 GLU E C 1
ATOM 2771 O O . GLU E 2 9 ? 0.648 22.433 -2.506 1.00 47.49 1001 GLU E O 1
ATOM 2777 N N . PRO E 2 10 ? 1.226 24.284 -1.392 1.00 42.97 1002 PRO E N 1
ATOM 2778 C CA . PRO E 2 10 ? 2.083 24.744 -2.486 1.00 40.71 1002 PRO E CA 1
ATOM 2779 C C . PRO E 2 10 ? 3.293 23.839 -2.626 1.00 43.37 1002 PRO E C 1
ATOM 2780 O O . PRO E 2 10 ? 3.580 23.035 -1.725 1.00 43.92 1002 PRO E O 1
ATOM 2784 N N . PRO E 2 11 ? 4.006 23.909 -3.750 1.00 43.50 1003 PRO E N 1
ATOM 2785 C CA . PRO E 2 11 ? 5.276 23.184 -3.855 1.00 44.63 1003 PRO E CA 1
ATOM 2786 C C . PRO E 2 11 ? 6.215 23.593 -2.732 1.00 46.10 1003 PRO E C 1
ATOM 2787 O O . PRO E 2 11 ? 6.193 24.733 -2.261 1.00 44.51 1003 PRO E O 1
ATOM 2791 N N . ALA E 2 12 ? 7.031 22.632 -2.291 1.00 52.54 1004 ALA E N 1
ATOM 2792 C CA . ALA E 2 12 ? 7.881 22.840 -1.123 1.00 59.52 1004 ALA E CA 1
ATOM 2793 C C . ALA E 2 12 ? 8.747 24.086 -1.250 1.00 61.42 1004 ALA E C 1
ATOM 2794 O O . ALA E 2 12 ? 9.056 24.733 -0.243 1.00 65.83 1004 ALA E O 1
ATOM 2796 N N . THR E 2 13 ? 9.143 24.445 -2.473 1.00 61.07 1005 THR E N 1
ATOM 2797 C CA . THR E 2 13 ? 9.960 25.636 -2.671 1.00 64.43 1005 THR E CA 1
ATOM 2798 C C . THR E 2 13 ? 9.194 26.928 -2.404 1.00 62.20 1005 THR E C 1
ATOM 2799 O O . THR E 2 13 ? 9.809 27.932 -2.025 1.00 66.98 1005 THR E O 1
ATOM 2803 N N . PHE E 2 14 ? 7.867 26.918 -2.527 1.00 53.43 1006 PHE E N 1
ATOM 2804 C CA . PHE E 2 14 ? 7.092 28.150 -2.429 1.00 51.10 1006 PHE E CA 1
ATOM 2805 C C . PHE E 2 14 ? 6.135 28.143 -1.242 1.00 53.12 1006 PHE E C 1
ATOM 2806 O O . PHE E 2 14 ? 5.171 28.916 -1.222 1.00 50.76 1006 PHE E O 1
ATOM 2814 N N . CYS E 2 15 ? 6.380 27.289 -0.255 1.00 53.53 1007 CYS E N 1
ATOM 2815 C CA A CYS E 2 15 ? 5.524 27.220 0.919 0.55 54.76 1007 CYS E CA 1
ATOM 2816 C CA B CYS E 2 15 ? 5.522 27.224 0.917 0.45 54.78 1007 CYS E CA 1
ATOM 2817 C C . CYS E 2 15 ? 5.883 28.323 1.907 1.00 56.36 1007 CYS E C 1
ATOM 2818 O O . CYS E 2 15 ? 7.024 28.788 1.967 1.00 52.37 1007 CYS E O 1
ATOM 2823 N N . ASP E 2 16 ? 4.894 28.739 2.684 1.00 54.67 1008 ASP E N 1
ATOM 2824 C CA . ASP E 2 16 ? 5.201 29.588 3.818 1.00 56.61 1008 ASP E CA 1
ATOM 2825 C C . ASP E 2 16 ? 5.801 28.737 4.935 1.00 63.50 1008 ASP E C 1
ATOM 2826 O O . ASP E 2 16 ? 5.443 27.566 5.091 1.00 60.25 1008 ASP E O 1
ATOM 2831 N N . PRO E 2 17 ? 6.725 29.293 5.718 1.00 69.65 1009 PRO E N 1
ATOM 2832 C CA . PRO E 2 17 ? 7.276 28.531 6.842 1.00 77.03 1009 PRO E CA 1
ATOM 2833 C C . PRO E 2 17 ? 6.200 28.245 7.878 1.00 78.00 1009 PRO E C 1
ATOM 2834 O O . PRO E 2 17 ? 5.203 28.961 7.995 1.00 75.70 1009 PRO E O 1
ATOM 2838 N N . GLU E 2 18 ? 6.414 27.176 8.641 1.00 85.66 1010 GLU E N 1
ATOM 2839 C CA . GLU E 2 18 ? 5.520 26.798 9.734 1.00 93.73 1010 GLU E CA 1
ATOM 2840 C C . GLU E 2 18 ? 6.373 26.476 10.955 1.00 106.59 1010 GLU E C 1
ATOM 2841 O O . GLU E 2 18 ? 6.841 25.342 11.097 1.00 109.73 1010 GLU E O 1
ATOM 2847 N N . GLU E 2 19 ? 6.519 27.481 11.825 1.00 118.96 1011 GLU E N 1
ATOM 2848 C CA . GLU E 2 19 ? 7.254 27.486 13.101 1.00 132.52 1011 GLU E CA 1
ATOM 2849 C C . GLU E 2 19 ? 7.796 28.890 13.350 1.00 138.52 1011 GLU E C 1
ATOM 2850 O O . GLU E 2 19 ? 8.106 29.624 12.410 1.00 138.70 1011 GLU E O 1
ATOM 2856 N N . LEU F 2 7 ? 7.591 23.417 -56.455 1.00 71.53 999 LEU F N 1
ATOM 2857 C CA . LEU F 2 7 ? 7.484 24.604 -57.292 1.00 76.50 999 LEU F CA 1
ATOM 2858 C C . LEU F 2 7 ? 8.861 24.743 -58.052 1.00 76.14 999 LEU F C 1
ATOM 2859 O O . LEU F 2 7 ? 9.150 23.845 -58.841 1.00 76.64 999 LEU F O 1
ATOM 2861 N N . PRO F 2 8 ? 9.714 25.766 -57.869 1.00 74.14 1000 PRO F N 1
ATOM 2862 C CA . PRO F 2 8 ? 10.959 25.779 -58.652 1.00 72.93 1000 PRO F CA 1
ATOM 2863 C C . PRO F 2 8 ? 11.967 24.749 -58.166 1.00 70.56 1000 PRO F C 1
ATOM 2864 O O . PRO F 2 8 ? 11.879 24.211 -57.060 1.00 71.54 1000 PRO F O 1
ATOM 2868 N N . GLU F 2 9 ? 12.946 24.479 -59.035 1.00 68.21 1001 GLU F N 1
ATOM 2869 C CA . GLU F 2 9 ? 13.985 23.517 -58.723 1.00 63.88 1001 GLU F CA 1
ATOM 2870 C C . GLU F 2 9 ? 15.061 24.220 -57.901 1.00 61.66 1001 GLU F C 1
ATOM 2871 O O . GLU F 2 9 ? 15.322 25.411 -58.096 1.00 65.72 1001 GLU F O 1
ATOM 2873 N N . PRO F 2 10 ? 15.699 23.509 -56.978 1.00 54.38 1002 PRO F N 1
ATOM 2874 C CA . PRO F 2 10 ? 16.740 24.129 -56.156 1.00 53.89 1002 PRO F CA 1
ATOM 2875 C C . PRO F 2 10 ? 18.007 24.384 -56.948 1.00 51.57 1002 PRO F C 1
ATOM 2876 O O . PRO F 2 10 ? 18.199 23.829 -58.040 1.00 53.46 1002 PRO F O 1
ATOM 2880 N N . PRO F 2 11 ? 18.892 25.229 -56.424 1.00 47.82 1003 PRO F N 1
ATOM 2881 C CA . PRO F 2 11 ? 20.179 25.461 -57.081 1.00 47.09 1003 PRO F CA 1
ATOM 2882 C C . PRO F 2 11 ? 21.023 24.198 -57.104 1.00 44.38 1003 PRO F C 1
ATOM 2883 O O . PRO F 2 11 ? 20.834 23.27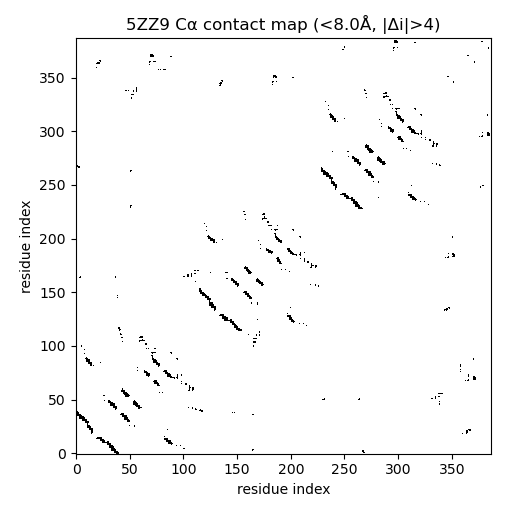2 -56.311 1.00 42.74 1003 PRO F O 1
ATOM 2887 N N . ALA F 2 12 ? 21.962 24.173 -58.051 1.00 54.97 1004 ALA F N 1
ATOM 2888 C CA . ALA F 2 12 ? 22.699 22.952 -58.351 1.00 55.79 1004 ALA F CA 1
ATOM 2889 C C . ALA F 2 12 ? 23.442 22.463 -57.115 1.00 55.15 1004 ALA F C 1
ATOM 2890 O O . ALA F 2 12 ? 23.556 21.252 -56.888 1.00 58.29 1004 ALA F O 1
ATOM 2892 N N . THR F 2 13 ? 23.953 23.394 -56.304 1.00 54.49 1005 THR F N 1
ATOM 2893 C CA . THR F 2 13 ? 24.649 23.037 -55.075 1.00 58.95 1005 THR F CA 1
ATOM 2894 C C . THR F 2 13 ? 23.751 22.317 -54.073 1.00 58.50 1005 THR F C 1
ATOM 2895 O O . THR F 2 13 ? 24.264 21.707 -53.127 1.00 53.07 1005 THR F O 1
ATOM 2899 N N . PHE F 2 14 ? 22.437 22.309 -54.288 1.00 53.01 1006 PHE F N 1
ATOM 2900 C CA . PHE F 2 14 ? 21.515 21.705 -53.340 1.00 50.31 1006 PHE F CA 1
ATOM 2901 C C . PHE F 2 14 ? 20.602 20.642 -53.937 1.00 50.10 1006 PHE F C 1
ATOM 2902 O O . PHE F 2 14 ? 19.757 20.100 -53.214 1.00 49.41 1006 PHE F O 1
ATOM 2910 N N . CYS F 2 15 ? 20.746 20.322 -55.220 1.00 52.65 1007 CYS F N 1
ATOM 2911 C CA A CYS F 2 15 ? 19.961 19.254 -55.819 0.39 54.24 1007 CYS F CA 1
ATOM 2912 C CA B CYS F 2 15 ? 19.952 19.256 -55.807 0.61 54.23 1007 CYS F CA 1
ATOM 2913 C C . CYS F 2 15 ? 20.466 17.888 -55.367 1.00 56.51 1007 CYS F C 1
ATOM 2914 O O . CYS F 2 15 ? 21.598 17.735 -54.898 1.00 55.36 1007 CYS F O 1
ATOM 2919 N N . ASP F 2 16 ? 19.603 16.886 -55.516 1.00 59.28 1008 ASP F N 1
ATOM 2920 C CA . ASP F 2 16 ? 19.932 15.547 -55.066 1.00 62.40 1008 ASP F CA 1
ATOM 2921 C C . ASP F 2 16 ? 20.942 14.890 -56.007 1.00 72.03 1008 ASP F C 1
ATOM 2922 O O . ASP F 2 16 ? 20.906 15.109 -57.221 1.00 74.92 1008 ASP F O 1
ATOM 2927 N N . PRO F 2 17 ? 21.853 14.077 -55.464 1.00 80.79 1009 PRO F N 1
ATOM 2928 C CA . PRO F 2 17 ? 22.832 13.394 -56.327 1.00 88.77 1009 PRO F CA 1
ATOM 2929 C C . PRO F 2 17 ? 22.201 12.457 -57.344 1.00 93.97 1009 PRO F C 1
ATOM 2930 O O . PRO F 2 17 ? 22.723 12.328 -58.458 1.00 99.35 1009 PRO F O 1
ATOM 2934 N N . GLU F 2 18 ? 21.098 11.800 -56.999 1.00 95.36 1010 GLU F N 1
ATOM 2935 C CA . GLU F 2 18 ? 20.415 10.911 -57.935 1.00 101.85 1010 GLU F CA 1
ATOM 2936 C C . GLU F 2 18 ? 18.947 11.298 -58.101 1.00 99.24 1010 GLU F C 1
ATOM 2937 O O . GLU F 2 18 ? 18.615 12.196 -58.877 1.00 97.86 1010 GLU F O 1
#

Radius of gyration: 25.67 Å; Cα contacts (8 Å, |Δi|>4): 856; chains: 6; bounding box: 65×68×76 Å

InterPro domains:
  IPR000697 WH1/EVH1 domain [PF00568] (4-106)
  IPR000697 WH1/EVH1 domain [PS50229] (1-110)
  IPR000697 WH1/EVH1 domain [SM00461] (1-107)
  IPR011993 PH-like domain superfamily [G3DSA:2.30.29.30] (1-115)
  IPR044100 Homer, EVH1 domain [cd01206] (3-111)
  IPR045027 Homer family [PTHR10918] (2-352)

B-factor: mean 50.33, std 16.56, range [26.69, 160.06]

Foldseek 3Di:
DKDWDDKDKWFKWWQDVPPSPDTHTLDPDIWMWTWIQDPVVRWIWIWTDDVPRTSGTATAELPWAWADPDLFKIWIAGVVVRIIMMTGHPGSVRVVVVRVVNNVRNVSRVVSVD/DKDWDDKDKWFKWWQDLPVSPDTHTPEDGIWMWTWIQDPVVRWIWIWTDDVPRTRGTATAELVKAWAAPDLFKIWIDGVVVPIIMMTGHPGSVRVVVVRVVNNVRNVSNVVSVD/DDWDDKDKWFKWWQDLPVSPDTDTLDPHIWMWTWDQDPVVLWIWIWTADVPRTSGTATQELVKAWAAPDLFKIWIDGVVVPIIMMTGHPGSVRVVVVRVVSNVRNVSRVVSVD/DDDDADPPVPHDDDD/DPDDPDDDADPPVPGDDDD/DDDDDPVPDDPD

Sequence (387 aa):
GEQPIFTTRAHVFQIDPSTKKNWVPASKQAVTVSYFYDVTRNSYRIISVDGAKVIINSTITPNMTFTKTSQKFGQWADSRANTVFGLGFSSELQLTKFAEKFQEVREAARLARDGEQPIFTTRAHVFQIDPSTKKNWVPASKQAVTVSYFYDVTRNSYRIISVDGAKVIINSTITPNMTFTKTSQKFGQWADSRANTVFGLGFSSELQLTKFAEKFQEVREAARLARDEQPIFTTRAHVFQIDPSTKKNWVPASKQAVTVSYFYDVTRNSYRIISVDGAKVIINSTITPNMTFTKTSQKFGQWADSRANTVFGLGFSSELQLTKFAEKFQEVREAARLARDDELPEPPATFCDPEELLNFDELPEPPATFCCDPEELPEPPATFCCDPE

Solvent-accessible surface area: 19137 Å² total; per-residue (Å²): 74,20,45,61,36,51,75,15,123,2,64,0,18,57,10,38,120,104,65,46,57,87,29,73,87,27,12,108,64,31,7,20,0,2,0,1,12,4,20,58,107,10,26,0,0,0,4,1,4,71,13,24,57,35,24,0,36,0,53,4,51,61,119,22,68,17,44,97,30,4,72,72,0,0,8,2,44,8,98,191,59,100,14,1,8,0,0,1,1,93,44,92,72,57,1,64,38,0,24,106,38,0,82,85,0,54,104,2,14,29,79,2,64,121,86,36,48,68,57,38,70,12,126,2,56,0,11,57,18,33,124,102,64,52,54,88,26,71,85,16,8,106,64,33,11,27,0,3,0,0,53,15,92,125,65,73,27,36,3,0,3,1,12,50,23,14,107,23,15,1,35,0,56,4,52,51,114,16,74,27,44,59,36,9,100,79,0,0,8,2,50,5,102,103,51,132,26,26,8,0,0,1,1,95,44,90,116,51,8,64,102,0,25,116,45,1,53,99,5,77,79,29,11,108,110,37,83,145,111,44,93,32,52,78,13,126,2,60,0,16,56,25,33,120,101,79,63,64,84,30,75,86,34,12,108,64,29,8,53,0,11,1,45,5,11,31,83,155,0,11,0,31,0,32,1,70,72,70,119,57,101,16,1,88,0,56,2,51,59,117,17,76,25,62,107,39,13,48,73,0,0,16,2,60,6,107,103,51,135,26,27,8,0,0,1,0,88,40,47,134,56,4,43,35,0,13,101,35,3,86,82,0,62,72,3,5,112,79,0,86,69,140,66,112,16,78,21,24,98,114,22,59,68,119,109,154,201,45,116,51,160,146,106,11,124,14,19,100,116,19,54,55,124,150,227,120,21,78,18,33,97,107,12,57,70,137,137